Protein AF-0000000069435722 (afdb_homodimer)

Nearest PDB structures (foldseek):
  3l8d-assembly1_A-2  TM=6.814E-01  e=1.692E-09  Bacillus thuringiensis str. Al Hakam
  1vlm-assembly2_B  TM=6.618E-01  e=4.318E-09  Thermotoga maritima MSB8
  8zc8-assembly1_A  TM=6.627E-01  e=4.596E-09  Streptomyces caespitosus
  8zc7-assembly1_A  TM=6.688E-01  e=8.063E-09  Streptomyces caespitosus
  8zc8-assembly1_B  TM=6.749E-01  e=5.947E-08  Streptomyces caespitosus

Solvent-accessible surface area (backbone atoms only — not comparable to full-atom values): 26780 Å² total; per-residue (Å²): 126,80,73,71,59,49,90,66,89,49,83,64,66,77,37,45,77,75,30,85,65,19,61,52,48,49,52,54,48,39,64,67,40,40,72,53,29,57,71,40,62,50,57,31,30,39,18,37,29,45,45,19,53,68,53,79,58,77,57,27,60,38,77,38,75,42,31,33,20,75,63,74,86,94,51,80,35,81,35,46,68,69,56,60,95,61,56,71,48,63,27,30,30,40,35,29,40,51,32,57,34,46,35,54,44,37,44,48,33,51,45,38,52,57,44,23,31,23,75,65,11,38,40,35,42,32,41,47,25,41,78,11,67,61,30,57,49,36,72,39,74,83,49,28,76,37,72,72,40,51,39,53,57,59,50,70,61,58,51,51,52,52,37,44,48,71,42,34,46,76,79,42,71,49,36,34,43,76,70,82,73,65,64,89,71,86,76,77,70,67,56,69,51,50,82,56,11,38,32,31,41,37,38,29,30,33,56,68,75,78,75,58,81,61,71,77,74,76,70,71,70,75,66,70,75,70,78,73,72,74,74,81,79,79,74,73,75,78,84,127,127,80,74,71,58,51,90,65,89,48,84,64,65,74,38,45,77,74,31,84,65,18,59,53,48,50,51,54,50,40,63,68,40,40,73,53,29,57,72,38,62,50,56,32,31,40,17,38,29,45,47,20,52,67,54,79,58,79,57,27,58,38,77,37,78,43,31,32,19,75,63,76,84,96,51,82,35,81,34,45,66,70,56,58,94,62,55,70,47,64,27,30,30,40,34,28,39,53,32,57,33,48,36,54,43,36,43,51,32,52,46,39,53,56,44,24,32,24,77,65,12,38,41,35,41,32,39,48,26,43,78,11,68,61,30,57,50,37,73,40,74,84,48,27,77,37,72,71,40,50,40,53,55,59,50,69,61,58,52,52,50,52,37,43,49,72,43,35,46,75,79,43,70,49,35,36,42,76,68,82,74,65,62,88,72,88,76,77,71,67,53,68,52,52,80,58,10,37,33,32,41,37,39,30,28,34,56,68,76,77,76,57,81,64,70,81,75,75,71,70,68,74,62,69,73,68,74,70,62,77,64,83,69,78,82,75,71,88,70,130

Secondary structure (DSSP, 8-state):
---SS-SS-PPPPSSGGGSTTHHHHHHHHHHHHHHHHTT-EEEEEEEESHHHHTS--TTSEEEEEEEEESS-SS-SEE--TTS-SS-TT-EEEEEEES-GGG-S-HHHHHHHHHHHEEEEEEEEEEEE-TTSHHHHHTTSTTGGGSTTTTS----HHHHHHHHHHTTEEEEEEEEE---S---SSS-------GGG-SEEEEEEEE----------------------------------/---SS-SS-PPPPSSGGGSTTHHHHHHHHHHHHHHHHTT-EEEEEEEESHHHHTS--TTSEEEEEEEEESS-SS-SEE--TTS-SS-TT-EEEEEEES-GGG-S-HHHHHHHHHHHEEEEEEEEEEEE-TTSHHHHHTTSTTGGGSTTTTS----HHHHHHHHHHTTEEEEEEEEE---S---SSS-------GGG-SEEEEEEEE----------------------------------

pLDDT: mean 78.39, std 23.78, range [20.81, 98.75]

InterPro domains:
  IPR013216 Methyltransferase type 11 [PF08241] (63-125)
  IPR029063 S-adenosyl-L-methionine-dependent methyltransferase superfamily [G3DSA:3.40.50.150] (51-187)
  IPR029063 S-adenosyl-L-methionine-dependent methyltransferase superfamily [SSF53335] (77-207)

Foldseek 3Di:
DDDLADPDQDDDDQELVQADCSVLVLVVVLVVCLVVLLVFEEAEEEQEANHSVPRDSVSHHHNYYAYEYCDDPPHPHNDDLLDDPAAFQAHQEYEAEQVSFRDRHNLSNVVSVLRNHHAQGKYKHKHFALQAPLVVCLVPVVCCNGPPSVTDHDHPVVVVVSCVVSPKAWPDKFAWARDPCPPPDDDRPSVRPTRHHGMMMIMITHHDDPPPPPPPPPPPPPPPPPPCPVPPDDPPPDDD/DDDLADPDQDDDDQELVQADCSVLVLVVVLVVCLVVLLVFEEAEEEQEANHSVPRDSVSHHHNDYAYEYCDDPPHPHNDDLLDDPAAFQAHQEYEAEQVSFRDRHNLSNVVSVLRNHHAQGKYKHKHFALQAPLVVCLVPVVCCNGPPSVTDHDHPVVVVVSCVVSPKAWPDKFAWARDPCPPPDDDRCSVRPTRHHGMMMIMITHHDDPPPPPPPPPPPPCPPPPVCVVPPDDPDDPDD

Structure (mmCIF, N/CA/C/O backbone):
data_AF-0000000069435722-model_v1
#
loop_
_entity.id
_entity.type
_entity.pdbx_description
1 polymer 'Class I SAM-dependent methyltransferase'
#
loop_
_atom_site.group_PDB
_atom_site.id
_atom_site.type_symbol
_atom_site.label_atom_id
_atom_site.label_alt_id
_atom_site.label_comp_id
_atom_site.label_asym_id
_atom_site.label_entity_id
_atom_site.label_seq_id
_atom_site.pdbx_PDB_ins_code
_atom_site.Cartn_x
_atom_site.Cartn_y
_atom_site.Cartn_z
_atom_site.occupancy
_atom_site.B_iso_or_equiv
_atom_site.auth_seq_id
_atom_site.auth_comp_id
_atom_site.auth_asym_id
_atom_site.auth_atom_id
_atom_site.pdbx_PDB_model_num
ATOM 1 N N . MET A 1 1 ? -12.188 -4.613 6.621 1 51.19 1 MET A N 1
ATOM 2 C CA . MET A 1 1 ? -11.148 -5.234 5.805 1 51.19 1 MET A CA 1
ATOM 3 C C . MET A 1 1 ? -10.25 -6.125 6.656 1 51.19 1 MET A C 1
ATOM 5 O O . MET A 1 1 ? -9.828 -5.73 7.746 1 51.19 1 MET A O 1
ATOM 9 N N . LYS A 1 2 ? -10.148 -7.359 6.391 1 60.38 2 LYS A N 1
ATOM 10 C CA . LYS A 1 2 ? -9.305 -8.281 7.141 1 60.38 2 LYS A CA 1
ATOM 11 C C . LYS A 1 2 ? -7.824 -7.961 6.941 1 60.38 2 LYS A C 1
ATOM 13 O O . LYS A 1 2 ? -7.418 -7.539 5.855 1 60.38 2 LYS A O 1
ATOM 18 N N . PRO A 1 3 ? -7.031 -8.016 8.141 1 64.69 3 PRO A N 1
ATOM 19 C CA . PRO A 1 3 ? -5.59 -7.816 7.965 1 64.69 3 PRO A CA 1
ATOM 20 C C . PRO A 1 3 ? -4.992 -8.727 6.898 1 64.69 3 PRO A C 1
ATOM 22 O O . PRO A 1 3 ? -5.465 -9.852 6.711 1 64.69 3 PRO A O 1
ATOM 25 N N . ALA A 1 4 ? -4.059 -8.211 6.191 1 74.75 4 ALA A N 1
ATOM 26 C CA . ALA A 1 4 ? -3.439 -8.977 5.113 1 74.75 4 ALA A CA 1
ATOM 27 C C . ALA A 1 4 ? -2.564 -10.094 5.668 1 74.75 4 ALA A C 1
ATOM 29 O O . ALA A 1 4 ? -2.287 -11.078 4.977 1 74.75 4 ALA A O 1
ATOM 30 N N . ARG A 1 5 ? -2.182 -10.016 6.953 1 70.62 5 ARG A N 1
ATOM 31 C CA . ARG A 1 5 ? -1.261 -11 7.512 1 70.62 5 ARG A CA 1
ATOM 32 C C . ARG A 1 5 ? -2.018 -12.195 8.086 1 70.62 5 ARG A C 1
ATOM 34 O O . ARG A 1 5 ? -3.057 -12.031 8.727 1 70.62 5 ARG A O 1
ATOM 41 N N . LEU A 1 6 ? -1.53 -13.422 7.738 1 65.56 6 LEU A N 1
ATOM 42 C CA . LEU A 1 6 ? -2.117 -14.664 8.234 1 65.56 6 LEU A CA 1
ATOM 43 C C . LEU A 1 6 ? -1.494 -15.062 9.57 1 65.56 6 LEU A C 1
ATOM 45 O O . LEU A 1 6 ? -0.271 -15.031 9.719 1 65.56 6 LEU A O 1
ATOM 49 N N . SER A 1 7 ? -2.334 -15.25 10.5 1 59.84 7 SER A N 1
ATOM 50 C CA . SER A 1 7 ? -1.854 -15.742 11.789 1 59.84 7 SER A CA 1
ATOM 51 C C . SER A 1 7 ? -1.534 -17.234 11.727 1 59.84 7 SER A C 1
ATOM 53 O O . SER A 1 7 ? -0.65 -17.703 12.438 1 59.84 7 SER A O 1
ATOM 55 N N . GLN A 1 8 ? -2.328 -17.984 10.875 1 61.06 8 GLN A N 1
ATOM 56 C CA . GLN A 1 8 ? -2.074 -19.406 10.797 1 61.06 8 GLN A CA 1
ATOM 57 C C . GLN A 1 8 ? -1.452 -19.797 9.453 1 61.06 8 GLN A C 1
ATOM 59 O O . GLN A 1 8 ? -1.829 -19.25 8.414 1 61.06 8 GLN A O 1
ATOM 64 N N . THR A 1 9 ? -0.404 -20.562 9.594 1 64.38 9 THR A N 1
ATOM 65 C CA . THR A 1 9 ? 0.299 -21.016 8.398 1 64.38 9 THR A CA 1
ATOM 66 C C . THR A 1 9 ? -0.551 -22.016 7.613 1 64.38 9 THR A C 1
ATOM 68 O O . THR A 1 9 ? -0.929 -23.062 8.141 1 64.38 9 THR A O 1
ATOM 71 N N . VAL A 1 10 ? -1.214 -21.547 6.684 1 73.38 10 VAL A N 1
ATOM 72 C CA . VAL A 1 10 ? -1.931 -22.453 5.785 1 73.38 10 VAL A CA 1
ATOM 73 C C . VAL A 1 10 ? -0.985 -22.969 4.699 1 73.38 10 VAL A C 1
ATOM 75 O O . VAL A 1 10 ? -0.136 -22.219 4.207 1 73.38 10 VAL A O 1
ATOM 78 N N . VAL A 1 11 ? -1.062 -24.281 4.531 1 76 11 VAL A N 1
ATOM 79 C CA . VAL A 1 11 ? -0.165 -24.922 3.58 1 76 11 VAL A CA 1
ATOM 80 C C . VAL A 1 11 ? -0.662 -24.688 2.156 1 76 11 VAL A C 1
ATOM 82 O O . VAL A 1 11 ? -1.826 -24.953 1.846 1 76 11 VAL A O 1
ATOM 85 N N . ALA A 1 12 ? 0.164 -24.156 1.377 1 83.19 12 ALA A N 1
ATOM 86 C CA . ALA A 1 12 ? -0.123 -23.953 -0.039 1 83.19 12 ALA A CA 1
ATOM 87 C C . ALA A 1 12 ? -0.048 -25.266 -0.815 1 83.19 12 ALA A C 1
ATOM 89 O O . ALA A 1 12 ? 0.721 -26.156 -0.459 1 83.19 12 ALA A O 1
ATOM 90 N N . PRO A 1 13 ? -0.882 -25.453 -1.837 1 88.44 13 PRO A N 1
ATOM 91 C CA . PRO A 1 13 ? -0.737 -26.641 -2.682 1 88.44 13 PRO A CA 1
ATOM 92 C C . PRO A 1 13 ? 0.627 -26.719 -3.363 1 88.44 13 PRO A C 1
ATOM 94 O O . PRO A 1 13 ? 1.184 -25.688 -3.756 1 88.44 13 PRO A O 1
ATOM 97 N N . GLY A 1 14 ? 1.137 -27.922 -3.459 1 87.94 14 GLY A N 1
ATOM 98 C CA . GLY A 1 14 ? 2.43 -28.141 -4.086 1 87.94 14 GLY A CA 1
ATOM 99 C C . GLY A 1 14 ? 2.385 -28.016 -5.602 1 87.94 14 GLY A C 1
ATOM 100 O O . GLY A 1 14 ? 3.41 -27.797 -6.242 1 87.94 14 GLY A O 1
ATOM 101 N N . CYS A 1 15 ? 1.273 -28.25 -6.141 1 91.12 15 CYS A N 1
ATOM 102 C CA . CYS A 1 15 ? 1.048 -28.172 -7.578 1 91.12 15 CYS A CA 1
ATOM 103 C C . CYS A 1 15 ? -0.42 -27.906 -7.887 1 91.12 15 CYS A C 1
ATOM 105 O O . CYS A 1 15 ? -1.272 -28 -7 1 91.12 15 CYS A O 1
ATOM 107 N N . TRP A 1 16 ? -0.719 -27.516 -9.102 1 93.25 16 TRP A N 1
ATOM 108 C CA . TRP A 1 16 ? -2.086 -27.203 -9.508 1 93.25 16 TRP A CA 1
ATOM 109 C C . TRP A 1 16 ? -2.977 -28.438 -9.398 1 93.25 16 TRP A C 1
ATOM 111 O O . TRP A 1 16 ? -4.156 -28.328 -9.062 1 93.25 16 TRP A O 1
ATOM 121 N N . GLY A 1 17 ? -2.387 -29.609 -9.641 1 91.12 17 GLY A N 1
ATOM 122 C CA . GLY A 1 17 ? -3.127 -30.859 -9.609 1 91.12 17 GLY A CA 1
ATOM 123 C C . GLY A 1 17 ? -3.693 -31.172 -8.234 1 91.12 17 GLY A C 1
ATOM 124 O O . GLY A 1 17 ? -4.59 -32 -8.109 1 91.12 17 GLY A O 1
ATOM 125 N N . GLU A 1 18 ? -3.199 -30.562 -7.191 1 90.44 18 GLU A N 1
ATOM 126 C CA . GLU A 1 18 ? -3.678 -30.7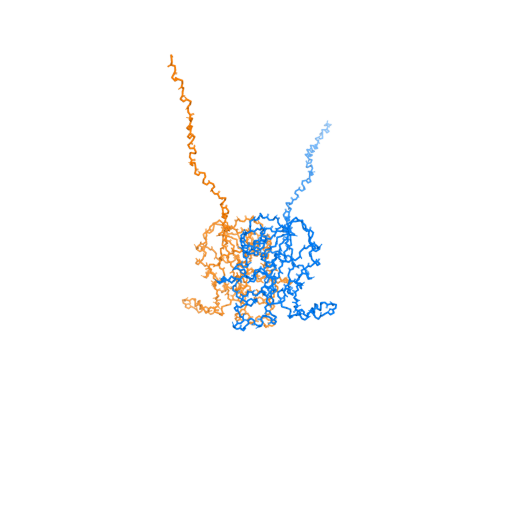97 -5.832 1 90.44 18 GLU A CA 1
ATOM 127 C C . GLU A 1 18 ? -4.949 -30 -5.547 1 90.44 18 GLU A C 1
ATOM 129 O O . GLU A 1 18 ? -5.633 -30.25 -4.555 1 90.44 18 GLU A O 1
ATOM 134 N N . LEU A 1 19 ? -5.32 -29.094 -6.426 1 88.69 19 LEU A N 1
ATOM 135 C CA . LEU A 1 19 ? -6.547 -28.312 -6.316 1 88.69 19 LEU A CA 1
ATOM 136 C C . LEU A 1 19 ? -7.66 -28.938 -7.152 1 88.69 19 LEU A C 1
ATOM 138 O O . LEU A 1 19 ? -7.418 -29.422 -8.258 1 88.69 19 LEU A O 1
ATOM 142 N N . PRO A 1 20 ? -8.883 -28.953 -6.535 1 85.38 20 PRO A N 1
ATOM 143 C CA . PRO A 1 20 ? -9.992 -29.344 -7.414 1 85.38 20 PRO A CA 1
ATOM 144 C C . PRO A 1 20 ? -10.062 -28.5 -8.68 1 85.38 20 PRO A C 1
ATOM 146 O O . PRO A 1 20 ? -10.094 -27.266 -8.602 1 85.38 20 PRO A O 1
ATOM 149 N N . TRP A 1 21 ? -10 -29.062 -9.875 1 84.62 21 TRP A N 1
ATOM 150 C CA . TRP A 1 21 ? -10.047 -28.406 -11.172 1 84.62 21 TRP A CA 1
ATOM 151 C C . TRP A 1 21 ? -8.781 -27.594 -11.422 1 84.62 21 TRP A C 1
ATOM 153 O O . TRP A 1 21 ? -8.797 -26.625 -12.195 1 84.62 21 TRP A O 1
ATOM 163 N N . GLY A 1 22 ? -7.723 -27.953 -10.719 1 90.44 22 GLY A N 1
ATOM 164 C CA . GLY A 1 22 ? -6.496 -27.172 -10.734 1 90.44 22 GLY A CA 1
ATOM 165 C C . GLY A 1 22 ? -5.875 -27.078 -12.117 1 90.44 22 GLY A C 1
ATOM 166 O O . GLY A 1 22 ? -5.402 -26 -12.516 1 90.44 22 GLY A O 1
ATOM 167 N N . ASN A 1 23 ? -5.922 -28.219 -12.82 1 90.38 23 ASN A N 1
ATOM 168 C CA . ASN A 1 23 ? -5.34 -28.219 -14.156 1 90.38 23 ASN A CA 1
ATOM 169 C C . ASN A 1 23 ? -6.113 -27.312 -15.102 1 90.38 23 ASN A C 1
ATOM 171 O O . ASN A 1 23 ? -5.523 -26.672 -15.984 1 90.38 23 ASN A O 1
ATOM 175 N N . TYR A 1 24 ? -7.371 -27.203 -14.883 1 88.31 24 TYR A N 1
ATOM 176 C CA . TYR A 1 24 ? -8.188 -26.312 -15.695 1 88.31 24 TYR A CA 1
ATOM 177 C C . TYR A 1 24 ? -7.898 -24.844 -15.359 1 88.31 24 TYR A C 1
ATOM 179 O O . TYR A 1 24 ? -7.863 -24 -16.25 1 88.31 24 TYR A O 1
ATOM 187 N N . TYR A 1 25 ? -7.719 -24.594 -14.055 1 91.12 25 TYR A N 1
ATOM 188 C CA . TYR A 1 25 ? -7.34 -23.234 -13.656 1 91.12 25 TYR A CA 1
ATOM 189 C C . TYR A 1 25 ? -6.035 -22.812 -14.312 1 91.12 25 TYR A C 1
ATOM 191 O O . TYR A 1 25 ? -5.934 -21.703 -14.852 1 91.12 25 TYR A O 1
ATOM 199 N N . ARG A 1 26 ? -5.105 -23.703 -14.297 1 94.25 26 ARG A N 1
ATOM 200 C CA . ARG A 1 26 ? -3.789 -23.438 -14.867 1 94.25 26 ARG A CA 1
ATOM 201 C C . ARG A 1 26 ? -3.893 -23.125 -16.359 1 94.25 26 ARG A C 1
ATOM 203 O O . ARG A 1 26 ? -3.314 -22.156 -16.844 1 94.25 26 ARG A O 1
ATOM 210 N N . GLU A 1 27 ? -4.598 -23.969 -17.078 1 92.06 27 GLU A N 1
ATOM 211 C CA . GLU A 1 27 ? -4.746 -23.797 -18.516 1 92.06 27 GLU A CA 1
ATOM 212 C C . GLU A 1 27 ? -5.438 -22.484 -18.859 1 92.06 27 GLU A C 1
ATOM 214 O O . GLU A 1 27 ? -5.027 -21.766 -19.781 1 92.06 27 GLU A O 1
ATOM 219 N N . ALA A 1 28 ? -6.484 -22.203 -18.109 1 90.5 28 ALA A N 1
ATOM 220 C CA . ALA A 1 28 ? -7.203 -20.953 -18.312 1 90.5 28 ALA A CA 1
ATOM 221 C C . ALA A 1 28 ? -6.297 -19.75 -18.062 1 90.5 28 ALA A C 1
ATOM 223 O O . ALA A 1 28 ? -6.324 -18.781 -18.812 1 90.5 28 ALA A O 1
ATOM 224 N N . LEU A 1 29 ? -5.559 -19.844 -17.047 1 94.44 29 LEU A N 1
ATOM 225 C CA . LEU A 1 29 ? -4.625 -18.781 -16.719 1 94.44 29 LEU A CA 1
ATOM 226 C C . LEU A 1 29 ? -3.588 -18.594 -17.812 1 94.44 29 LEU A C 1
ATOM 228 O O . LEU A 1 29 ? -3.305 -17.469 -18.219 1 94.44 29 LEU A O 1
ATOM 232 N N . GLU A 1 30 ? -3.016 -19.672 -18.328 1 95.12 30 GLU A N 1
ATOM 233 C CA . GLU A 1 30 ? -2.012 -19.625 -19.391 1 95.12 30 GLU A CA 1
ATOM 234 C C . GLU A 1 30 ? -2.582 -19 -20.656 1 95.12 30 GLU A C 1
ATOM 236 O O . GLU A 1 30 ? -1.9 -18.234 -21.344 1 95.12 30 GLU A O 1
ATOM 241 N N . GLN A 1 31 ? -3.801 -19.297 -20.891 1 91.69 31 GLN A N 1
ATOM 242 C CA . GLN A 1 31 ? -4.449 -18.734 -22.062 1 91.69 31 GLN A CA 1
ATOM 243 C C . GLN A 1 31 ? -4.535 -17.219 -21.969 1 91.69 31 GLN A C 1
ATOM 245 O O . GLN A 1 31 ? -4.324 -16.516 -22.969 1 91.69 31 GLN A O 1
ATOM 250 N N . GLN A 1 32 ? -4.82 -16.75 -20.797 1 92.88 32 GLN A N 1
ATOM 251 C CA . GLN A 1 32 ? -4.93 -15.312 -20.594 1 92.88 32 GLN A CA 1
ATOM 252 C C . GLN A 1 32 ? -3.551 -14.656 -20.562 1 92.88 32 GLN A C 1
ATOM 254 O O . GLN A 1 32 ? -3.395 -13.5 -20.938 1 92.88 32 GLN A O 1
ATOM 259 N N . LEU A 1 33 ? -2.562 -15.398 -20.141 1 95.56 33 LEU A N 1
ATOM 260 C CA . LEU A 1 33 ? -1.238 -14.844 -19.891 1 95.56 33 LEU A CA 1
ATOM 261 C C . LEU A 1 33 ? -0.402 -14.828 -21.172 1 95.56 33 LEU A C 1
ATOM 263 O O . LEU A 1 33 ? 0.468 -13.969 -21.328 1 95.56 33 LEU A O 1
ATOM 267 N N . ASN A 1 34 ? -0.615 -15.727 -22.078 1 95.56 34 ASN A N 1
ATOM 268 C CA . ASN A 1 34 ? 0.247 -15.945 -23.234 1 95.56 34 ASN A CA 1
ATOM 269 C C . ASN A 1 34 ? 0.413 -14.672 -24.047 1 95.56 34 ASN A C 1
ATOM 271 O O . ASN A 1 34 ? 1.533 -14.289 -24.391 1 95.56 34 ASN A O 1
ATOM 275 N N . PRO A 1 35 ? -0.718 -13.969 -24.344 1 95.88 35 PRO A N 1
ATOM 276 C CA . PRO A 1 35 ? -0.542 -12.734 -25.109 1 95.88 35 PRO A CA 1
ATOM 277 C C . PRO A 1 35 ? 0.342 -11.719 -24.391 1 95.88 35 PRO A C 1
ATOM 279 O O . PRO A 1 35 ? 1.034 -10.93 -25.031 1 95.88 35 PRO A O 1
ATOM 282 N N . TRP A 1 36 ? 0.3 -11.703 -23.125 1 96.56 36 TRP A N 1
ATOM 283 C CA . TRP A 1 36 ? 1.106 -10.773 -22.344 1 96.56 36 TRP A CA 1
ATOM 284 C C . TRP A 1 36 ? 2.557 -11.234 -22.266 1 96.56 36 TRP A C 1
ATOM 286 O O . TRP A 1 36 ? 3.482 -10.43 -22.375 1 96.56 36 TRP A O 1
ATOM 296 N N . PHE A 1 37 ? 2.709 -12.516 -22.062 1 96.88 37 PHE A N 1
ATOM 297 C CA . PHE A 1 37 ? 4.059 -13.07 -22.047 1 96.88 37 PHE A CA 1
ATOM 298 C C . PHE A 1 37 ? 4.805 -12.711 -23.328 1 96.88 37 PHE A C 1
ATOM 300 O O . PHE A 1 37 ? 6.004 -12.422 -23.297 1 96.88 37 PHE A O 1
ATOM 307 N N . ALA A 1 38 ? 4.168 -12.672 -24.406 1 96.12 38 ALA A N 1
ATOM 308 C CA . ALA A 1 38 ? 4.77 -12.375 -25.719 1 96.12 38 ALA A CA 1
ATOM 309 C C . ALA A 1 38 ? 5.301 -10.945 -25.75 1 96.12 38 ALA A C 1
ATOM 311 O O . ALA A 1 38 ? 6.148 -10.617 -26.594 1 96.12 38 ALA A O 1
ATOM 312 N N . LYS A 1 39 ? 4.828 -10.133 -24.812 1 96.25 39 LYS A N 1
ATOM 313 C CA . LYS A 1 39 ? 5.234 -8.734 -24.781 1 96.25 39 LYS A CA 1
ATOM 314 C C . LYS A 1 39 ? 6.367 -8.516 -23.766 1 96.25 39 LYS A C 1
ATOM 316 O O . LYS A 1 39 ? 6.922 -7.422 -23.688 1 96.25 39 LYS A O 1
ATOM 321 N N . MET A 1 40 ? 6.648 -9.523 -23.062 1 96.19 40 MET A N 1
ATOM 322 C CA . MET A 1 40 ? 7.652 -9.406 -22.016 1 96.19 40 MET A CA 1
ATOM 323 C C . MET A 1 40 ? 9.016 -9.891 -22.5 1 96.19 40 MET A C 1
ATOM 325 O O . MET A 1 40 ? 9.109 -10.945 -23.141 1 96.19 40 MET A O 1
ATOM 329 N N . TYR A 1 41 ? 10 -9.078 -22.234 1 93.75 41 TYR A N 1
ATOM 330 C CA . TYR A 1 41 ? 11.359 -9.391 -22.656 1 93.75 41 TYR A CA 1
ATOM 331 C C . TYR A 1 41 ? 12.359 -9.062 -21.547 1 93.75 41 TYR A C 1
ATOM 333 O O . TYR A 1 41 ? 12.047 -8.289 -20.641 1 93.75 41 TYR A O 1
ATOM 341 N N . GLY A 1 42 ? 13.523 -9.695 -21.641 1 95 42 GLY A N 1
ATOM 342 C CA . GLY A 1 42 ? 14.594 -9.414 -20.703 1 95 42 GLY A CA 1
ATOM 343 C C . GLY A 1 42 ? 15.438 -10.633 -20.375 1 95 42 GLY A C 1
ATOM 344 O O . GLY A 1 42 ? 15.516 -11.57 -21.172 1 95 42 GLY A O 1
ATOM 345 N N . PHE A 1 43 ? 16.047 -10.594 -19.25 1 94.56 43 PHE A N 1
ATOM 346 C CA . PHE A 1 43 ? 17.031 -11.641 -18.953 1 94.56 43 PHE A CA 1
ATOM 347 C C . PHE A 1 43 ? 16.469 -12.625 -17.938 1 94.56 43 PHE A C 1
ATOM 349 O O . PHE A 1 43 ? 16.641 -13.836 -18.078 1 94.56 43 PHE A O 1
ATOM 356 N N . HIS A 1 44 ? 15.727 -12.086 -16.938 1 96.5 44 HIS A N 1
ATOM 357 C CA . HIS A 1 44 ? 15.32 -12.977 -15.867 1 96.5 44 HIS A CA 1
ATOM 358 C C . HIS A 1 44 ? 13.812 -12.891 -15.625 1 96.5 44 HIS A C 1
ATOM 360 O O . HIS A 1 44 ? 13.273 -11.797 -15.453 1 96.5 44 HIS A O 1
ATOM 366 N N . LEU A 1 45 ? 13.172 -14.008 -15.656 1 97.56 45 LEU A N 1
ATOM 367 C CA . LEU A 1 45 ? 11.789 -14.203 -15.219 1 97.56 45 LEU A CA 1
ATOM 368 C C . LEU A 1 45 ? 11.734 -15.016 -13.93 1 97.56 45 LEU A C 1
ATOM 370 O O . LEU A 1 45 ? 12.18 -16.172 -13.906 1 97.56 45 LEU A O 1
ATOM 374 N N . LEU A 1 46 ? 11.281 -14.398 -12.906 1 97.06 46 LEU A N 1
ATOM 375 C CA . LEU A 1 46 ? 11.203 -15.055 -11.602 1 97.06 46 LEU A CA 1
ATOM 376 C C . LEU A 1 46 ? 9.789 -15.578 -11.344 1 97.06 46 LEU A C 1
ATOM 378 O O . LEU A 1 46 ? 8.836 -14.805 -11.273 1 97.06 46 LEU A O 1
ATOM 382 N N . LYS A 1 47 ? 9.672 -16.875 -11.258 1 96.88 47 LYS A N 1
ATOM 383 C CA . LYS A 1 47 ? 8.422 -17.531 -10.891 1 96.88 47 LYS A CA 1
ATOM 384 C C . LYS A 1 47 ? 8.398 -17.859 -9.398 1 96.88 47 LYS A C 1
ATOM 386 O O . LYS A 1 47 ? 9.094 -18.781 -8.953 1 96.88 47 LYS A O 1
ATOM 391 N N . ILE A 1 48 ? 7.578 -17.141 -8.68 1 96.12 48 ILE A N 1
ATOM 392 C CA . ILE A 1 48 ? 7.617 -17.234 -7.223 1 96.12 48 ILE A CA 1
ATOM 393 C C . ILE A 1 48 ? 6.473 -18.109 -6.73 1 96.12 48 ILE A C 1
ATOM 395 O O . ILE A 1 48 ? 5.301 -17.781 -6.906 1 96.12 48 ILE A O 1
ATOM 399 N N . GLY A 1 49 ? 6.848 -19.25 -6.105 1 93.75 49 GLY A N 1
ATOM 400 C CA . GLY A 1 49 ? 5.867 -20.203 -5.602 1 93.75 49 GLY A CA 1
ATOM 401 C C . GLY A 1 49 ? 5.73 -21.422 -6.48 1 93.75 49 GLY A C 1
ATOM 402 O O . GLY A 1 49 ? 6.016 -21.375 -7.68 1 93.75 49 GLY A O 1
ATOM 403 N N . ASN A 1 50 ? 5.16 -22.484 -5.945 1 91.62 50 ASN A N 1
ATOM 404 C CA . ASN A 1 50 ? 5.035 -23.75 -6.648 1 91.62 50 ASN A CA 1
ATOM 405 C C . ASN A 1 50 ? 4.055 -23.656 -7.812 1 91.62 50 ASN A C 1
ATOM 407 O O . ASN A 1 50 ? 4.297 -24.203 -8.883 1 91.62 50 ASN A O 1
ATOM 411 N N . LEU A 1 51 ? 3.02 -22.953 -7.602 1 93.75 51 LEU A N 1
ATOM 412 C CA . LEU A 1 51 ? 2.021 -22.828 -8.656 1 93.75 51 LEU A CA 1
ATOM 413 C C . LEU A 1 51 ? 2.549 -21.984 -9.805 1 93.75 51 LEU A C 1
ATOM 415 O O . LEU A 1 51 ? 2.266 -22.266 -10.977 1 93.75 51 LEU A O 1
ATOM 419 N N . SER A 1 52 ? 3.355 -20.984 -9.492 1 96 52 SER A N 1
ATOM 420 C CA . SER A 1 52 ? 3.994 -20.172 -10.516 1 96 52 SER A CA 1
ATOM 421 C C . SER A 1 52 ? 4.957 -21 -11.359 1 96 52 SER A C 1
ATOM 423 O O . SER A 1 52 ? 5.023 -20.828 -12.578 1 96 52 SER A O 1
ATOM 425 N N . ALA A 1 53 ? 5.637 -21.875 -10.727 1 93.62 53 ALA A N 1
ATOM 426 C CA . ALA A 1 53 ? 6.648 -22.703 -11.391 1 93.62 53 ALA A CA 1
ATOM 427 C C . ALA A 1 53 ? 6.023 -23.547 -12.492 1 93.62 53 ALA A C 1
ATOM 429 O O . ALA A 1 53 ? 6.672 -23.844 -13.492 1 93.62 53 ALA A O 1
ATOM 430 N N . GLU A 1 54 ? 4.793 -23.859 -12.359 1 93.81 54 GLU A N 1
ATOM 431 C CA . GLU A 1 54 ? 4.137 -24.797 -13.281 1 93.81 54 GLU A CA 1
ATOM 432 C C . GLU A 1 54 ? 3.541 -24.062 -14.477 1 93.81 54 GLU A C 1
ATOM 434 O O . GLU A 1 54 ? 3.125 -24.688 -15.453 1 93.81 54 GLU A O 1
ATOM 439 N N . ILE A 1 55 ? 3.506 -22.766 -14.398 1 95.75 55 ILE A N 1
ATOM 440 C CA . ILE A 1 55 ? 2.924 -22 -15.492 1 95.75 55 ILE A CA 1
ATOM 441 C C . ILE A 1 55 ? 3.844 -22.062 -16.703 1 95.75 55 ILE A C 1
ATOM 443 O O . ILE A 1 55 ? 5.047 -21.828 -16.594 1 95.75 55 ILE A O 1
ATOM 447 N N . ASN A 1 56 ? 3.277 -22.453 -17.781 1 94.81 56 ASN A N 1
ATOM 448 C CA . ASN A 1 56 ? 4.027 -22.438 -19.047 1 94.81 56 ASN A CA 1
ATOM 449 C C . ASN A 1 56 ? 4.285 -21.016 -19.531 1 94.81 56 ASN A C 1
ATOM 451 O O . ASN A 1 56 ? 3.35 -20.297 -19.891 1 94.81 56 ASN A O 1
ATOM 455 N N . SER A 1 57 ? 5.555 -20.625 -19.484 1 94.5 57 SER A N 1
ATOM 456 C CA . SER A 1 57 ? 5.926 -19.281 -19.891 1 94.5 57 SER A CA 1
ATOM 457 C C . SER A 1 57 ? 6.805 -19.281 -21.141 1 94.5 57 SER A C 1
ATOM 459 O O . SER A 1 57 ? 7.68 -18.438 -21.297 1 94.5 57 SER A O 1
ATOM 461 N N . GLU A 1 58 ? 6.648 -20.172 -21.969 1 91.75 58 GLU A N 1
ATOM 462 C CA . GLU A 1 58 ? 7.453 -20.312 -23.172 1 91.75 58 GLU A CA 1
ATOM 463 C C . GLU A 1 58 ? 7.246 -19.125 -24.109 1 91.75 58 GLU A C 1
ATOM 465 O O . GLU A 1 58 ? 8.148 -18.781 -24.875 1 91.75 58 GLU A O 1
ATOM 470 N N . ALA A 1 59 ? 6.082 -18.547 -24.062 1 91.31 59 ALA A N 1
ATOM 471 C CA . ALA A 1 59 ? 5.762 -17.406 -24.922 1 91.31 59 ALA A CA 1
ATOM 472 C C . ALA A 1 59 ? 6.559 -16.172 -24.516 1 91.31 59 ALA A C 1
ATOM 474 O O . ALA A 1 59 ? 6.625 -15.195 -25.266 1 91.31 59 ALA A O 1
ATOM 475 N N . CYS A 1 60 ? 7.125 -16.219 -23.328 1 91.94 60 CYS A N 1
ATOM 476 C CA . CYS A 1 60 ? 7.883 -15.094 -22.812 1 91.94 60 CYS A CA 1
ATOM 477 C C . CYS A 1 60 ? 9.305 -15.094 -23.359 1 91.94 60 CYS A C 1
ATOM 479 O O . CYS A 1 60 ? 9.984 -16.125 -23.328 1 91.94 60 CYS A O 1
ATOM 481 N N . ALA A 1 61 ? 9.781 -13.961 -23.906 1 89.44 61 ALA A N 1
ATOM 482 C CA . ALA A 1 61 ? 11.109 -13.852 -24.516 1 89.44 61 ALA A CA 1
ATOM 483 C C . ALA A 1 61 ? 12.164 -13.523 -23.453 1 89.44 61 ALA A C 1
ATOM 485 O O . ALA A 1 61 ? 13.078 -12.734 -23.703 1 89.44 61 ALA A O 1
ATOM 486 N N . VAL A 1 62 ? 11.93 -14.023 -22.281 1 90.56 62 VAL A N 1
ATOM 487 C CA . VAL A 1 62 ? 12.938 -13.867 -21.25 1 90.56 62 VAL A CA 1
ATOM 488 C C . VAL A 1 62 ? 13.906 -15.055 -21.281 1 90.56 62 VAL A C 1
ATOM 490 O O . VAL A 1 62 ? 13.477 -16.203 -21.391 1 90.56 62 VAL A O 1
ATOM 493 N N . SER A 1 63 ? 15.156 -14.867 -21.203 1 87.06 63 SER A N 1
ATOM 494 C CA . SER A 1 63 ? 16.203 -15.844 -21.469 1 87.06 63 SER A CA 1
ATOM 495 C C . SER A 1 63 ? 16.297 -16.875 -20.359 1 87.06 63 SER A C 1
ATOM 497 O O . SER A 1 63 ? 16.5 -18.062 -20.625 1 87.06 63 SER A O 1
ATOM 499 N N . HIS A 1 64 ? 16.188 -16.391 -19.141 1 92.75 64 HIS A N 1
ATOM 500 C CA . HIS A 1 64 ? 16.375 -17.266 -17.984 1 92.75 64 HIS A CA 1
ATOM 501 C C . HIS A 1 64 ? 15.148 -17.25 -17.078 1 92.75 64 HIS A C 1
ATOM 503 O O . HIS A 1 64 ? 14.742 -16.188 -16.594 1 92.75 64 HIS A O 1
ATOM 509 N N . GLN A 1 65 ? 14.609 -18.375 -16.938 1 92.69 65 GLN A N 1
ATOM 510 C CA . GLN A 1 65 ? 13.484 -18.531 -16.031 1 92.69 65 GLN A CA 1
ATOM 511 C C . GLN A 1 65 ? 13.922 -19.203 -14.727 1 92.69 65 GLN A C 1
ATOM 513 O O . GLN A 1 65 ? 14.586 -20.234 -14.75 1 92.69 65 GLN A O 1
ATOM 518 N N . VAL A 1 66 ? 13.625 -18.547 -13.641 1 93.56 66 VAL A N 1
ATOM 519 C CA . VAL A 1 66 ? 14.031 -19.047 -12.328 1 93.56 66 VAL A CA 1
ATOM 520 C C . VAL A 1 66 ? 12.797 -19.328 -11.477 1 93.56 66 VAL A C 1
ATOM 522 O O . VAL A 1 66 ? 11.938 -18.469 -11.312 1 93.56 66 VAL A O 1
ATOM 525 N N . ASN A 1 67 ? 12.711 -20.531 -10.992 1 93.75 67 ASN A N 1
ATOM 526 C CA . ASN A 1 67 ? 11.656 -20.906 -10.055 1 93.75 67 ASN A CA 1
ATOM 527 C C . ASN A 1 67 ? 12.109 -20.75 -8.609 1 93.75 67 ASN A C 1
ATOM 529 O O . ASN A 1 67 ? 13.164 -21.281 -8.227 1 93.75 67 ASN A O 1
ATOM 533 N N . VAL A 1 68 ? 11.336 -20.031 -7.848 1 92.81 68 VAL A N 1
ATOM 534 C CA . VAL A 1 68 ? 11.648 -19.828 -6.438 1 92.81 68 VAL A CA 1
ATOM 535 C C . VAL A 1 68 ? 10.508 -20.375 -5.574 1 92.81 68 VAL A C 1
ATOM 537 O O . VAL A 1 68 ? 9.344 -20.047 -5.797 1 92.81 68 VAL A O 1
ATOM 540 N N . SER A 1 69 ? 10.82 -21.188 -4.621 1 88.44 69 SER A N 1
ATOM 541 C CA . SER A 1 69 ? 9.82 -21.672 -3.672 1 88.44 69 SER A CA 1
ATOM 542 C C . SER A 1 69 ? 10.461 -22.047 -2.338 1 88.44 69 SER A C 1
ATOM 544 O O . SER A 1 69 ? 11.672 -22.297 -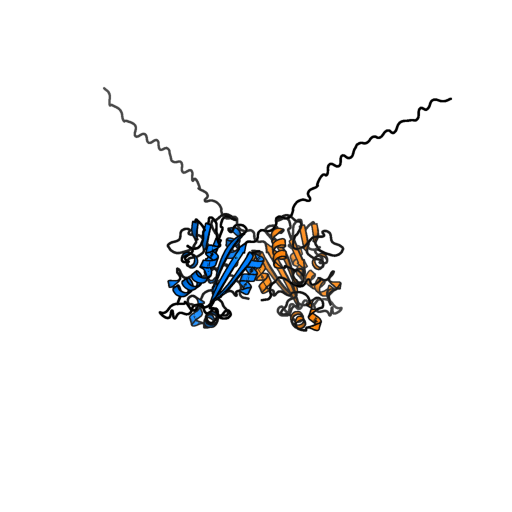2.27 1 88.44 69 SER A O 1
ATOM 546 N N . SER A 1 70 ? 9.617 -21.969 -1.328 1 84 70 SER A N 1
ATOM 547 C CA . SER A 1 70 ? 10.117 -22.344 -0.009 1 84 70 SER A CA 1
ATOM 548 C C . SER A 1 70 ? 10.109 -23.859 0.171 1 84 70 SER A C 1
ATOM 550 O O . SER A 1 70 ? 10.773 -24.391 1.062 1 84 70 SER A O 1
ATOM 552 N N . GLN A 1 71 ? 9.289 -24.531 -0.578 1 74.12 71 GLN A N 1
ATOM 553 C CA . GLN A 1 71 ? 9.172 -25.984 -0.437 1 74.12 71 GLN A CA 1
ATOM 554 C C . GLN A 1 71 ? 8.992 -26.656 -1.794 1 74.12 71 GLN A C 1
ATOM 556 O O . GLN A 1 71 ? 8.531 -26.031 -2.748 1 74.12 71 GLN A O 1
ATOM 561 N N . GLY A 1 72 ? 9.398 -27.875 -1.793 1 66.56 72 GLY A N 1
ATOM 562 C CA . GLY A 1 72 ? 8.961 -28.766 -2.861 1 66.56 72 GLY A CA 1
ATOM 563 C C . GLY A 1 72 ? 9.977 -28.875 -3.982 1 66.56 72 GLY A C 1
ATOM 564 O O . GLY A 1 72 ? 10.961 -28.141 -4.02 1 66.56 72 GLY A O 1
ATOM 565 N N . SER A 1 73 ? 10.008 -29.953 -4.77 1 61.44 73 SER A N 1
ATOM 566 C CA . SER A 1 73 ? 10.672 -30.266 -6.027 1 61.44 73 SER A CA 1
ATOM 567 C C . SER A 1 73 ? 9.75 -30.031 -7.219 1 61.44 73 SER A C 1
ATOM 569 O O . SER A 1 73 ? 8.531 -30.078 -7.086 1 61.44 73 SER A O 1
ATOM 571 N N . PRO A 1 74 ? 10.352 -29.766 -8.406 1 56.69 74 PRO A N 1
ATOM 572 C CA . PRO A 1 74 ? 11.68 -29.359 -8.883 1 56.69 74 PRO A CA 1
ATOM 573 C C . PRO A 1 74 ? 11.914 -27.844 -8.758 1 56.69 74 PRO A C 1
ATOM 575 O O . PRO A 1 74 ? 11.055 -27.047 -9.148 1 56.69 74 PRO A O 1
ATOM 578 N N . MET A 1 75 ? 12.484 -27.328 -7.555 1 61.53 75 MET A N 1
ATOM 579 C CA . MET A 1 75 ? 12.781 -25.906 -7.398 1 61.53 75 MET A CA 1
ATOM 580 C C . MET A 1 75 ? 14.25 -25.609 -7.699 1 61.53 75 MET A C 1
ATOM 582 O O . MET A 1 75 ? 15.109 -26.453 -7.461 1 61.53 75 MET A O 1
ATOM 586 N N . GLN A 1 76 ? 14.406 -24.609 -8.641 1 72.19 76 GLN A N 1
ATOM 587 C CA . GLN A 1 76 ? 15.75 -24.156 -8.969 1 72.19 76 GLN A CA 1
ATOM 588 C C . GLN A 1 76 ? 16.375 -23.406 -7.789 1 72.19 76 GLN A C 1
ATOM 590 O O . GLN A 1 76 ? 17.547 -23.641 -7.465 1 72.19 76 GLN A O 1
ATOM 595 N N . VAL A 1 77 ? 15.555 -22.625 -7.086 1 82.75 77 VAL A N 1
ATOM 596 C CA . VAL A 1 77 ? 16.062 -21.844 -5.973 1 82.75 77 VAL A CA 1
ATOM 597 C C . VAL A 1 77 ? 15.156 -22.016 -4.758 1 82.75 77 VAL A C 1
ATOM 599 O O . VAL A 1 77 ? 13.969 -21.688 -4.809 1 82.75 77 VAL A O 1
ATOM 602 N N . LEU A 1 78 ? 15.711 -22.609 -3.77 1 84.12 78 LEU A N 1
ATOM 603 C CA . LEU A 1 78 ? 15.016 -22.719 -2.494 1 84.12 78 LEU A CA 1
ATOM 604 C C . LEU A 1 78 ? 15.195 -21.453 -1.668 1 84.12 78 LEU A C 1
ATOM 606 O O . LEU A 1 78 ? 16.297 -21.156 -1.217 1 84.12 78 LEU A O 1
ATOM 610 N N . ALA A 1 79 ? 14.211 -20.719 -1.59 1 89.06 79 ALA A N 1
ATOM 611 C CA . ALA A 1 79 ? 14.305 -19.469 -0.852 1 89.06 79 ALA A CA 1
ATOM 612 C C . ALA A 1 79 ? 12.938 -19.047 -0.313 1 89.06 79 ALA A C 1
ATOM 614 O O . ALA A 1 79 ? 11.906 -19.484 -0.823 1 89.06 79 ALA A O 1
ATOM 615 N N . ASP A 1 80 ? 13 -18.297 0.733 1 90.31 80 ASP A N 1
ATOM 616 C CA . ASP A 1 80 ? 11.805 -17.656 1.278 1 90.31 80 ASP A CA 1
ATOM 617 C C . ASP A 1 80 ? 11.328 -16.531 0.373 1 90.31 80 ASP A C 1
ATOM 619 O O . ASP A 1 80 ? 12.062 -15.578 0.117 1 90.31 80 ASP A O 1
ATOM 623 N N . PRO A 1 81 ? 10.125 -16.672 -0.051 1 92.25 81 PRO A N 1
ATOM 624 C CA . PRO A 1 81 ? 9.602 -15.625 -0.929 1 92.25 81 PRO A CA 1
ATOM 625 C C . PRO A 1 81 ? 9.562 -14.258 -0.249 1 92.25 81 PRO A C 1
ATOM 627 O O . PRO A 1 81 ? 9.469 -13.234 -0.926 1 92.25 81 PRO A O 1
ATOM 630 N N . LEU A 1 82 ? 9.602 -14.227 1.031 1 93.25 82 LEU A N 1
ATOM 631 C CA . LEU A 1 82 ? 9.555 -12.969 1.772 1 93.25 82 LEU A CA 1
ATOM 632 C C . LEU A 1 82 ? 10.945 -12.367 1.909 1 93.25 82 LEU A C 1
ATOM 634 O O . LEU A 1 82 ? 11.094 -11.234 2.367 1 93.25 82 LEU A O 1
ATOM 638 N N . HIS A 1 83 ? 11.891 -13.18 1.516 1 93.69 83 HIS A N 1
ATOM 639 C CA . HIS A 1 83 ? 13.289 -12.758 1.497 1 93.69 83 HIS A CA 1
ATOM 640 C C . HIS A 1 83 ? 14.016 -13.32 0.281 1 93.69 83 HIS A C 1
ATOM 642 O O . HIS A 1 83 ? 14.82 -14.25 0.407 1 93.69 83 HIS A O 1
ATOM 648 N N . LEU A 1 84 ? 13.766 -12.727 -0.849 1 94.81 84 LEU A N 1
ATOM 649 C CA . LEU A 1 84 ? 14.312 -13.242 -2.102 1 94.81 84 LEU A CA 1
ATOM 650 C C . LEU A 1 84 ? 15.812 -13.008 -2.178 1 94.81 84 LEU A C 1
ATOM 652 O O . LEU A 1 84 ? 16.281 -11.898 -1.909 1 94.81 84 LEU A O 1
ATOM 656 N N . PRO A 1 85 ? 16.578 -13.969 -2.557 1 94.31 85 PRO A N 1
ATOM 657 C CA . PRO A 1 85 ? 18.031 -13.836 -2.631 1 94.31 85 PRO A CA 1
ATOM 658 C C . PRO A 1 85 ? 18.5 -13.195 -3.936 1 94.31 85 PRO A C 1
ATOM 660 O O . PRO A 1 85 ? 19.422 -13.703 -4.582 1 94.31 85 PRO A O 1
ATOM 663 N N . PHE A 1 86 ? 17.922 -12.148 -4.383 1 95.75 86 PHE A N 1
ATOM 664 C CA . PHE A 1 86 ? 18.25 -11.414 -5.598 1 95.75 86 PHE A CA 1
ATOM 665 C C . PHE A 1 86 ? 18.5 -9.945 -5.289 1 95.75 86 PHE A C 1
ATOM 667 O O . PHE A 1 86 ? 17.906 -9.391 -4.363 1 95.75 86 PHE A O 1
ATOM 674 N N . ALA A 1 87 ? 19.344 -9.406 -6.012 1 95.88 87 ALA A N 1
ATOM 675 C CA . ALA A 1 87 ? 19.672 -7.996 -5.82 1 95.88 87 ALA A CA 1
ATOM 676 C C . ALA A 1 87 ? 18.516 -7.094 -6.215 1 95.88 87 ALA A C 1
ATOM 678 O O . ALA A 1 87 ? 17.609 -7.516 -6.949 1 95.88 87 ALA A O 1
ATOM 679 N N . ASP A 1 88 ? 18.562 -5.867 -5.684 1 96.25 88 ASP A N 1
ATOM 680 C CA . ASP A 1 88 ? 17.594 -4.863 -6.113 1 96.25 88 ASP A CA 1
ATOM 681 C C . ASP A 1 88 ? 17.656 -4.66 -7.629 1 96.25 88 ASP A C 1
ATOM 683 O O . ASP A 1 88 ? 18.734 -4.637 -8.219 1 96.25 88 ASP A O 1
ATOM 687 N N . LYS A 1 89 ? 16.516 -4.566 -8.227 1 96.88 89 LYS A N 1
ATOM 688 C CA . LYS A 1 89 ? 16.391 -4.203 -9.633 1 96.88 89 LYS A CA 1
ATOM 689 C C . LYS A 1 89 ? 17.203 -5.148 -10.516 1 96.88 89 LYS A C 1
ATOM 691 O O . LYS A 1 89 ? 17.984 -4.703 -11.359 1 96.88 89 LYS A O 1
ATOM 696 N N . SER A 1 90 ? 16.953 -6.398 -10.336 1 97.5 90 SER A N 1
ATOM 697 C CA . SER A 1 90 ? 17.75 -7.379 -11.055 1 97.5 90 SER A CA 1
ATOM 698 C C . SER A 1 90 ? 16.875 -8.32 -11.875 1 97.5 90 SER A C 1
ATOM 700 O O . SER A 1 90 ? 17.375 -9.148 -12.633 1 97.5 90 SER A O 1
ATOM 702 N N . VAL A 1 91 ? 15.617 -8.18 -11.781 1 97.88 91 VAL A N 1
ATOM 703 C CA . VAL A 1 91 ? 14.672 -9.102 -12.406 1 97.88 91 VAL A CA 1
ATOM 704 C C . VAL A 1 91 ? 13.758 -8.328 -13.359 1 97.88 91 VAL A C 1
ATOM 706 O O . VAL A 1 91 ? 13.281 -7.242 -13.031 1 97.88 91 VAL A O 1
ATOM 709 N N . ASP A 1 92 ? 13.445 -8.914 -14.5 1 98 92 ASP A N 1
ATOM 710 C CA . ASP A 1 92 ? 12.633 -8.234 -15.5 1 98 92 ASP A CA 1
ATOM 711 C C . ASP A 1 92 ? 11.148 -8.531 -15.305 1 98 92 ASP A C 1
ATOM 713 O O . ASP A 1 92 ? 10.297 -7.68 -15.562 1 98 92 ASP A O 1
ATOM 717 N N . VAL A 1 93 ? 10.906 -9.719 -14.898 1 98.44 93 VAL A N 1
ATOM 718 C CA . VAL A 1 93 ? 9.523 -10.148 -14.766 1 98.44 93 VAL A CA 1
ATOM 719 C C . VAL A 1 93 ? 9.352 -10.977 -13.492 1 98.44 93 VAL A C 1
ATOM 721 O O . VAL A 1 93 ? 10.148 -11.875 -13.219 1 98.44 93 VAL A O 1
ATOM 724 N N . CYS A 1 94 ? 8.383 -10.648 -12.688 1 98.62 94 CYS A N 1
ATOM 725 C CA . CYS A 1 94 ? 7.965 -11.461 -11.547 1 98.62 94 CYS A CA 1
ATOM 726 C C . CYS A 1 94 ? 6.574 -12.047 -11.781 1 98.62 94 CYS A C 1
ATOM 728 O O . CYS A 1 94 ? 5.641 -11.312 -12.117 1 98.62 94 CYS A O 1
ATOM 730 N N . LEU A 1 95 ? 6.484 -13.344 -11.617 1 98.38 95 LEU A N 1
ATOM 731 C CA . LEU A 1 95 ? 5.203 -14.031 -11.734 1 98.38 95 LEU A CA 1
ATOM 732 C C . LEU A 1 95 ? 4.742 -14.562 -10.383 1 98.38 95 LEU A C 1
ATOM 734 O O . LEU A 1 95 ? 5.422 -15.383 -9.766 1 98.38 95 LEU A O 1
ATOM 738 N N . LEU A 1 96 ? 3.676 -14.055 -9.93 1 98.19 96 LEU A N 1
ATOM 739 C CA . LEU A 1 96 ? 3.004 -14.523 -8.719 1 98.19 96 LEU A CA 1
ATOM 740 C C . LEU A 1 96 ? 1.68 -15.195 -9.062 1 98.19 96 LEU A C 1
ATOM 742 O O . LEU A 1 96 ? 0.611 -14.617 -8.859 1 98.19 96 LEU A O 1
ATOM 746 N N . ALA A 1 97 ? 1.742 -16.406 -9.523 1 97.12 97 ALA A N 1
ATOM 747 C CA . ALA A 1 97 ? 0.54 -17.172 -9.852 1 97.12 97 ALA A CA 1
ATOM 748 C C . ALA A 1 97 ? -0.059 -17.812 -8.602 1 97.12 97 ALA A C 1
ATOM 750 O O . ALA A 1 97 ? 0.387 -18.891 -8.18 1 97.12 97 ALA A O 1
ATOM 751 N N . HIS A 1 98 ? -1.119 -17.156 -8.07 1 95.5 98 HIS A N 1
ATOM 752 C CA . HIS A 1 98 ? -1.803 -17.641 -6.871 1 95.5 98 HIS A CA 1
ATOM 753 C C . HIS A 1 98 ? -0.823 -17.828 -5.719 1 95.5 98 HIS A C 1
ATOM 755 O O . HIS A 1 98 ? -0.927 -18.812 -4.973 1 95.5 98 HIS A O 1
ATOM 761 N N . THR A 1 99 ? 0.147 -16.922 -5.672 1 95.19 99 THR A N 1
ATOM 762 C CA . THR A 1 99 ? 1.132 -16.953 -4.594 1 95.19 99 THR A CA 1
ATOM 763 C C . THR A 1 99 ? 0.634 -16.188 -3.377 1 95.19 99 THR A C 1
ATOM 765 O O . THR A 1 99 ? 0.833 -16.609 -2.24 1 95.19 99 THR A O 1
ATOM 768 N N . LEU A 1 100 ? -0.082 -15.125 -3.59 1 94.62 100 LEU A N 1
ATOM 769 C CA . LEU A 1 100 ? -0.513 -14.219 -2.527 1 94.62 100 LEU A CA 1
ATOM 770 C C . LEU A 1 100 ? -1.479 -14.922 -1.576 1 94.62 100 LEU A C 1
ATOM 772 O O . LEU A 1 100 ? -1.392 -14.75 -0.359 1 94.62 100 LEU A O 1
ATOM 776 N N . PRO A 1 101 ? -2.369 -15.82 -2.053 1 91.19 101 PRO A N 1
ATOM 777 C CA . PRO A 1 101 ? -3.418 -16.391 -1.207 1 91.19 101 PRO A CA 1
ATOM 778 C C . PRO A 1 101 ? -2.857 -17.188 -0.025 1 91.19 101 PRO A C 1
ATOM 780 O O . PRO A 1 101 ? -3.457 -17.203 1.053 1 91.19 101 PRO A O 1
ATOM 783 N N . TRP A 1 102 ? -1.756 -17.797 -0.155 1 90.75 102 TRP A N 1
ATOM 784 C CA . TRP A 1 102 ? -1.229 -18.656 0.909 1 90.75 102 TRP A CA 1
ATOM 785 C C . TRP A 1 102 ? 0.012 -18.031 1.539 1 90.75 102 TRP A C 1
ATOM 787 O O . TRP A 1 102 ? 0.668 -18.641 2.379 1 90.75 102 TRP A O 1
ATOM 797 N N . CYS A 1 103 ? 0.301 -16.859 1.143 1 91.88 103 CYS A N 1
ATOM 798 C CA . CYS A 1 103 ? 1.461 -16.156 1.688 1 91.88 103 CYS A CA 1
ATOM 799 C C . CYS A 1 103 ? 1.167 -15.617 3.082 1 91.88 103 CYS A C 1
ATOM 801 O O . CYS A 1 103 ? 0.123 -15 3.309 1 91.88 103 CYS A O 1
ATOM 803 N N . THR A 1 104 ? 2.051 -15.789 4.023 1 90.62 104 THR A N 1
ATOM 804 C CA . THR A 1 104 ? 1.861 -15.359 5.402 1 90.62 104 THR A CA 1
ATOM 805 C C . THR A 1 104 ? 1.856 -13.836 5.496 1 90.62 104 THR A C 1
ATOM 807 O O . THR A 1 104 ? 1.196 -13.258 6.367 1 90.62 104 THR A O 1
ATOM 810 N N . ASP A 1 105 ? 2.633 -13.211 4.656 1 93.56 105 ASP A N 1
ATOM 811 C CA . ASP A 1 105 ? 2.723 -11.758 4.621 1 93.56 105 ASP A CA 1
ATOM 812 C C . ASP A 1 105 ? 2.709 -11.242 3.188 1 93.56 105 ASP A C 1
ATOM 814 O O . ASP A 1 105 ? 3.762 -10.93 2.625 1 93.56 105 ASP A O 1
ATOM 818 N N . PRO A 1 106 ? 1.51 -11.078 2.67 1 96 106 PRO A N 1
ATOM 819 C CA . PRO A 1 106 ? 1.39 -10.648 1.274 1 96 106 PRO A CA 1
ATOM 820 C C . PRO A 1 106 ? 2.025 -9.281 1.02 1 96 106 PRO A C 1
ATOM 822 O O . PRO A 1 106 ? 2.561 -9.039 -0.065 1 96 106 PRO A O 1
ATOM 825 N N . HIS A 1 107 ? 1.965 -8.43 1.998 1 96.44 107 HIS A N 1
ATOM 826 C CA . HIS A 1 107 ? 2.561 -7.105 1.846 1 96.44 107 HIS A CA 1
ATOM 827 C C . HIS A 1 107 ? 4.074 -7.199 1.685 1 96.44 107 HIS A C 1
ATOM 829 O O . HIS A 1 107 ? 4.648 -6.547 0.811 1 96.44 107 HIS A O 1
ATOM 835 N N . ARG A 1 108 ? 4.664 -7.996 2.479 1 95.5 108 ARG A N 1
ATOM 836 C CA . ARG A 1 108 ? 6.105 -8.195 2.381 1 95.5 108 ARG A CA 1
ATOM 837 C C . ARG A 1 108 ? 6.48 -8.836 1.048 1 95.5 108 ARG A C 1
ATOM 839 O O . ARG A 1 108 ? 7.488 -8.477 0.44 1 95.5 108 ARG A O 1
ATOM 846 N N . LEU A 1 109 ? 5.695 -9.789 0.66 1 97.06 109 LEU A N 1
ATOM 847 C CA . LEU A 1 109 ? 5.941 -10.438 -0.622 1 97.06 109 LEU A CA 1
ATOM 848 C C . LEU A 1 109 ? 5.918 -9.422 -1.761 1 97.06 109 LEU A C 1
ATOM 850 O O . LEU A 1 109 ? 6.801 -9.43 -2.621 1 97.06 109 LEU A O 1
ATOM 854 N N . LEU A 1 110 ? 4.957 -8.547 -1.762 1 98.06 110 LEU A N 1
ATOM 855 C CA . LEU A 1 110 ? 4.84 -7.527 -2.793 1 98.06 110 LEU A CA 1
ATOM 856 C C . LEU A 1 110 ? 6.016 -6.555 -2.727 1 98.06 110 LEU A C 1
ATOM 858 O O . LEU A 1 110 ? 6.527 -6.117 -3.76 1 98.06 110 LEU A O 1
ATOM 862 N N . ARG A 1 111 ? 6.461 -6.246 -1.523 1 96.69 111 ARG A N 1
ATOM 863 C CA . ARG A 1 111 ? 7.625 -5.379 -1.374 1 96.69 111 ARG A CA 1
ATOM 864 C C . ARG A 1 111 ? 8.875 -6.039 -1.946 1 96.69 111 ARG A C 1
ATOM 866 O O . ARG A 1 111 ? 9.695 -5.375 -2.582 1 96.69 111 ARG A O 1
ATOM 873 N N . GLU A 1 112 ? 8.961 -7.336 -1.699 1 96.81 112 GLU A N 1
ATOM 874 C CA . GLU A 1 112 ? 10.102 -8.078 -2.236 1 96.81 112 GLU A CA 1
ATOM 875 C C . GLU A 1 112 ? 10.07 -8.109 -3.762 1 96.81 112 GLU A C 1
ATOM 877 O O . GLU A 1 112 ? 11.102 -7.906 -4.414 1 96.81 112 GLU A O 1
ATOM 882 N N . ALA A 1 113 ? 8.93 -8.352 -4.285 1 98.25 113 ALA A N 1
ATOM 883 C CA . ALA A 1 113 ? 8.789 -8.328 -5.738 1 98.25 113 ALA A CA 1
ATOM 884 C C . ALA A 1 113 ? 9.156 -6.961 -6.301 1 98.25 113 ALA A C 1
ATOM 886 O O . ALA A 1 113 ? 9.867 -6.863 -7.305 1 98.25 113 ALA A O 1
ATOM 887 N N . ASP A 1 114 ? 8.664 -5.934 -5.645 1 97.94 114 ASP A N 1
ATOM 888 C CA . ASP A 1 114 ? 8.984 -4.566 -6.047 1 97.94 114 ASP A CA 1
ATOM 889 C C . ASP A 1 114 ? 10.484 -4.309 -5.977 1 97.94 114 ASP A C 1
ATOM 891 O O . ASP A 1 114 ? 11.055 -3.678 -6.871 1 97.94 114 ASP A O 1
ATOM 895 N N . ARG A 1 115 ? 11.07 -4.777 -4.949 1 96.62 115 ARG A N 1
ATOM 896 C CA . ARG A 1 115 ? 12.492 -4.551 -4.719 1 96.62 115 ARG A CA 1
ATOM 897 C C . ARG A 1 115 ? 13.336 -5.184 -5.824 1 96.62 115 ARG A C 1
ATOM 899 O O . ARG A 1 115 ? 14.258 -4.551 -6.348 1 96.62 115 ARG A O 1
ATOM 906 N N . VAL A 1 116 ? 13.062 -6.379 -6.238 1 97.88 116 VAL A N 1
ATOM 907 C CA . VAL A 1 116 ? 13.93 -7.117 -7.148 1 97.88 116 VAL A CA 1
ATOM 908 C C . VAL A 1 116 ? 13.617 -6.727 -8.594 1 97.88 116 VAL A C 1
ATOM 910 O O . VAL A 1 116 ? 14.453 -6.902 -9.484 1 97.88 116 VAL A O 1
ATOM 913 N N . LEU A 1 117 ? 12.477 -6.195 -8.852 1 98.06 117 LEU A N 1
ATOM 914 C CA . LEU A 1 117 ? 12.086 -5.809 -10.203 1 98.06 117 LEU A CA 1
ATOM 915 C C . LEU A 1 117 ? 12.859 -4.578 -10.664 1 98.06 117 LEU A C 1
ATOM 917 O O . LEU A 1 117 ? 13.055 -3.635 -9.891 1 98.06 117 LEU A O 1
ATOM 921 N N . ILE A 1 118 ? 13.305 -4.625 -11.859 1 97.31 118 ILE A N 1
ATOM 922 C CA . ILE A 1 118 ? 13.906 -3.449 -12.477 1 97.31 118 ILE A CA 1
ATOM 923 C C . ILE A 1 118 ? 12.828 -2.406 -12.758 1 97.31 118 ILE A C 1
ATOM 925 O O . ILE A 1 118 ? 11.633 -2.719 -12.742 1 97.31 118 ILE A O 1
ATOM 929 N N . ASP A 1 119 ? 13.281 -1.147 -13.023 1 95.5 119 ASP A N 1
ATOM 930 C CA . ASP A 1 119 ? 12.336 -0.143 -13.516 1 95.5 119 ASP A CA 1
ATOM 931 C C . ASP A 1 119 ? 11.727 -0.563 -14.852 1 95.5 119 ASP A C 1
ATOM 933 O O . ASP A 1 119 ? 12.43 -1.089 -15.719 1 95.5 119 ASP A O 1
ATOM 937 N N . ASP A 1 120 ? 10.492 -0.433 -14.977 1 95.31 120 ASP A N 1
ATOM 938 C CA . ASP A 1 120 ? 9.695 -0.826 -16.141 1 95.31 120 ASP A CA 1
ATOM 939 C C . ASP A 1 120 ? 9.57 -2.346 -16.219 1 95.31 120 ASP A C 1
ATOM 941 O O . ASP A 1 120 ? 9.219 -2.885 -17.281 1 95.31 120 ASP A O 1
ATOM 945 N N . GLY A 1 121 ? 10.008 -3.012 -15.133 1 97.69 121 GLY A N 1
ATOM 946 C CA . GLY A 1 121 ? 9.789 -4.449 -15.07 1 97.69 121 GLY A CA 1
ATOM 947 C C . GLY A 1 121 ? 8.328 -4.824 -14.961 1 97.69 121 GLY A C 1
ATOM 948 O O . GLY A 1 121 ? 7.477 -3.969 -14.711 1 97.69 121 GLY A O 1
ATOM 949 N N . TRP A 1 122 ? 8.055 -6.141 -15.133 1 98.25 122 TRP A N 1
ATOM 950 C CA . TRP A 1 122 ? 6.688 -6.645 -15.18 1 98.25 122 TRP A CA 1
ATOM 951 C C . TRP A 1 122 ? 6.348 -7.422 -13.914 1 98.25 122 TRP A C 1
ATOM 953 O O . TRP A 1 122 ? 7.164 -8.203 -13.422 1 98.25 122 TRP A O 1
ATOM 963 N N . LEU A 1 123 ? 5.176 -7.145 -13.414 1 98.75 123 LEU A N 1
ATOM 964 C CA . LEU A 1 123 ? 4.613 -7.922 -12.32 1 98.75 123 LEU A CA 1
ATOM 965 C C . LEU A 1 123 ? 3.279 -8.547 -12.719 1 98.75 123 LEU A C 1
ATOM 967 O O . LEU A 1 123 ? 2.363 -7.84 -13.148 1 98.75 123 LEU A O 1
ATOM 971 N N . VAL A 1 124 ? 3.203 -9.836 -12.641 1 98.75 124 VAL A N 1
ATOM 972 C CA . VAL A 1 124 ? 1.98 -10.57 -12.953 1 98.75 124 VAL A CA 1
ATOM 973 C C . VAL A 1 124 ? 1.437 -11.234 -11.688 1 98.75 124 VAL A C 1
ATOM 975 O O . VAL A 1 124 ? 2.152 -11.969 -11.008 1 98.75 124 VAL A O 1
ATOM 978 N N . ILE A 1 125 ? 0.233 -10.961 -11.383 1 98.62 125 ILE A N 1
ATOM 979 C CA . ILE A 1 125 ? -0.397 -11.508 -10.188 1 98.62 125 ILE A CA 1
ATOM 980 C C . ILE A 1 125 ? -1.708 -12.195 -10.562 1 98.62 125 ILE A C 1
ATOM 982 O O . ILE A 1 125 ? -2.502 -11.648 -11.336 1 98.62 125 ILE A O 1
ATOM 986 N N . SER A 1 126 ? -1.923 -13.375 -10.07 1 97.44 126 SER A N 1
ATOM 987 C CA . SER A 1 126 ? -3.225 -14.023 -10.195 1 97.44 126 SER A CA 1
ATOM 988 C C . SER A 1 126 ? -3.711 -14.547 -8.844 1 97.44 126 SER A C 1
ATOM 990 O O . SER A 1 126 ? -2.922 -14.711 -7.914 1 97.44 126 SER A O 1
ATOM 992 N N . GLY A 1 127 ? -4.945 -14.75 -8.719 1 95 127 GLY A N 1
ATOM 993 C CA . GLY A 1 127 ? -5.59 -15.258 -7.523 1 95 127 GLY A CA 1
ATOM 994 C C . GLY A 1 127 ? -7.059 -15.586 -7.727 1 95 127 GLY A C 1
ATOM 995 O O . GLY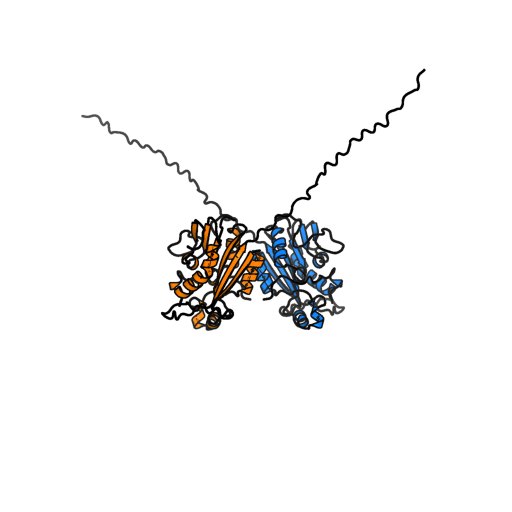 A 1 127 ? -7.547 -15.586 -8.859 1 95 127 GLY A O 1
ATOM 996 N N . PHE A 1 128 ? -7.645 -15.992 -6.613 1 92.19 128 PHE A N 1
ATOM 997 C CA . PHE A 1 128 ? -9.078 -16.25 -6.641 1 92.19 128 PHE A CA 1
ATOM 998 C C . PHE A 1 128 ? -9.867 -15 -6.309 1 92.19 128 PHE A C 1
ATOM 1000 O O . PHE A 1 128 ? -9.461 -14.203 -5.457 1 92.19 128 PHE A O 1
ATOM 1007 N N . ASN A 1 129 ? -10.938 -14.875 -6.949 1 89.62 129 ASN A N 1
ATOM 1008 C CA . ASN A 1 129 ? -11.844 -13.75 -6.715 1 89.62 129 ASN A CA 1
ATOM 1009 C C . ASN A 1 129 ? -12.797 -14.031 -5.559 1 89.62 129 ASN A C 1
ATOM 1011 O O . ASN A 1 129 ? -13.633 -14.938 -5.645 1 89.62 129 ASN A O 1
ATOM 1015 N N . PRO A 1 130 ? -12.766 -13.188 -4.523 1 89 130 PRO A N 1
ATOM 1016 C CA . PRO A 1 130 ? -13.656 -13.445 -3.393 1 89 130 PRO A CA 1
ATOM 1017 C C . PRO A 1 130 ? -15.117 -13.164 -3.721 1 89 130 PRO A C 1
ATOM 1019 O O . PRO A 1 130 ? -16.016 -13.672 -3.047 1 89 130 PRO A O 1
ATOM 1022 N N . LEU A 1 131 ? -15.406 -12.344 -4.68 1 85.12 131 LEU A N 1
ATOM 1023 C CA . LEU A 1 131 ? -16.766 -12.008 -5.062 1 85.12 131 LEU A CA 1
ATOM 1024 C C . LEU A 1 131 ? -17.297 -12.969 -6.117 1 85.12 131 LEU A C 1
ATOM 1026 O O . LEU A 1 131 ? -18.203 -12.633 -6.883 1 85.12 131 LEU A O 1
ATOM 1030 N N . SER A 1 132 ? -16.859 -14.164 -6.176 1 84.38 132 SER A N 1
ATOM 1031 C CA . SER A 1 132 ? -17.25 -15.211 -7.105 1 84.38 132 SER A CA 1
ATOM 1032 C C . SER A 1 132 ? -18.047 -16.312 -6.391 1 84.38 132 SER A C 1
ATOM 1034 O O . SER A 1 132 ? -18.234 -16.25 -5.176 1 84.38 132 SER A O 1
ATOM 1036 N N . LEU A 1 133 ? -18.547 -17.297 -7.215 1 78.19 133 LEU A N 1
ATOM 1037 C CA . LEU A 1 133 ? -19.203 -18.453 -6.629 1 78.19 133 LEU A CA 1
ATOM 1038 C C . LEU A 1 133 ? -18.266 -19.203 -5.688 1 78.19 133 LEU A C 1
ATOM 1040 O O . LEU A 1 133 ? -18.688 -19.703 -4.648 1 78.19 133 LEU A O 1
ATOM 1044 N N . MET A 1 134 ? -17.078 -19.203 -6.066 1 79.56 134 MET A N 1
ATOM 1045 C CA . MET A 1 134 ? -16.078 -19.828 -5.207 1 79.56 134 MET A CA 1
ATOM 1046 C C . MET A 1 134 ? -15.953 -19.078 -3.885 1 79.56 134 MET A C 1
ATOM 1048 O O . MET A 1 134 ? -15.82 -19.703 -2.828 1 79.56 134 MET A O 1
ATOM 1052 N N . GLY A 1 135 ? -15.953 -17.781 -3.984 1 80.38 135 GLY A N 1
ATOM 1053 C CA . GLY A 1 135 ? -15.922 -16.984 -2.771 1 80.38 135 GLY A CA 1
ATOM 1054 C C . GLY A 1 135 ? -17.109 -17.234 -1.866 1 80.38 135 GLY A C 1
ATOM 1055 O O . GLY A 1 135 ? -16.984 -17.25 -0.642 1 80.38 135 GLY A O 1
ATOM 1056 N N . LEU A 1 136 ? -18.234 -17.438 -2.471 1 81.38 136 LEU A N 1
ATOM 1057 C CA . LEU A 1 136 ? -19.453 -17.734 -1.709 1 81.38 136 LEU A CA 1
ATOM 1058 C C . LEU A 1 136 ? -19.344 -19.078 -1.022 1 81.38 136 LEU A C 1
ATOM 1060 O O . LEU A 1 136 ? -19.812 -19.25 0.104 1 81.38 136 LEU A O 1
ATOM 1064 N N . ARG A 1 137 ? -18.75 -19.984 -1.681 1 81 137 ARG A N 1
ATOM 1065 C CA . ARG A 1 137 ? -18.609 -21.312 -1.122 1 81 137 ARG A CA 1
ATOM 1066 C C . ARG A 1 137 ? -17.656 -21.312 0.071 1 81 137 ARG A C 1
ATOM 1068 O O . ARG A 1 137 ? -17.766 -22.141 0.968 1 81 137 ARG A O 1
ATOM 1075 N N . LYS A 1 138 ? -16.797 -20.391 0.058 1 82 138 LYS A N 1
ATOM 1076 C CA . LYS A 1 138 ? -15.844 -20.25 1.151 1 82 138 LYS A CA 1
ATOM 1077 C C . LYS A 1 138 ? -16.547 -19.922 2.461 1 82 138 LYS A C 1
ATOM 1079 O O . LYS A 1 138 ? -16 -20.141 3.543 1 82 138 LYS A O 1
ATOM 1084 N N . LEU A 1 139 ? -17.719 -19.344 2.377 1 80.69 139 LEU A N 1
ATOM 1085 C CA . LEU A 1 139 ? -18.469 -18.984 3.57 1 80.69 139 LEU A CA 1
ATOM 1086 C C . LEU A 1 139 ? -19.016 -20.234 4.266 1 80.69 139 LEU A C 1
ATOM 1088 O O . LEU A 1 139 ? -19.438 -20.172 5.422 1 80.69 139 LEU A O 1
ATOM 1092 N N . VAL A 1 140 ? -18.938 -21.406 3.564 1 79 140 VAL A N 1
ATOM 1093 C CA . VAL A 1 140 ? -19.391 -22.672 4.145 1 79 140 VAL A CA 1
ATOM 1094 C C . VAL A 1 140 ? -18.281 -23.234 5.039 1 79 140 VAL A C 1
ATOM 1096 O O . VAL A 1 140 ? -17.203 -23.562 4.562 1 79 140 VAL A O 1
ATOM 1099 N N . PRO A 1 141 ? -18.453 -23.375 6.301 1 77.62 141 PRO A N 1
ATOM 1100 C CA . PRO A 1 141 ? -17.422 -23.703 7.289 1 77.62 141 PRO A CA 1
ATOM 1101 C C . PRO A 1 141 ? -16.688 -25 6.969 1 77.62 141 PRO A C 1
ATOM 1103 O O . PRO A 1 141 ? -15.461 -25.078 7.156 1 77.62 141 PRO A O 1
ATOM 1106 N N . VAL A 1 142 ? -17.344 -26.031 6.457 1 74 142 VAL A N 1
ATOM 1107 C CA . VAL A 1 142 ? -16.719 -27.328 6.191 1 74 142 VAL A CA 1
ATOM 1108 C C . VAL A 1 142 ? -15.734 -27.203 5.031 1 74 142 VAL A C 1
ATOM 1110 O O . VAL A 1 142 ? -14.656 -27.812 5.051 1 74 142 VAL A O 1
ATOM 1113 N N . LEU A 1 143 ? -16.016 -26.406 4.125 1 74.12 143 LEU A N 1
ATOM 1114 C CA . LEU A 1 143 ? -15.211 -26.25 2.922 1 74.12 143 LEU A CA 1
ATOM 1115 C C . LEU A 1 143 ? -14.023 -25.328 3.178 1 74.12 143 LEU A C 1
ATOM 1117 O O . LEU A 1 143 ? -12.992 -25.438 2.512 1 74.12 143 LEU A O 1
ATOM 1121 N N . ARG A 1 144 ? -14.023 -24.578 4.203 1 73.88 144 ARG A N 1
ATOM 1122 C CA . ARG A 1 144 ? -13.062 -23.5 4.461 1 73.88 144 ARG A CA 1
ATOM 1123 C C . ARG A 1 144 ? -11.695 -24.078 4.828 1 73.88 144 ARG A C 1
ATOM 1125 O O . ARG A 1 144 ? -10.68 -23.391 4.711 1 73.88 144 ARG A O 1
ATOM 1132 N N . LYS A 1 145 ? -11.648 -25.406 5.074 1 77.56 145 LYS A N 1
ATOM 1133 C CA . LYS A 1 145 ? -10.398 -26 5.539 1 77.56 145 LYS A CA 1
ATOM 1134 C C . LYS A 1 145 ? -9.641 -26.656 4.391 1 77.56 145 LYS A C 1
ATOM 1136 O O . LYS A 1 145 ? -8.484 -27.062 4.555 1 77.56 145 LYS A O 1
ATOM 1141 N N . THR A 1 146 ? -10.312 -26.703 3.273 1 80.81 146 THR A N 1
ATOM 1142 C CA . THR A 1 146 ? -9.688 -27.375 2.146 1 80.81 146 THR A CA 1
ATOM 1143 C C . THR A 1 146 ? -9.289 -26.375 1.064 1 80.81 146 THR A C 1
ATOM 1145 O O . THR A 1 146 ? -9.992 -25.391 0.833 1 80.81 146 THR A O 1
ATOM 1148 N N . PRO A 1 147 ? -8.195 -26.672 0.335 1 79.62 147 PRO A N 1
ATOM 1149 C CA . PRO A 1 147 ? -7.836 -25.828 -0.805 1 79.62 147 PRO A CA 1
ATOM 1150 C C . PRO A 1 147 ? -8.859 -25.891 -1.935 1 79.62 147 PRO A C 1
ATOM 1152 O O . PRO A 1 147 ? -9.445 -26.953 -2.178 1 79.62 147 PRO A O 1
ATOM 1155 N N . PRO A 1 148 ? -9.203 -24.781 -2.463 1 81.25 148 PRO A N 1
ATOM 1156 C CA . PRO A 1 148 ? -8.562 -23.469 -2.375 1 81.25 148 PRO A CA 1
ATOM 1157 C C . PRO A 1 148 ? -9.219 -22.562 -1.333 1 81.25 148 PRO A C 1
ATOM 1159 O O . PRO A 1 148 ? -8.797 -21.422 -1.149 1 81.25 148 PRO A O 1
ATOM 1162 N N . TYR A 1 149 ? -10.164 -23.125 -0.662 1 78.5 149 TYR A N 1
ATOM 1163 C CA . TYR A 1 149 ? -10.992 -22.297 0.208 1 78.5 149 TYR A CA 1
ATOM 1164 C C . TYR A 1 149 ? -10.227 -21.891 1.464 1 78.5 149 TYR A C 1
ATOM 1166 O O . TYR A 1 149 ? -10.617 -20.938 2.156 1 78.5 149 TYR A O 1
ATOM 1174 N N . ASN A 1 150 ? -9.141 -22.578 1.732 1 79.81 150 ASN A N 1
ATOM 1175 C CA . ASN A 1 150 ? -8.336 -22.234 2.9 1 79.81 150 ASN A CA 1
ATOM 1176 C C . ASN A 1 150 ? -7.395 -21.062 2.609 1 79.81 150 ASN A C 1
ATOM 1178 O O . ASN A 1 150 ? -6.617 -20.656 3.475 1 79.81 150 ASN A O 1
ATOM 1182 N N . SER A 1 151 ? -7.457 -20.609 1.446 1 84.75 151 SER A N 1
ATOM 1183 C CA . SER A 1 151 ? -6.586 -19.516 1.031 1 84.75 151 SER A CA 1
ATOM 1184 C C . SER A 1 151 ? -7.234 -18.156 1.3 1 84.75 151 SER A C 1
ATOM 1186 O O . SER A 1 151 ? -8.445 -18.078 1.498 1 84.75 151 SER A O 1
ATOM 1188 N N . ARG A 1 152 ? -6.418 -17.156 1.39 1 88.81 152 ARG A N 1
ATOM 1189 C CA . ARG A 1 152 ? -6.949 -15.797 1.413 1 88.81 152 ARG A CA 1
ATOM 1190 C C . ARG A 1 152 ? -7.301 -15.328 0.007 1 88.81 152 ARG A C 1
ATOM 1192 O O . ARG A 1 152 ? -6.609 -15.656 -0.958 1 88.81 152 ARG A O 1
ATOM 1199 N N . MET A 1 153 ? -8.398 -14.727 0.015 1 89.69 153 MET A N 1
ATOM 1200 C CA . MET A 1 153 ? -8.828 -14.133 -1.252 1 89.69 153 MET A CA 1
ATOM 1201 C C . MET A 1 153 ? -8.914 -12.617 -1.148 1 89.69 153 MET A C 1
ATOM 1203 O O . MET A 1 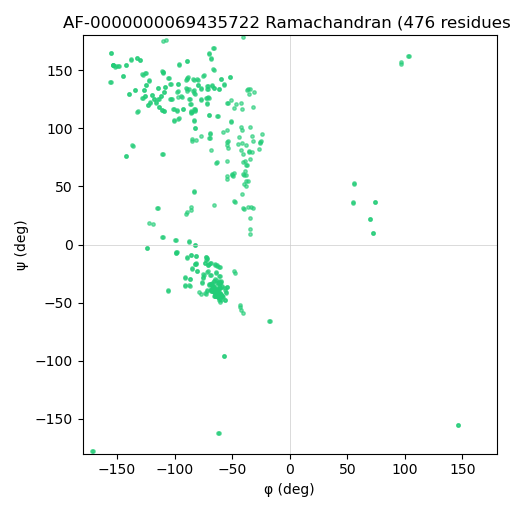153 ? -9.578 -12.086 -0.254 1 89.69 153 MET A O 1
ATOM 1207 N N . PHE A 1 154 ? -8.172 -11.961 -1.993 1 92.31 154 PHE A N 1
ATOM 1208 C CA . PHE A 1 154 ? -8.164 -10.5 -1.996 1 92.31 154 PHE A CA 1
ATOM 1209 C C . PHE A 1 154 ? -8.984 -9.953 -3.158 1 92.31 154 PHE A C 1
ATOM 1211 O O . PHE A 1 154 ? -8.906 -10.469 -4.273 1 92.31 154 PHE A O 1
ATOM 1218 N N . THR A 1 155 ? -9.703 -8.961 -2.814 1 92.94 155 THR A N 1
ATOM 1219 C CA . THR A 1 155 ? -10.469 -8.344 -3.891 1 92.94 155 THR A CA 1
ATOM 1220 C C . THR A 1 155 ? -9.547 -7.688 -4.914 1 92.94 155 THR A C 1
ATOM 1222 O O . THR A 1 155 ? -8.422 -7.309 -4.582 1 92.94 155 THR A O 1
ATOM 1225 N N . LEU A 1 156 ? -10 -7.652 -6.125 1 93.06 156 LEU A N 1
ATOM 1226 C CA . LEU A 1 156 ? -9.25 -7.008 -7.195 1 93.06 156 LEU A CA 1
ATOM 1227 C C . LEU A 1 156 ? -8.922 -5.562 -6.836 1 93.06 156 LEU A C 1
ATOM 1229 O O . LEU A 1 156 ? -7.781 -5.121 -6.992 1 93.06 156 LEU A O 1
ATOM 1233 N N . MET A 1 157 ? -9.836 -4.844 -6.258 1 92.19 157 MET A N 1
ATOM 1234 C CA . MET A 1 157 ? -9.68 -3.428 -5.945 1 92.19 157 MET A CA 1
ATOM 1235 C C . MET A 1 157 ? -8.594 -3.221 -4.891 1 92.19 157 MET A C 1
ATOM 1237 O O . MET A 1 157 ? -7.82 -2.266 -4.969 1 92.19 157 MET A O 1
ATOM 1241 N N . ARG A 1 158 ? -8.578 -4.059 -3.939 1 93.94 158 ARG A N 1
ATOM 1242 C CA . ARG A 1 158 ? -7.566 -3.967 -2.893 1 93.94 158 ARG A CA 1
ATOM 1243 C C . ARG A 1 158 ? -6.168 -4.164 -3.465 1 93.94 158 ARG A C 1
ATOM 1245 O O . ARG A 1 158 ? -5.238 -3.432 -3.115 1 93.94 158 ARG A O 1
ATOM 1252 N N . GLN A 1 159 ? -6.098 -5.129 -4.34 1 96.75 159 GLN A N 1
ATOM 1253 C CA . GLN A 1 159 ? -4.801 -5.398 -4.953 1 96.75 159 GLN A CA 1
ATOM 1254 C C . GLN A 1 159 ? -4.367 -4.246 -5.852 1 96.75 159 GLN A C 1
ATOM 1256 O O . GLN A 1 159 ? -3.189 -3.885 -5.883 1 96.75 159 GLN A O 1
ATOM 1261 N N . LEU A 1 160 ? -5.309 -3.715 -6.566 1 96.62 160 LEU A N 1
ATOM 1262 C CA . LEU A 1 160 ? -4.996 -2.551 -7.391 1 96.62 160 LEU A CA 1
ATOM 1263 C C . LEU A 1 160 ? -4.547 -1.378 -6.527 1 96.62 160 LEU A C 1
ATOM 1265 O O . LEU A 1 160 ? -3.633 -0.64 -6.902 1 96.62 160 LEU A O 1
ATOM 1269 N N . ASP A 1 161 ? -5.172 -1.226 -5.402 1 95.81 161 ASP A N 1
ATOM 1270 C CA . ASP A 1 161 ? -4.793 -0.199 -4.438 1 95.81 161 ASP A CA 1
ATOM 1271 C C . ASP A 1 161 ? -3.355 -0.394 -3.961 1 95.81 161 ASP A C 1
ATOM 1273 O O . ASP A 1 161 ? -2.582 0.564 -3.9 1 95.81 161 ASP A O 1
ATOM 1277 N N . TRP A 1 162 ? -2.949 -1.637 -3.658 1 97.06 162 TRP A N 1
ATOM 1278 C CA . TRP A 1 162 ? -1.584 -1.963 -3.258 1 97.06 162 TRP A CA 1
ATOM 1279 C C . TRP A 1 162 ? -0.591 -1.595 -4.355 1 97.06 162 TRP A C 1
ATOM 1281 O O . TRP A 1 162 ? 0.426 -0.95 -4.094 1 97.06 162 TRP A O 1
ATOM 1291 N N . LEU A 1 163 ? -0.93 -1.983 -5.547 1 97.75 163 LEU A N 1
ATOM 1292 C CA . LEU A 1 163 ? -0.013 -1.779 -6.664 1 97.75 163 LEU A CA 1
ATOM 1293 C C . LEU A 1 163 ? 0.145 -0.294 -6.973 1 97.75 163 LEU A C 1
ATOM 1295 O O . LEU A 1 163 ? 1.235 0.157 -7.332 1 97.75 163 LEU A O 1
ATOM 1299 N N . SER A 1 164 ? -0.924 0.443 -6.809 1 96 164 SER A N 1
ATOM 1300 C CA . SER A 1 164 ? -0.842 1.89 -6.98 1 96 164 SER A CA 1
ATOM 1301 C C . SER A 1 164 ? 0.083 2.52 -5.945 1 96 164 SER A C 1
ATOM 1303 O O . SER A 1 164 ? 0.897 3.383 -6.273 1 96 164 SER A O 1
ATOM 1305 N N . LEU A 1 165 ? -0.089 2.08 -4.75 1 96.25 165 LEU A N 1
ATOM 1306 C CA . LEU A 1 165 ? 0.735 2.598 -3.664 1 96.25 165 LEU A CA 1
ATOM 1307 C C . LEU A 1 165 ? 2.211 2.309 -3.916 1 96.25 165 LEU A C 1
ATOM 1309 O O . LEU A 1 165 ? 3.072 3.129 -3.594 1 96.25 165 LEU A O 1
ATOM 1313 N N . LEU A 1 166 ? 2.479 1.193 -4.551 1 96.44 166 LEU A N 1
ATOM 1314 C CA . LEU A 1 166 ? 3.854 0.814 -4.852 1 96.44 166 LEU A CA 1
ATOM 1315 C C . LEU A 1 166 ? 4.305 1.412 -6.18 1 96.44 166 LEU A C 1
ATOM 1317 O O . LEU A 1 166 ? 5.383 1.088 -6.68 1 96.44 166 LEU A O 1
ATOM 1321 N N . ASN A 1 167 ? 3.453 2.16 -6.762 1 95.56 167 ASN A N 1
ATOM 1322 C CA . ASN A 1 167 ? 3.742 2.93 -7.969 1 95.56 167 ASN A CA 1
ATOM 1323 C C . ASN A 1 167 ? 3.824 2.033 -9.203 1 95.56 167 ASN A C 1
ATOM 1325 O O . ASN A 1 167 ? 4.676 2.238 -10.07 1 95.56 167 ASN A O 1
ATOM 1329 N N . PHE A 1 168 ? 2.99 1.018 -9.258 1 97.19 168 PHE A N 1
ATOM 1330 C CA . PHE A 1 168 ? 2.846 0.198 -10.461 1 97.19 168 PHE A CA 1
ATOM 1331 C C . PHE A 1 168 ? 1.767 0.762 -11.375 1 97.19 168 PHE A C 1
ATOM 1333 O O . PHE A 1 168 ? 0.745 1.266 -10.898 1 97.19 168 PHE A O 1
ATOM 1340 N N . GLU A 1 169 ? 2.023 0.687 -12.609 1 96.56 169 GLU A N 1
ATOM 1341 C CA . GLU A 1 169 ? 0.992 0.939 -13.609 1 96.56 169 GLU A CA 1
ATOM 1342 C C . GLU A 1 169 ? 0.295 -0.355 -14.023 1 96.56 169 GLU A C 1
ATOM 1344 O O . GLU A 1 169 ? 0.928 -1.259 -14.57 1 96.56 169 GLU A O 1
ATOM 1349 N N . VAL A 1 170 ? -0.973 -0.429 -13.742 1 97.12 170 VAL A N 1
ATOM 1350 C CA . VAL A 1 170 ? -1.723 -1.624 -14.117 1 97.12 170 VAL A CA 1
ATOM 1351 C C . VAL A 1 170 ? -2.145 -1.535 -15.578 1 97.12 170 VAL A C 1
ATOM 1353 O O . VAL A 1 170 ? -2.916 -0.652 -15.961 1 97.12 170 VAL A O 1
ATOM 1356 N N . LEU A 1 171 ? -1.648 -2.418 -16.375 1 97.06 171 LEU A N 1
ATOM 1357 C CA . LEU A 1 171 ? -1.91 -2.41 -17.797 1 97.06 171 LEU A CA 1
ATOM 1358 C C . LEU A 1 171 ? -3.141 -3.248 -18.141 1 97.06 171 LEU A C 1
ATOM 1360 O O . LEU A 1 171 ? -3.805 -3.01 -19.156 1 97.06 171 LEU A O 1
ATOM 1364 N N . HIS A 1 172 ? -3.332 -4.246 -17.266 1 96.69 172 HIS A N 1
ATOM 1365 C CA . HIS A 1 172 ? -4.453 -5.141 -17.516 1 96.69 172 HIS A CA 1
ATOM 1366 C C . HIS A 1 172 ? -4.938 -5.801 -16.234 1 96.69 172 HIS A C 1
ATOM 1368 O O . HIS A 1 172 ? -4.129 -6.164 -15.375 1 96.69 172 HIS A O 1
ATOM 1374 N N . TYR A 1 173 ? -6.184 -5.895 -16.125 1 95.31 173 TYR A N 1
ATOM 1375 C CA . TYR A 1 173 ? -6.789 -6.762 -15.125 1 95.31 173 TYR A CA 1
ATOM 1376 C C . TYR A 1 173 ? -8.07 -7.398 -15.656 1 95.31 173 TYR A C 1
ATOM 1378 O O . TYR A 1 173 ? -8.781 -6.797 -16.469 1 95.31 173 TYR A O 1
ATOM 1386 N N . SER A 1 174 ? -8.273 -8.617 -15.234 1 92.31 174 SER A N 1
ATOM 1387 C CA . SER A 1 174 ? -9.453 -9.344 -15.688 1 92.31 174 SER A CA 1
ATOM 1388 C C . SER A 1 174 ? -9.914 -10.367 -14.656 1 92.31 174 SER A C 1
ATOM 1390 O O . SER A 1 174 ? -9.148 -10.758 -13.773 1 92.31 174 SER A O 1
ATOM 1392 N N . ARG A 1 175 ? -11.156 -10.586 -14.75 1 90.44 175 ARG A N 1
ATOM 1393 C CA . ARG A 1 175 ? -11.773 -11.711 -14.062 1 90.44 175 ARG A CA 1
ATOM 1394 C C . ARG A 1 175 ? -12.312 -12.734 -15.055 1 90.44 175 ARG A C 1
ATOM 1396 O O . ARG A 1 175 ? -12.867 -12.367 -16.094 1 90.44 175 ARG A O 1
ATOM 1403 N N . PHE A 1 176 ? -12.023 -14.016 -14.75 1 85.75 176 PHE A N 1
ATOM 1404 C CA . PHE A 1 176 ? -12.484 -15.008 -15.719 1 85.75 176 PHE A CA 1
ATOM 1405 C C . PHE A 1 176 ? -12.82 -16.328 -15.023 1 85.75 176 PHE A C 1
ATOM 1407 O O . PHE A 1 176 ? -12.445 -16.531 -13.867 1 85.75 176 PHE A O 1
ATOM 1414 N N . HIS A 1 177 ? -13.75 -17.094 -15.672 1 76.19 177 HIS A N 1
ATOM 1415 C CA . HIS A 1 177 ? -14.25 -18.359 -15.141 1 76.19 177 HIS A CA 1
ATOM 1416 C C . HIS A 1 177 ? -13.664 -19.547 -15.891 1 76.19 177 HIS A C 1
ATOM 1418 O O . HIS A 1 177 ? -13.32 -19.438 -17.078 1 76.19 177 HIS A O 1
ATOM 1424 N N . VAL A 1 178 ? -13.438 -20.641 -14.898 1 68.25 178 VAL A N 1
ATOM 1425 C CA . VAL A 1 178 ? -13.031 -21.906 -15.5 1 68.25 178 VAL A CA 1
ATOM 1426 C C . VAL A 1 178 ? -14.234 -22.844 -15.578 1 68.25 178 VAL A C 1
ATOM 1428 O O . VAL A 1 178 ? -15 -22.969 -14.625 1 68.25 178 VAL A O 1
ATOM 1431 N N . LEU A 1 179 ? -14.789 -23.078 -16.75 1 59.19 179 LEU A N 1
ATOM 1432 C CA . LEU A 1 179 ? -15.844 -24.078 -16.859 1 59.19 179 LEU A CA 1
ATOM 1433 C C . LEU A 1 179 ? -15.258 -25.469 -17.047 1 59.19 179 LEU A C 1
ATOM 1435 O O . LEU A 1 179 ? -14.305 -25.641 -17.828 1 59.19 179 LEU A O 1
ATOM 1439 N N . PRO A 1 180 ? -15.5 -26.406 -15.93 1 53.78 180 PRO A N 1
ATOM 1440 C CA . PRO A 1 180 ? -14.984 -27.781 -16.078 1 53.78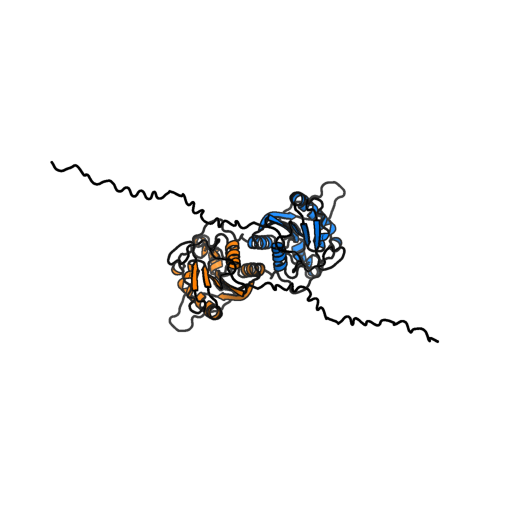 180 PRO A CA 1
ATOM 1441 C C . PRO A 1 180 ? -15.234 -28.344 -17.469 1 53.78 180 PRO A C 1
ATOM 1443 O O . PRO A 1 180 ? -14.633 -29.359 -17.844 1 53.78 180 PRO A O 1
ATOM 1446 N N . TRP A 1 181 ? -16.516 -28.312 -17.906 1 49.25 181 TRP A N 1
ATOM 1447 C CA . TRP A 1 181 ? -16.922 -29.172 -19.016 1 49.25 181 TRP A CA 1
ATOM 1448 C C . TRP A 1 181 ? -16.172 -28.797 -20.297 1 49.25 181 TRP A C 1
ATOM 1450 O O . TRP A 1 181 ? -16.281 -27.672 -20.781 1 49.25 181 TRP A O 1
ATOM 1460 N N . LYS A 1 182 ? -14.875 -29.156 -20.219 1 48.75 182 LYS A N 1
ATOM 1461 C CA . LYS A 1 182 ? -14.328 -29.219 -21.562 1 48.75 182 LYS A CA 1
ATOM 1462 C C . LYS A 1 182 ? -15.328 -29.844 -22.531 1 48.75 182 LYS A C 1
ATOM 1464 O O . LYS A 1 182 ? -15.539 -31.062 -22.5 1 48.75 182 LYS A O 1
ATOM 1469 N N . LYS A 1 183 ? -16.469 -29.422 -22.812 1 42.62 183 LYS A N 1
ATOM 1470 C CA . LYS A 1 183 ? -17.016 -30.219 -23.906 1 42.62 183 LYS A CA 1
ATOM 1471 C C . LYS A 1 183 ? -15.906 -30.641 -24.875 1 42.62 183 LYS A C 1
ATOM 1473 O O . LYS A 1 183 ? -14.906 -29.938 -25.031 1 42.62 183 LYS A O 1
ATOM 1478 N N . GLN A 1 184 ? -15.742 -31.922 -25.375 1 38.5 184 GLN A N 1
ATOM 1479 C CA . GLN A 1 184 ? -15.086 -32.531 -26.531 1 38.5 184 GLN A CA 1
ATOM 1480 C C . GLN A 1 184 ? -14.812 -31.469 -27.609 1 38.5 184 GLN A C 1
ATOM 1482 O O . GLN A 1 184 ? -13.945 -31.672 -28.453 1 38.5 184 GLN A O 1
ATOM 1487 N N . GLY A 1 185 ? -15.875 -30.828 -28.281 1 39.72 185 GLY A N 1
ATOM 1488 C CA . GLY A 1 185 ? -15.516 -30.062 -29.453 1 39.72 185 GLY A CA 1
ATOM 1489 C C . GLY A 1 185 ? -14.578 -28.906 -29.156 1 39.72 185 GLY A C 1
ATOM 1490 O O . GLY A 1 185 ? -14.305 -28.609 -28 1 39.72 185 GLY A O 1
ATOM 1491 N N . GLY A 1 186 ? -14.383 -27.781 -30.078 1 39.97 186 GLY A N 1
ATOM 1492 C CA . GLY A 1 186 ? -13.406 -26.734 -30.328 1 39.97 186 GLY A CA 1
ATOM 1493 C C . GLY A 1 186 ? -13.141 -25.859 -29.125 1 39.97 186 GLY A C 1
ATOM 1494 O O . GLY A 1 186 ? -12.227 -26.125 -28.344 1 39.97 186 GLY A O 1
ATOM 1495 N N . ARG A 1 187 ? -13.82 -24.656 -29 1 41.62 187 ARG A N 1
ATOM 1496 C CA . ARG A 1 187 ? -13.453 -23.344 -28.484 1 41.62 187 ARG A CA 1
ATOM 1497 C C . ARG A 1 187 ? -13.633 -23.266 -26.969 1 41.62 187 ARG A C 1
ATOM 1499 O O . ARG A 1 187 ? -14.703 -23.578 -26.453 1 41.62 187 ARG A O 1
ATOM 1506 N N . LEU A 1 188 ? -12.688 -23.562 -26.156 1 46.78 188 LEU A N 1
ATOM 1507 C CA . LEU A 1 188 ? -12.711 -23.234 -24.734 1 46.78 188 LEU A CA 1
ATOM 1508 C C . LEU A 1 188 ? -13.602 -22.016 -24.484 1 46.78 188 LEU A C 1
ATOM 1510 O O . LEU A 1 188 ? -13.367 -20.938 -25.047 1 46.78 188 LEU A O 1
ATOM 1514 N N . LEU A 1 189 ? -14.867 -22.172 -24.281 1 42.31 189 LEU A N 1
ATOM 1515 C CA . LEU A 1 189 ? -15.75 -21.047 -23.984 1 42.31 189 LEU A CA 1
ATOM 1516 C C . LEU A 1 189 ? -15.164 -20.172 -22.875 1 42.31 189 LEU A C 1
ATOM 1518 O O . LEU A 1 189 ? -15.062 -20.625 -21.719 1 42.31 189 LEU A O 1
ATOM 1522 N N . ASN A 1 190 ? -14.023 -19.578 -22.922 1 47.5 190 ASN A N 1
ATOM 1523 C CA . ASN A 1 190 ? -13.711 -18.438 -22.078 1 47.5 190 ASN A CA 1
ATOM 1524 C C . ASN A 1 190 ? -14.922 -17.531 -21.875 1 47.5 190 ASN A C 1
ATOM 1526 O O . ASN A 1 190 ? -15.281 -16.766 -22.766 1 47.5 190 ASN A O 1
ATOM 1530 N N . THR A 1 191 ? -16.078 -18.062 -21.406 1 46.06 191 THR A N 1
ATOM 1531 C CA . THR A 1 191 ? -17.156 -17.078 -21.219 1 46.06 191 THR A CA 1
ATOM 1532 C C . THR A 1 191 ? -16.688 -15.922 -20.344 1 46.06 191 THR A C 1
ATOM 1534 O O . THR A 1 191 ? -16.203 -16.125 -19.234 1 46.06 191 THR A O 1
ATOM 1537 N N . HIS A 1 192 ? -16.156 -14.945 -20.891 1 46.66 192 HIS A N 1
ATOM 1538 C CA . HIS A 1 192 ? -15.891 -13.633 -20.312 1 46.66 192 HIS A CA 1
ATOM 1539 C C . HIS A 1 192 ? -17.047 -13.18 -19.438 1 46.66 192 HIS A C 1
ATOM 1541 O O . HIS A 1 192 ? -17.781 -12.25 -19.797 1 46.66 192 HIS A O 1
ATOM 1547 N N . ILE A 1 193 ? -17.781 -13.969 -18.797 1 50.03 193 ILE A N 1
ATOM 1548 C CA . ILE A 1 193 ? -18.703 -13.234 -17.938 1 50.03 193 ILE A CA 1
ATOM 1549 C C . ILE A 1 193 ? -17.938 -12.586 -16.797 1 50.03 193 ILE A C 1
ATOM 1551 O O . ILE A 1 193 ? -17.469 -13.281 -15.883 1 50.03 193 ILE A O 1
ATOM 1555 N N . PRO A 1 194 ? -17.484 -11.375 -16.938 1 50.66 194 PRO A N 1
ATOM 1556 C CA . PRO A 1 194 ? -16.562 -10.578 -16.125 1 50.66 194 PRO A CA 1
ATOM 1557 C C . PRO A 1 194 ? -16.828 -10.719 -14.625 1 50.66 194 PRO A C 1
ATOM 1559 O O . PRO A 1 194 ? -15.898 -10.938 -13.852 1 50.66 194 PRO A O 1
ATOM 1562 N N . ALA A 1 195 ? -18.141 -10.398 -14.164 1 52.41 195 ALA A N 1
ATOM 1563 C CA . ALA A 1 195 ? -18.391 -10.125 -12.75 1 52.41 195 ALA A CA 1
ATOM 1564 C C . ALA A 1 195 ? -18.328 -11.398 -11.922 1 52.41 195 ALA A C 1
ATOM 1566 O O . ALA A 1 195 ? -18.078 -11.352 -10.711 1 52.41 195 ALA A O 1
ATOM 1567 N N . LEU A 1 196 ? -18.344 -12.578 -12.648 1 62.59 196 LEU A N 1
ATOM 1568 C CA . LEU A 1 196 ? -18.562 -13.742 -11.805 1 62.59 196 LEU A CA 1
ATOM 1569 C C . LEU A 1 196 ? -17.406 -14.734 -11.945 1 62.59 196 LEU A C 1
ATOM 1571 O O . LEU A 1 196 ? -17.562 -15.914 -11.609 1 62.59 196 LEU A O 1
ATOM 1575 N N . GLY A 1 197 ? -16.266 -14.227 -12.469 1 77.25 197 GLY A N 1
ATOM 1576 C CA . GLY A 1 197 ? -15.203 -15.195 -12.656 1 77.25 197 GLY A CA 1
ATOM 1577 C C . GLY A 1 197 ? -14.438 -15.5 -11.375 1 77.25 197 GLY A C 1
ATOM 1578 O O . GLY A 1 197 ? -14.211 -14.609 -10.562 1 77.25 197 GLY A O 1
ATOM 1579 N N . CYS A 1 198 ? -14.078 -16.797 -11.25 1 86.81 198 CYS A N 1
ATOM 1580 C CA . CYS A 1 198 ? -13.469 -17.25 -10 1 86.81 198 CYS A CA 1
ATOM 1581 C C . CYS A 1 198 ? -11.984 -16.906 -9.969 1 86.81 198 CYS A C 1
ATOM 1583 O O . CYS A 1 198 ? -11.367 -16.922 -8.898 1 86.81 198 CYS A O 1
ATOM 1585 N N . LEU A 1 199 ? -11.438 -16.594 -11.172 1 92.69 199 LEU A N 1
ATOM 1586 C CA . LEU A 1 199 ? -10.023 -16.234 -11.219 1 92.69 199 LEU A CA 1
ATOM 1587 C C . LEU A 1 199 ? -9.836 -14.758 -11.531 1 92.69 199 LEU A C 1
ATOM 1589 O O . LEU A 1 199 ? -10.703 -14.141 -12.164 1 92.69 199 LEU A O 1
ATOM 1593 N N . GLN A 1 200 ? -8.852 -14.242 -11.039 1 95 200 GLN A N 1
ATOM 1594 C CA . GLN A 1 200 ? -8.469 -12.875 -11.383 1 95 200 GLN A CA 1
ATOM 1595 C C . GLN A 1 200 ? -7.008 -12.805 -11.828 1 95 200 GLN A C 1
ATOM 1597 O O . GLN A 1 200 ? -6.172 -13.57 -11.344 1 95 200 GLN A O 1
ATOM 1602 N N . LEU A 1 201 ? -6.723 -11.93 -12.742 1 96.62 201 LEU A N 1
ATOM 1603 C CA . LEU A 1 201 ? -5.383 -11.719 -13.281 1 96.62 201 LEU A CA 1
ATOM 1604 C C . LEU A 1 201 ? -5.055 -10.234 -13.359 1 96.62 201 LEU A C 1
ATOM 1606 O O . LEU A 1 201 ? -5.895 -9.43 -13.773 1 96.62 201 LEU A O 1
ATOM 1610 N N . ILE A 1 202 ? -3.875 -9.867 -12.891 1 98.25 202 ILE A N 1
ATOM 1611 C CA . ILE A 1 202 ? -3.379 -8.5 -12.992 1 98.25 202 ILE A CA 1
ATOM 1612 C C . ILE A 1 202 ? -2.012 -8.492 -13.672 1 98.25 202 ILE A C 1
ATOM 1614 O O . ILE A 1 202 ? -1.133 -9.281 -13.32 1 98.25 202 ILE A O 1
ATOM 1618 N N . VAL A 1 203 ? -1.866 -7.695 -14.688 1 98.62 203 VAL A N 1
ATOM 1619 C CA . VAL A 1 203 ? -0.587 -7.434 -15.344 1 98.62 203 VAL A CA 1
ATOM 1620 C C . VAL A 1 203 ? -0.186 -5.977 -15.125 1 98.62 203 VAL A C 1
ATOM 1622 O O . VAL A 1 203 ? -0.922 -5.062 -15.508 1 98.62 203 VAL A O 1
ATOM 1625 N N . ALA A 1 204 ? 0.937 -5.809 -14.461 1 98.56 204 ALA A N 1
ATOM 1626 C CA . ALA A 1 204 ? 1.359 -4.457 -14.109 1 98.56 204 ALA A CA 1
ATOM 1627 C C . ALA A 1 204 ? 2.828 -4.234 -14.461 1 98.56 204 ALA A C 1
ATOM 1629 O O . ALA A 1 204 ? 3.584 -5.191 -14.633 1 98.56 204 ALA A O 1
ATOM 1630 N N . ARG A 1 205 ? 3.195 -2.945 -14.562 1 97.88 205 ARG A N 1
ATOM 1631 C CA . ARG A 1 205 ? 4.574 -2.535 -14.812 1 97.88 205 ARG A CA 1
ATOM 1632 C C . ARG A 1 205 ? 5.059 -1.561 -13.742 1 97.88 205 ARG A C 1
ATOM 1634 O O . ARG A 1 205 ? 4.316 -0.663 -13.336 1 97.88 205 ARG A O 1
ATOM 1641 N N . LYS A 1 206 ? 6.262 -1.789 -13.328 1 97.25 206 LYS A N 1
ATOM 1642 C CA . LYS A 1 206 ? 6.859 -0.884 -12.344 1 97.25 206 LYS A CA 1
ATOM 1643 C C . LYS A 1 206 ? 7.219 0.456 -12.984 1 97.25 206 LYS A C 1
ATOM 1645 O O . LYS A 1 206 ? 7.984 0.505 -13.945 1 97.25 206 LYS A O 1
ATOM 1650 N N . ARG A 1 207 ? 6.727 1.572 -12.406 1 92 207 ARG A N 1
ATOM 1651 C CA . ARG A 1 207 ? 6.969 2.889 -12.992 1 92 207 ARG A CA 1
ATOM 1652 C C . ARG A 1 207 ? 8.328 3.438 -12.562 1 92 207 ARG A C 1
ATOM 1654 O O . ARG A 1 207 ? 8.781 3.17 -11.453 1 92 207 ARG A O 1
ATOM 1661 N N . THR A 1 208 ? 8.984 4.113 -13.555 1 80.5 208 THR A N 1
ATOM 1662 C CA . THR A 1 208 ? 10.234 4.801 -13.258 1 80.5 208 THR A CA 1
ATOM 1663 C C . THR A 1 208 ? 9.969 6.203 -12.719 1 80.5 208 THR A C 1
ATOM 1665 O O . THR A 1 208 ? 9.047 6.883 -13.18 1 80.5 208 THR A O 1
ATOM 1668 N N . ILE A 1 209 ? 10.242 6.574 -11.523 1 65.06 209 ILE A N 1
ATOM 1669 C CA . ILE A 1 209 ? 10.094 7.941 -11.039 1 65.06 209 ILE A CA 1
ATOM 1670 C C . ILE A 1 209 ? 11.016 8.875 -11.82 1 65.06 209 ILE A C 1
ATOM 1672 O O . ILE A 1 209 ? 12.219 8.641 -11.898 1 65.06 209 ILE A O 1
ATOM 1676 N N . PRO A 1 210 ? 10.398 9.758 -12.656 1 53.31 210 PRO A N 1
ATOM 1677 C CA . PRO A 1 210 ? 11.273 10.672 -13.391 1 53.31 210 PRO A CA 1
ATOM 1678 C C . PRO A 1 210 ? 12.266 11.398 -12.484 1 53.31 210 PRO A C 1
ATOM 1680 O O . PRO A 1 210 ? 11.938 11.711 -11.336 1 53.31 210 PRO A O 1
ATOM 1683 N N . LEU A 1 211 ? 13.414 11.039 -12.531 1 47.12 211 LEU A N 1
ATOM 1684 C CA . LEU A 1 211 ? 14.461 11.875 -11.953 1 47.12 211 LEU A CA 1
ATOM 1685 C C . LEU A 1 211 ? 14.305 13.328 -12.398 1 47.12 211 LEU A C 1
ATOM 1687 O O . LEU A 1 211 ? 14.695 13.68 -13.516 1 47.12 211 LEU A O 1
ATOM 1691 N N . THR A 1 212 ? 13.18 13.875 -12.547 1 41.06 212 THR A N 1
ATOM 1692 C CA . THR A 1 212 ? 13.195 15.227 -13.102 1 41.06 212 THR A CA 1
ATOM 1693 C C . THR A 1 212 ? 14.227 16.094 -12.383 1 41.06 212 THR A C 1
ATOM 1695 O O . THR A 1 212 ? 14.305 17.297 -12.617 1 41.06 212 THR A O 1
ATOM 1698 N N . LEU A 1 213 ? 14.672 15.891 -11.164 1 40.31 213 LEU A N 1
ATOM 1699 C CA . LEU A 1 213 ? 15.344 17.156 -10.883 1 40.31 213 LEU A CA 1
ATOM 1700 C C . LEU A 1 213 ? 16.375 17.469 -11.953 1 40.31 213 LEU A C 1
ATOM 1702 O O . LEU A 1 213 ? 17.438 16.859 -11.992 1 40.31 213 LEU A O 1
ATOM 1706 N N . ASN A 1 214 ? 16.047 17.578 -13.172 1 34.06 214 ASN A N 1
ATOM 1707 C CA . ASN A 1 214 ? 17.047 18.344 -13.914 1 34.06 214 ASN A CA 1
ATOM 1708 C C . ASN A 1 214 ? 17.547 19.547 -13.109 1 34.06 214 ASN A C 1
ATOM 1710 O O . ASN A 1 214 ? 16.75 20.375 -12.68 1 34.06 214 ASN A O 1
ATOM 1714 N N . PRO A 1 215 ? 18.656 19.625 -12.406 1 34.81 215 PRO A N 1
ATOM 1715 C CA . PRO A 1 215 ? 19.219 20.938 -12.07 1 34.81 215 PRO A CA 1
ATOM 1716 C C . PRO A 1 215 ? 18.953 21.984 -13.141 1 34.81 215 PRO A C 1
ATOM 1718 O O . PRO A 1 215 ? 18.75 21.656 -14.312 1 34.81 215 PRO A O 1
ATOM 1721 N N . LEU A 1 216 ? 18.234 23.109 -12.906 1 32.84 216 LEU A N 1
ATOM 1722 C CA . LEU A 1 216 ? 18.344 24.312 -13.719 1 32.84 216 LEU A CA 1
ATOM 1723 C C . LEU A 1 216 ? 19.688 24.375 -14.43 1 32.84 216 LEU A C 1
ATOM 1725 O O . LEU A 1 216 ? 20.734 24.172 -13.805 1 32.84 216 LEU A O 1
ATOM 1729 N N . ARG A 1 217 ? 19.812 23.953 -15.609 1 32.38 217 ARG A N 1
ATOM 1730 C CA . ARG A 1 217 ? 20.828 24.484 -16.516 1 32.38 217 ARG A CA 1
ATOM 1731 C C . ARG A 1 217 ? 21.047 25.969 -16.297 1 32.38 217 ARG A C 1
ATOM 1733 O O . ARG A 1 217 ? 20.141 26.781 -16.5 1 32.38 217 ARG A O 1
ATOM 1740 N N . HIS A 1 218 ? 21.828 26.453 -15.281 1 30.3 218 HIS A N 1
ATOM 1741 C CA . HIS A 1 218 ? 22.562 27.703 -15.5 1 30.3 218 HIS A CA 1
ATOM 1742 C C . HIS A 1 218 ? 23.125 27.766 -16.906 1 30.3 218 HIS A C 1
ATOM 1744 O O . HIS A 1 218 ? 24.047 27.016 -17.25 1 30.3 218 HIS A O 1
ATOM 1750 N N . ASN A 1 219 ? 22.312 27.703 -17.828 1 27.11 219 ASN A N 1
ATOM 1751 C CA . ASN A 1 219 ? 22.812 28.359 -19.031 1 27.11 219 ASN A CA 1
ATOM 1752 C C . ASN A 1 219 ? 23.547 29.656 -18.703 1 27.11 219 ASN A C 1
ATOM 1754 O O . ASN A 1 219 ? 22.938 30.641 -18.297 1 27.11 219 ASN A O 1
ATOM 1758 N N . LYS A 1 220 ? 24.734 29.547 -18.109 1 30.94 220 LYS A N 1
ATOM 1759 C CA . LYS A 1 220 ? 25.797 30.531 -18.297 1 30.94 220 LYS A CA 1
ATOM 1760 C C . LYS A 1 220 ? 25.844 31.031 -19.734 1 30.94 220 LYS A C 1
ATOM 1762 O O . LYS A 1 220 ? 26.359 30.344 -20.625 1 30.94 220 LYS A O 1
ATOM 1767 N N . SER A 1 221 ? 24.766 31.422 -20.219 1 28.03 221 SER A N 1
ATOM 1768 C CA . SER A 1 221 ? 25.078 32.375 -21.281 1 28.03 221 SER A CA 1
ATOM 1769 C C . SER A 1 221 ? 26.172 33.344 -20.844 1 28.03 221 SER A C 1
ATOM 1771 O O . SER A 1 221 ? 26.031 34 -19.812 1 28.03 221 SER A O 1
ATOM 1773 N N . LYS A 1 222 ? 27.438 32.969 -21.172 1 33.91 222 LYS A N 1
ATOM 1774 C CA . LYS A 1 222 ? 28.625 33.812 -21.266 1 33.91 222 LYS A CA 1
ATOM 1775 C C . LYS A 1 222 ? 28.281 35.188 -21.828 1 33.91 222 LYS A C 1
ATOM 1777 O O . LYS A 1 222 ? 28.297 35.375 -23.047 1 33.91 222 LYS A O 1
ATOM 1782 N N . THR A 1 223 ? 27.125 35.625 -21.531 1 27.2 223 THR A N 1
ATOM 1783 C CA . THR A 1 223 ? 27.25 37 -22.047 1 27.2 223 THR A CA 1
ATOM 1784 C C . THR A 1 223 ? 28.422 37.719 -21.391 1 27.2 223 THR A C 1
ATOM 1786 O O . THR A 1 223 ? 28.484 37.844 -20.156 1 27.2 223 THR A O 1
ATOM 1789 N N . PRO A 1 224 ? 29.594 37.719 -22.094 1 28.98 224 PRO A N 1
ATOM 1790 C CA . PRO A 1 224 ? 30.781 38.5 -21.766 1 28.98 224 PRO A CA 1
ATOM 1791 C C . PRO A 1 224 ? 30.438 39.875 -21.156 1 28.98 224 PRO A C 1
ATOM 1793 O O . PRO A 1 224 ? 29.625 40.625 -21.719 1 28.98 224 PRO A O 1
ATOM 1796 N N . ILE A 1 225 ? 30.016 39.812 -19.938 1 28 225 ILE A N 1
ATOM 1797 C CA . ILE A 1 225 ? 30.094 41.188 -19.453 1 28 225 ILE A CA 1
ATOM 1798 C C . ILE A 1 225 ? 31.406 41.812 -19.938 1 28 225 ILE A C 1
ATOM 1800 O O . ILE A 1 225 ? 32.5 41.344 -19.594 1 28 225 ILE A O 1
ATOM 1804 N N . ARG A 1 226 ? 31.422 42.281 -21.219 1 25.5 226 ARG A N 1
ATOM 1805 C CA . ARG A 1 226 ? 32.375 43.281 -21.734 1 25.5 226 ARG A CA 1
ATOM 1806 C C . ARG A 1 226 ? 32.719 44.281 -20.656 1 25.5 226 ARG A C 1
ATOM 1808 O O . ARG A 1 226 ? 31.844 44.875 -20.047 1 25.5 226 ARG A O 1
ATOM 1815 N N . GLN A 1 227 ? 33.906 44.125 -20.016 1 26.08 227 GLN A N 1
ATOM 1816 C CA . GLN A 1 227 ? 34.719 45.094 -19.281 1 26.08 227 GLN A CA 1
ATOM 1817 C C . GLN A 1 227 ? 34.594 46.469 -19.938 1 26.08 227 GLN A C 1
ATOM 1819 O O . GLN A 1 227 ? 35.562 46.938 -20.562 1 26.08 227 GLN A O 1
ATOM 1824 N N . THR A 1 228 ? 33.562 46.688 -20.906 1 22.03 228 THR A N 1
ATOM 1825 C CA . THR A 1 228 ? 33.938 47.906 -21.656 1 22.03 228 THR A CA 1
ATOM 1826 C C . THR A 1 228 ? 34.188 49.062 -20.688 1 22.03 228 THR A C 1
ATOM 1828 O O . THR A 1 228 ? 33.281 49.469 -19.953 1 22.03 228 THR A O 1
ATOM 1831 N N . VAL A 1 229 ? 35.406 49.156 -20.094 1 24.25 229 VAL A N 1
ATOM 1832 C CA . VAL A 1 229 ? 36.156 50.312 -19.609 1 24.25 229 VAL A CA 1
ATOM 1833 C C . VAL A 1 229 ? 35.906 51.531 -20.5 1 24.25 229 VAL A C 1
ATOM 1835 O O . VAL A 1 229 ? 36.656 51.75 -21.469 1 24.25 229 VAL A O 1
ATOM 1838 N N . GLY A 1 230 ? 34.719 51.625 -21.297 1 20.81 230 GLY A N 1
ATOM 1839 C CA . GLY A 1 230 ? 34.938 52.781 -22.156 1 20.81 230 GLY A CA 1
ATOM 1840 C C . GLY A 1 230 ? 35.281 54.031 -21.391 1 20.81 230 GLY A C 1
ATOM 1841 O O . GLY A 1 230 ? 34.5 54.5 -20.562 1 20.81 230 GLY A O 1
ATOM 1842 N N . ALA A 1 231 ? 36.562 54.312 -21.016 1 24.25 231 ALA A N 1
ATOM 1843 C CA . ALA A 1 231 ? 37.281 55.562 -20.734 1 24.25 231 ALA A CA 1
ATOM 1844 C C . ALA A 1 231 ? 36.906 56.625 -21.734 1 24.25 231 ALA A C 1
ATOM 1846 O O . ALA A 1 231 ? 37.25 56.562 -22.906 1 24.25 231 ALA A O 1
ATOM 1847 N N . THR A 1 232 ? 35.594 56.875 -22.172 1 23.61 232 THR A N 1
ATOM 1848 C CA . THR A 1 232 ? 35.625 57.969 -23.141 1 23.61 232 THR A CA 1
ATOM 1849 C C . THR A 1 232 ? 36.469 59.125 -22.641 1 23.61 232 THR A C 1
ATOM 1851 O O . THR A 1 232 ? 36.344 59.531 -21.484 1 23.61 232 THR A O 1
ATOM 1854 N N . ARG A 1 233 ? 37.531 59.469 -23.422 1 23.62 233 ARG A N 1
ATOM 1855 C CA . ARG A 1 233 ? 38.625 60.375 -23.688 1 23.62 233 ARG A CA 1
ATOM 1856 C C . ARG A 1 233 ? 38.188 61.844 -23.484 1 23.62 233 ARG A C 1
ATOM 1858 O O . ARG A 1 233 ? 37.062 62.188 -23.844 1 23.62 233 ARG A O 1
ATOM 1865 N N . GLN A 1 234 ? 38.875 62.469 -22.625 1 23.83 234 GLN A N 1
ATOM 1866 C CA . GLN A 1 234 ? 39.219 63.875 -22.297 1 23.83 234 GLN A CA 1
ATOM 1867 C C . GLN A 1 234 ? 39.5 64.688 -23.547 1 23.83 234 GLN A C 1
ATOM 1869 O O . GLN A 1 234 ? 40.125 64.188 -24.484 1 23.83 234 GLN A O 1
ATOM 1874 N N . TYR A 1 235 ? 38.688 65.75 -23.875 1 25.59 235 TYR A N 1
ATOM 1875 C CA . TYR A 1 235 ? 38.75 66.812 -24.906 1 25.59 235 TYR A CA 1
ATOM 1876 C C . TYR A 1 235 ? 40.094 67.5 -24.922 1 25.59 235 TYR A C 1
ATOM 1878 O O . TYR A 1 235 ? 40.469 68.188 -23.938 1 25.59 235 TYR A O 1
ATOM 1886 N N . ARG A 1 236 ? 41.188 67 -25.141 1 23.64 236 ARG A N 1
ATOM 1887 C CA . ARG A 1 236 ? 42.125 68.125 -25 1 23.64 236 ARG A CA 1
ATOM 1888 C C . ARG A 1 236 ? 41.906 69.188 -26.094 1 23.64 236 ARG A C 1
ATOM 1890 O O . ARG A 1 236 ? 42.281 68.938 -27.25 1 23.64 236 ARG A O 1
ATOM 1897 N N . LYS A 1 237 ? 40.531 69.5 -26.656 1 27.94 237 LYS A N 1
ATOM 1898 C CA . LYS A 1 237 ? 40.969 70.625 -27.5 1 27.94 237 LYS A CA 1
ATOM 1899 C C . LYS A 1 237 ? 41.781 71.625 -26.688 1 27.94 237 LYS A C 1
ATOM 1901 O O . LYS A 1 237 ? 41.406 72 -25.547 1 27.94 237 LYS A O 1
ATOM 1906 N N . PRO A 1 238 ? 42.938 71.875 -27.156 1 26.64 238 PRO A N 1
ATOM 1907 C CA . PRO A 1 238 ? 43.906 72.938 -26.891 1 26.64 238 PRO A CA 1
ATOM 1908 C C . PRO A 1 238 ? 43.312 74.312 -26.922 1 26.64 238 PRO A C 1
ATOM 1910 O O . PRO A 1 238 ? 42.281 74.562 -27.578 1 26.64 238 PRO A O 1
ATOM 1913 N N . ASP A 1 239 ? 43.281 75.188 -25.797 1 26.62 239 ASP A N 1
ATOM 1914 C CA . ASP A 1 239 ? 43.25 76.562 -25.469 1 26.62 239 ASP A CA 1
ATOM 1915 C C . ASP A 1 239 ? 43.906 77.438 -26.578 1 26.62 239 ASP A C 1
ATOM 1917 O O . ASP A 1 239 ? 45.031 77.188 -26.953 1 26.62 239 ASP A O 1
ATOM 1921 N N . GLY A 1 240 ? 43.125 77.812 -27.75 1 23.09 240 GLY A N 1
ATOM 1922 C CA . GLY A 1 240 ? 43.094 79.25 -27.969 1 23.09 240 GLY A CA 1
ATOM 1923 C C . GLY A 1 240 ? 42.406 80 -26.875 1 23.09 240 GLY A C 1
ATOM 1924 O O . GLY A 1 240 ? 41.625 79.438 -26.094 1 23.09 240 GLY A O 1
ATOM 1925 N N . MET B 1 1 ? -14.422 -0.275 -3.582 1 49.75 1 MET B N 1
ATOM 1926 C CA . MET B 1 1 ? -13.453 0.68 -3.039 1 49.75 1 MET B CA 1
ATOM 1927 C C . MET B 1 1 ? -13.141 1.771 -4.055 1 49.75 1 MET B C 1
ATOM 1929 O O . MET B 1 1 ? -12.914 1.484 -5.23 1 49.75 1 MET B O 1
ATOM 1933 N N . LYS B 1 2 ? -13.383 2.984 -3.779 1 59.91 2 LYS B N 1
ATOM 1934 C CA . LYS B 1 2 ? -13.109 4.098 -4.688 1 59.91 2 LYS B CA 1
ATOM 1935 C C . LYS B 1 2 ? -11.609 4.289 -4.887 1 59.91 2 LYS B C 1
ATOM 1937 O O . LYS B 1 2 ? -10.82 4.078 -3.965 1 59.91 2 LYS B O 1
ATOM 1942 N N . PRO B 1 3 ? -11.211 4.531 -6.234 1 64.06 3 PRO B N 1
ATOM 1943 C CA . PRO B 1 3 ? -9.789 4.824 -6.453 1 64.06 3 PRO B CA 1
ATOM 1944 C C . PRO B 1 3 ? -9.281 5.941 -5.547 1 64.06 3 PRO B C 1
ATOM 1946 O O . PRO B 1 3 ? -10.031 6.852 -5.195 1 64.06 3 PRO B O 1
ATOM 1949 N N . ALA B 1 4 ? -8.07 5.812 -5.125 1 74.44 4 ALA B N 1
ATOM 1950 C CA . ALA B 1 4 ? -7.484 6.797 -4.223 1 74.44 4 ALA B CA 1
ATOM 1951 C C . ALA B 1 4 ? -7.215 8.117 -4.945 1 74.44 4 ALA B C 1
ATOM 1953 O O . ALA B 1 4 ? -7.113 9.172 -4.316 1 74.44 4 ALA B O 1
ATOM 1954 N N . ARG B 1 5 ? -7.184 8.094 -6.293 1 70.56 5 ARG B N 1
ATOM 1955 C CA . ARG B 1 5 ? -6.832 9.297 -7.039 1 70.56 5 ARG B CA 1
ATOM 1956 C C . ARG B 1 5 ? -8.07 10.141 -7.332 1 70.56 5 ARG B C 1
ATOM 1958 O O . ARG B 1 5 ? -9.125 9.602 -7.672 1 70.56 5 ARG B O 1
ATOM 1965 N N . LEU B 1 6 ? -7.961 11.469 -7.051 1 64.19 6 LEU B N 1
ATOM 1966 C CA . LEU B 1 6 ? -9.047 12.414 -7.309 1 64.19 6 LEU B CA 1
ATOM 1967 C C . LEU B 1 6 ? -8.984 12.938 -8.742 1 64.19 6 LEU B C 1
ATOM 1969 O O . LEU B 1 6 ? -7.91 13.312 -9.219 1 64.19 6 LEU B O 1
ATOM 1973 N N . SER B 1 7 ? -10.047 12.781 -9.391 1 59.47 7 SER B N 1
ATOM 1974 C CA . SER B 1 7 ? -10.133 13.344 -10.734 1 59.47 7 SER B CA 1
ATOM 1975 C C . SER B 1 7 ? -10.344 14.852 -10.688 1 59.47 7 SER B C 1
ATOM 1977 O O . SER B 1 7 ? -9.914 15.57 -11.594 1 59.47 7 SER B O 1
ATOM 1979 N N . GLN B 1 8 ? -11.078 15.328 -9.609 1 60.78 8 GLN B N 1
ATOM 1980 C CA . GLN B 1 8 ? -11.32 16.766 -9.539 1 60.78 8 GLN B CA 1
ATOM 1981 C C . GLN B 1 8 ? -10.523 17.406 -8.406 1 60.78 8 GLN B C 1
ATOM 1983 O O . GLN B 1 8 ? -10.391 16.828 -7.328 1 60.78 8 GLN B O 1
ATOM 1988 N N . THR B 1 9 ? -9.875 18.469 -8.789 1 63.75 9 THR B N 1
ATOM 1989 C CA . THR B 1 9 ? -9.062 19.203 -7.82 1 63.75 9 THR B CA 1
ATOM 1990 C C . THR B 1 9 ? -9.953 19.891 -6.785 1 63.75 9 THR B C 1
ATOM 1992 O O . THR B 1 9 ? -10.797 20.719 -7.137 1 63.75 9 THR B O 1
ATOM 1995 N N . VAL B 1 10 ? -10.148 19.281 -5.734 1 72.62 10 VAL B N 1
ATOM 1996 C CA . VAL B 1 10 ? -10.852 19.922 -4.633 1 72.62 10 VAL B CA 1
ATOM 1997 C C . VAL B 1 10 ? -9.875 20.766 -3.816 1 72.62 10 VAL B C 1
ATOM 1999 O O . VAL B 1 10 ? -8.734 20.359 -3.594 1 72.62 10 VAL B O 1
ATOM 2002 N N . VAL B 1 11 ? -10.344 22 -3.576 1 75.69 11 VAL B N 1
ATOM 2003 C CA . VAL B 1 11 ? -9.492 22.953 -2.869 1 75.69 11 VAL B CA 1
ATOM 2004 C C . VAL B 1 11 ? -9.484 22.625 -1.377 1 75.69 11 VAL B C 1
ATOM 2006 O O . VAL B 1 11 ? -10.539 22.5 -0.757 1 75.69 11 VAL B O 1
ATOM 2009 N N . ALA B 1 12 ? -8.352 22.453 -0.871 1 83.12 12 ALA B N 1
ATOM 2010 C CA . ALA B 1 12 ? -8.164 22.234 0.56 1 83.12 12 ALA B CA 1
ATOM 2011 C C . ALA B 1 12 ? -8.336 23.531 1.348 1 83.12 12 ALA B C 1
ATOM 2013 O O . ALA B 1 12 ? -8.047 24.609 0.841 1 83.12 12 ALA B O 1
ATOM 2014 N N . PRO B 1 13 ? -8.891 23.484 2.564 1 88.31 13 PRO B N 1
ATOM 2015 C CA . PRO B 1 13 ? -8.93 24.688 3.396 1 88.31 13 PRO B CA 1
ATOM 2016 C C . PRO B 1 13 ? -7.543 25.25 3.697 1 88.31 13 PRO B C 1
ATOM 2018 O O . PRO B 1 13 ? -6.59 24.484 3.879 1 88.31 13 PRO B O 1
ATOM 2021 N N . GLY B 1 14 ? -7.465 26.547 3.719 1 87.69 14 GLY B N 1
ATOM 2022 C CA . GLY B 1 14 ? -6.199 27.219 3.998 1 87.69 1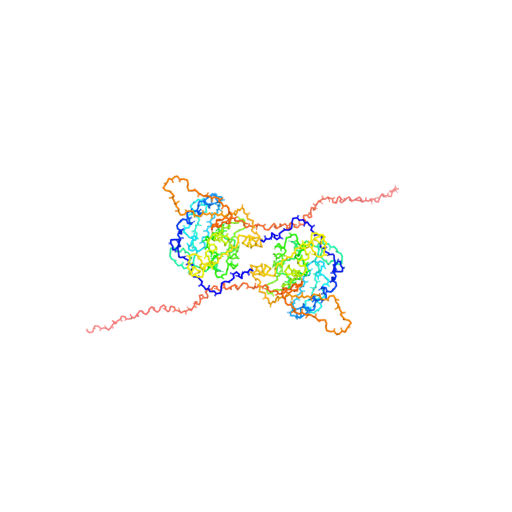4 GLY B CA 1
ATOM 2023 C C . GLY B 1 14 ? -5.809 27.172 5.461 1 87.69 14 GLY B C 1
ATOM 2024 O O . GLY B 1 14 ? -4.633 27.328 5.805 1 87.69 14 GLY B O 1
ATOM 2025 N N . CYS B 1 15 ? -6.742 27.047 6.277 1 91 15 CYS B N 1
ATOM 2026 C CA . CYS B 1 15 ? -6.543 26.969 7.719 1 91 15 CYS B CA 1
ATOM 2027 C C . CYS B 1 15 ? -7.695 26.234 8.391 1 91 15 CYS B C 1
ATOM 2029 O O . CYS B 1 15 ? -8.734 25.984 7.762 1 91 15 CYS B O 1
ATOM 2031 N N . TRP B 1 16 ? -7.516 25.828 9.625 1 93.19 16 TRP B N 1
ATOM 2032 C CA . TRP B 1 16 ? -8.547 25.094 10.367 1 93.19 16 TRP B CA 1
ATOM 2033 C C . TRP B 1 16 ? -9.789 25.953 10.555 1 93.19 16 TRP B C 1
ATOM 2035 O O . TRP B 1 16 ? -10.914 25.438 10.531 1 93.19 16 TRP B O 1
ATOM 2045 N N . GLY B 1 17 ? -9.586 27.266 10.688 1 91 17 GLY B N 1
ATOM 2046 C CA . GLY B 1 17 ? -10.688 28.188 10.906 1 91 17 GLY B CA 1
ATOM 2047 C C . GLY B 1 17 ? -11.672 28.234 9.75 1 91 17 GLY B C 1
ATOM 2048 O O . GLY B 1 17 ? -12.797 28.719 9.906 1 91 17 GLY B O 1
ATOM 2049 N N . GLU B 1 18 ? -11.289 27.766 8.578 1 90.25 18 GLU B N 1
ATOM 2050 C CA . GLU B 1 18 ? -12.164 27.766 7.41 1 90.25 18 GLU B CA 1
ATOM 2051 C C . GLU B 1 18 ? -13.117 26.578 7.43 1 90.25 18 GLU B C 1
ATOM 2053 O O . GLU B 1 18 ? -14.078 26.531 6.664 1 90.25 18 GLU B O 1
ATOM 2058 N N . LEU B 1 19 ? -12.914 25.641 8.336 1 88.44 19 LEU B N 1
ATOM 2059 C CA . LEU B 1 19 ? -13.789 24.484 8.516 1 88.44 19 LEU B CA 1
ATOM 2060 C C . LEU B 1 19 ? -14.789 24.734 9.641 1 88.44 19 LEU B C 1
ATOM 2062 O O . LEU B 1 19 ? -14.438 25.328 10.672 1 88.44 19 LEU B O 1
ATOM 2066 N N . PRO B 1 20 ? -16.062 24.312 9.375 1 85.06 20 PRO B N 1
ATOM 2067 C CA . PRO B 1 20 ? -16.969 24.359 10.531 1 85.06 20 PRO B CA 1
ATOM 2068 C C . PRO B 1 20 ? -16.422 23.594 11.734 1 85.06 20 PRO B C 1
ATOM 2070 O O . PRO B 1 20 ? -16.062 22.422 11.609 1 85.06 20 PRO B O 1
ATOM 2073 N N . TRP B 1 21 ? -16.234 24.203 12.891 1 84.31 21 TRP B N 1
ATOM 2074 C CA . TRP B 1 21 ? -15.719 23.625 14.133 1 84.31 21 TRP B CA 1
ATOM 2075 C C . TRP B 1 21 ? -14.242 23.297 13.992 1 84.31 21 TRP B C 1
ATOM 2077 O O . TRP B 1 21 ? -13.727 22.422 14.703 1 84.31 21 TRP B O 1
ATOM 2087 N N . GLY B 1 22 ? -13.586 23.953 13.055 1 90.12 22 GLY B N 1
ATOM 2088 C CA . GLY B 1 22 ? -12.203 23.641 12.711 1 90.12 22 GLY B CA 1
ATOM 2089 C C . GLY B 1 22 ? -11.25 23.812 13.875 1 90.12 22 GLY B C 1
ATOM 2090 O O . GLY B 1 22 ? -10.359 22.984 14.078 1 90.12 22 GLY B O 1
ATOM 2091 N N . ASN B 1 23 ? -11.492 24.906 14.609 1 90.12 23 ASN B N 1
ATOM 2092 C CA . ASN B 1 23 ? -10.617 25.156 15.75 1 90.12 23 ASN B CA 1
ATOM 2093 C C . ASN B 1 23 ? -10.758 24.094 16.828 1 90.12 23 ASN B C 1
ATOM 2095 O O . ASN B 1 23 ? -9.781 23.734 17.484 1 90.12 23 ASN B O 1
ATOM 2099 N N . TYR B 1 24 ? -11.922 23.562 16.938 1 88.12 24 TYR B N 1
ATOM 2100 C CA . TYR B 1 24 ? -12.141 22.484 17.891 1 88.12 24 TYR B CA 1
ATOM 2101 C C . TYR B 1 24 ? -11.484 21.203 17.422 1 88.12 24 TYR B C 1
ATOM 2103 O O . TYR B 1 24 ? -10.93 20.453 18.234 1 88.12 24 TYR B O 1
ATOM 2111 N N . TYR B 1 25 ? -11.57 20.953 16.109 1 90.94 25 TYR B N 1
ATOM 2112 C CA . TYR B 1 25 ? -10.891 19.797 15.562 1 90.94 25 TYR B CA 1
ATOM 2113 C C . TYR B 1 25 ? -9.391 19.859 15.836 1 90.94 25 TYR B C 1
ATOM 2115 O O . TYR B 1 25 ? -8.789 18.875 16.281 1 90.94 25 TYR B O 1
ATOM 2123 N N . ARG B 1 26 ? -8.844 21.016 15.617 1 94.12 26 ARG B N 1
ATOM 2124 C CA . ARG B 1 26 ? -7.414 21.219 15.812 1 94.12 26 ARG B CA 1
ATOM 2125 C C . ARG B 1 26 ? -7.012 20.969 17.266 1 94.12 26 ARG B C 1
ATOM 2127 O O . ARG B 1 26 ? -6.039 20.25 17.531 1 94.12 26 ARG B O 1
ATOM 2134 N N . GLU B 1 27 ? -7.75 21.547 18.172 1 91.88 27 GLU B N 1
ATOM 2135 C CA . GLU B 1 27 ? -7.449 21.406 19.594 1 91.88 27 GLU B CA 1
ATOM 2136 C C . GLU B 1 27 ? -7.547 19.953 20.031 1 91.88 27 GLU B C 1
ATOM 2138 O O . GLU B 1 27 ? -6.695 19.469 20.781 1 91.88 27 GLU B O 1
ATOM 2143 N N . ALA B 1 28 ? -8.602 19.312 19.594 1 90.44 28 ALA B N 1
ATOM 2144 C CA . ALA B 1 28 ? -8.773 17.891 19.922 1 90.44 28 ALA B CA 1
ATOM 2145 C C . ALA B 1 28 ? -7.617 17.062 19.391 1 90.44 28 ALA B C 1
ATOM 2147 O O . ALA B 1 28 ? -7.121 16.172 20.078 1 90.44 28 ALA B O 1
ATOM 2148 N N . LEU B 1 29 ? -7.246 17.344 18.219 1 94.31 29 LEU B N 1
ATOM 2149 C CA . LEU B 1 29 ? -6.137 16.641 17.594 1 94.31 29 LEU B CA 1
ATOM 2150 C C . LEU B 1 29 ? -4.844 16.859 18.375 1 94.31 29 LEU B C 1
ATOM 2152 O O . LEU B 1 29 ? -4.105 15.906 18.641 1 94.31 29 LEU B O 1
ATOM 2156 N N . GLU B 1 30 ? -4.555 18.094 18.766 1 95 30 GLU B N 1
ATOM 2157 C CA . GLU B 1 30 ? -3.352 18.438 19.531 1 95 30 GLU B CA 1
ATOM 2158 C C . GLU B 1 30 ? -3.326 17.719 20.875 1 95 30 GLU B C 1
ATOM 2160 O O . GLU B 1 30 ? -2.273 17.25 21.312 1 95 30 GLU B O 1
ATOM 2165 N N . GLN B 1 31 ? -4.465 17.594 21.422 1 91.56 31 GLN B N 1
ATOM 2166 C CA . GLN B 1 31 ? -4.555 16.906 22.703 1 91.56 31 GLN B CA 1
ATOM 2167 C C . GLN B 1 31 ? -4.145 15.445 22.562 1 91.56 31 GLN B C 1
ATOM 2169 O O . GLN B 1 31 ? -3.457 14.898 23.438 1 91.56 31 GLN B O 1
ATOM 2174 N N . GLN B 1 32 ? -4.555 14.852 21.5 1 92.75 32 GLN B N 1
ATOM 2175 C CA . GLN B 1 32 ? -4.219 13.453 21.266 1 92.75 32 GLN B CA 1
ATOM 2176 C C . GLN B 1 32 ? -2.764 13.297 20.828 1 92.75 32 GLN B C 1
ATOM 2178 O O . GLN B 1 32 ? -2.131 12.281 21.109 1 92.75 32 GLN B O 1
ATOM 2183 N N . LEU B 1 33 ? -2.225 14.305 20.203 1 95.5 33 LEU B N 1
ATOM 2184 C CA . LEU B 1 33 ? -0.906 14.211 19.594 1 95.5 33 LEU B CA 1
ATOM 2185 C C . LEU B 1 33 ? 0.191 14.539 20.594 1 95.5 33 LEU B C 1
ATOM 2187 O O . LEU B 1 33 ? 1.31 14.031 20.484 1 95.5 33 LEU B O 1
ATOM 2191 N N . ASN B 1 34 ? -0.081 15.367 21.562 1 95.56 34 ASN B N 1
ATOM 2192 C CA . ASN B 1 34 ? 0.93 15.914 22.453 1 95.56 34 ASN B CA 1
ATOM 2193 C C . ASN B 1 34 ? 1.724 14.812 23.141 1 95.56 34 ASN B C 1
ATOM 2195 O O . ASN B 1 34 ? 2.955 14.844 23.172 1 95.56 34 ASN B O 1
ATOM 2199 N N . PRO B 1 35 ? 1.014 13.789 23.703 1 95.81 35 PRO B N 1
ATOM 2200 C CA . PRO B 1 35 ? 1.789 12.727 24.328 1 95.81 35 PRO B CA 1
ATOM 2201 C C . PRO B 1 35 ? 2.742 12.023 23.359 1 95.81 35 PRO B C 1
ATOM 2203 O O . PRO B 1 35 ? 3.803 11.547 23.781 1 95.81 35 PRO B O 1
ATOM 2206 N N . TRP B 1 36 ? 2.383 11.938 22.156 1 96.5 36 TRP B N 1
ATOM 2207 C CA . TRP B 1 36 ? 3.221 11.289 21.156 1 96.5 36 TRP B CA 1
ATOM 2208 C C . TRP B 1 36 ? 4.355 12.211 20.703 1 96.5 36 TRP B C 1
ATOM 2210 O O . TRP B 1 36 ? 5.492 11.766 20.547 1 96.5 36 TRP B O 1
ATOM 2220 N N . PHE B 1 37 ? 4.008 13.461 20.531 1 96.75 37 PHE B N 1
ATOM 2221 C CA . PHE B 1 37 ? 5.035 14.43 20.188 1 96.75 37 PHE B CA 1
ATOM 2222 C C . PHE B 1 37 ? 6.172 14.398 21.203 1 96.75 37 PHE B C 1
ATOM 2224 O O . PHE B 1 37 ? 7.344 14.523 20.844 1 96.75 37 PHE B O 1
ATOM 2231 N N . ALA B 1 38 ? 5.891 14.203 22.422 1 96.06 38 ALA B N 1
ATOM 2232 C CA . ALA B 1 38 ? 6.875 14.188 23.5 1 96.06 38 ALA B CA 1
ATOM 2233 C C . ALA B 1 38 ? 7.848 13.016 23.344 1 96.06 38 ALA B C 1
ATOM 2235 O O . ALA B 1 38 ? 8.945 13.031 23.906 1 96.06 38 ALA B O 1
ATOM 2236 N N . LYS B 1 39 ? 7.445 12.055 22.516 1 96.19 39 LYS B N 1
ATOM 2237 C CA . LYS B 1 39 ? 8.273 10.867 22.312 1 96.19 39 LYS B CA 1
ATOM 2238 C C . LYS B 1 39 ? 9.102 10.992 21.031 1 96.19 39 LYS B C 1
ATOM 2240 O O . LYS B 1 39 ? 9.953 10.148 20.75 1 96.19 39 LYS B O 1
ATOM 2245 N N . MET B 1 40 ? 8.836 12.008 20.328 1 96.12 40 MET B N 1
ATOM 2246 C CA . MET B 1 40 ? 9.5 12.18 19.031 1 96.12 40 MET B CA 1
ATOM 2247 C C . MET B 1 40 ? 10.695 13.117 19.172 1 96.12 40 MET B C 1
ATOM 2249 O O . MET B 1 40 ? 10.602 14.172 19.797 1 96.12 40 MET B O 1
ATOM 2253 N N . TYR B 1 41 ? 11.797 12.664 18.625 1 93.75 41 TYR B N 1
ATOM 2254 C CA . TYR B 1 41 ? 13.031 13.445 18.672 1 93.75 41 TYR B CA 1
ATOM 2255 C C . TYR B 1 41 ? 13.766 13.406 17.344 1 93.75 41 TYR B C 1
ATOM 2257 O O . TYR B 1 41 ? 13.516 12.523 16.516 1 93.75 41 TYR B O 1
ATOM 2265 N N . GLY B 1 42 ? 14.625 14.391 17.156 1 94.94 42 GLY B N 1
ATOM 2266 C CA . GLY B 1 42 ? 15.445 14.445 15.945 1 94.94 42 GLY B CA 1
ATOM 2267 C C . GLY B 1 42 ? 15.719 15.859 15.477 1 94.94 42 GLY B C 1
ATOM 2268 O O . GLY B 1 42 ? 15.688 16.797 16.266 1 94.94 42 GLY B O 1
ATOM 2269 N N . PHE B 1 43 ? 15.984 15.977 14.234 1 94.44 43 PHE B N 1
ATOM 2270 C CA . PHE B 1 43 ? 16.438 17.266 13.734 1 94.44 43 PHE B CA 1
ATOM 2271 C C . PHE B 1 43 ? 15.336 17.969 12.953 1 94.44 43 PHE B C 1
ATOM 2273 O O . PHE B 1 43 ? 15.125 19.172 13.102 1 94.44 43 PHE B O 1
ATOM 2280 N N . HIS B 1 44 ? 14.594 17.172 12.164 1 96.44 44 HIS B N 1
ATOM 2281 C CA . HIS B 1 44 ? 13.641 17.812 11.273 1 96.44 44 HIS B CA 1
ATOM 2282 C C . HIS B 1 44 ? 12.25 17.219 11.43 1 96.44 44 HIS B C 1
ATOM 2284 O O . HIS B 1 44 ? 12.078 16 11.352 1 96.44 44 HIS B O 1
ATOM 2290 N N . LEU B 1 45 ? 11.297 18.062 11.68 1 97.56 45 LEU B N 1
ATOM 2291 C CA . LEU B 1 45 ? 9.867 17.766 11.625 1 97.56 45 LEU B CA 1
ATOM 2292 C C . LEU B 1 45 ? 9.211 18.453 10.438 1 97.56 45 LEU B C 1
ATOM 2294 O O . LEU B 1 45 ? 9.227 19.688 10.344 1 97.56 45 LEU B O 1
ATOM 2298 N N . LEU B 1 46 ? 8.734 17.672 9.531 1 97 46 LEU B N 1
ATOM 2299 C CA . LEU B 1 46 ? 8.094 18.203 8.336 1 97 46 LEU B CA 1
ATOM 2300 C C . LEU B 1 46 ? 6.578 18.203 8.484 1 97 46 LEU B C 1
ATOM 2302 O O . LEU B 1 46 ? 5.957 17.156 8.625 1 97 46 LEU B O 1
ATOM 2306 N N . LYS B 1 47 ? 6.016 19.375 8.484 1 96.81 47 LYS B N 1
ATOM 2307 C CA . LYS B 1 47 ? 4.57 19.562 8.492 1 96.81 47 LYS B CA 1
ATOM 2308 C C . LYS B 1 47 ? 4.039 19.797 7.082 1 96.81 47 LYS B C 1
ATOM 2310 O O . LYS B 1 47 ? 4.246 20.875 6.508 1 96.81 47 LYS B O 1
ATOM 2315 N N . ILE B 1 48 ? 3.354 18.812 6.562 1 96.06 48 ILE B N 1
ATOM 2316 C CA . ILE B 1 48 ? 2.975 18.844 5.152 1 96.06 48 ILE B CA 1
ATOM 2317 C C . ILE B 1 48 ? 1.515 19.281 5.023 1 96.06 48 ILE B C 1
ATOM 2319 O O . ILE B 1 48 ? 0.613 18.578 5.484 1 96.06 48 ILE B O 1
ATOM 2323 N N . GLY B 1 49 ? 1.313 20.438 4.375 1 93.75 49 GLY B N 1
ATOM 2324 C CA . GLY B 1 49 ? -0.023 20.984 4.191 1 93.75 49 GLY B CA 1
ATOM 2325 C C . GLY B 1 49 ? -0.333 22.125 5.133 1 93.75 49 GLY B C 1
ATOM 2326 O O . GLY B 1 49 ? 0.263 22.234 6.207 1 93.75 49 GLY B O 1
ATOM 2327 N N . ASN B 1 50 ? -1.349 22.906 4.809 1 91.44 50 ASN B N 1
ATOM 2328 C CA . ASN B 1 50 ? -1.702 24.094 5.578 1 91.44 50 ASN B CA 1
ATOM 2329 C C . ASN B 1 50 ? -2.252 23.719 6.957 1 91.44 50 ASN B C 1
ATOM 2331 O O . ASN B 1 50 ? -1.938 24.375 7.949 1 91.44 50 ASN B O 1
ATOM 2335 N N . LEU B 1 51 ? -3.012 22.719 6.996 1 93.69 51 LEU B N 1
ATOM 2336 C CA . LEU B 1 51 ? -3.596 22.312 8.273 1 93.69 51 LEU B CA 1
ATOM 2337 C C . LEU B 1 51 ? -2.531 21.734 9.195 1 93.69 51 LEU B C 1
ATOM 2339 O O . LEU B 1 51 ? -2.572 21.969 10.414 1 93.69 51 LEU B O 1
ATOM 2343 N N . SER B 1 52 ? -1.554 21.062 8.633 1 96 52 SER B N 1
ATOM 2344 C CA . SER B 1 52 ? -0.431 20.547 9.414 1 96 52 SER B CA 1
ATOM 2345 C C . SER B 1 52 ? 0.383 21.688 10.016 1 96 52 SER B C 1
ATOM 2347 O O . SER B 1 52 ? 0.82 21.609 11.164 1 96 52 SER B O 1
ATOM 2349 N N . ALA B 1 53 ? 0.539 22.719 9.258 1 93.56 53 ALA B N 1
ATOM 2350 C CA . ALA B 1 53 ? 1.352 23.859 9.672 1 93.56 53 ALA B CA 1
ATOM 2351 C C . ALA B 1 53 ? 0.789 24.5 10.938 1 93.56 53 ALA B C 1
ATOM 2353 O O . ALA B 1 53 ? 1.539 25.047 11.75 1 93.56 53 ALA B O 1
ATOM 2354 N N . GLU B 1 54 ? -0.461 24.375 11.148 1 93.69 54 GLU B N 1
ATOM 2355 C CA . GLU B 1 54 ? -1.123 25.078 12.25 1 93.69 54 GLU B CA 1
ATOM 2356 C C . GLU B 1 54 ? -1.098 24.25 13.523 1 93.69 54 GLU B C 1
ATOM 2358 O O . GLU B 1 54 ? -1.422 24.75 14.602 1 93.69 54 GLU B O 1
ATOM 2363 N N . ILE B 1 55 ? -0.732 23.016 13.398 1 95.62 55 ILE B N 1
ATOM 2364 C CA . ILE B 1 55 ? -0.713 22.156 14.578 1 95.62 55 ILE B CA 1
ATOM 2365 C C . ILE B 1 55 ? 0.419 22.578 15.508 1 95.62 55 ILE B C 1
ATOM 2367 O O . ILE B 1 55 ? 1.561 22.734 15.078 1 95.62 55 ILE B O 1
ATOM 2371 N N . ASN B 1 56 ? 0.058 22.812 16.703 1 94.69 56 ASN B N 1
ATOM 2372 C CA . ASN B 1 56 ? 1.068 23.109 17.719 1 94.69 56 ASN B CA 1
ATOM 2373 C C . ASN B 1 56 ? 1.905 21.875 18.062 1 94.69 56 ASN B C 1
ATOM 2375 O O . ASN B 1 56 ? 1.395 20.906 18.625 1 94.69 56 ASN B O 1
ATOM 2379 N N . SER B 1 57 ? 3.182 21.938 17.672 1 94.31 57 SER B N 1
ATOM 2380 C CA . SER B 1 57 ? 4.074 20.797 17.891 1 94.31 57 SER B CA 1
ATOM 2381 C C . SER B 1 57 ? 5.191 21.172 18.875 1 94.31 57 SER B C 1
ATOM 2383 O O . SER B 1 57 ? 6.309 20.672 18.75 1 94.31 57 SER B O 1
ATOM 2385 N N . GLU B 1 58 ? 4.969 21.984 19.75 1 91.56 58 GLU B N 1
ATOM 2386 C CA . GLU B 1 58 ? 5.965 22.438 20.719 1 91.56 58 GLU B CA 1
ATOM 2387 C C . GLU B 1 58 ? 6.426 21.297 21.609 1 91.56 58 GLU B C 1
ATOM 2389 O O . GLU B 1 58 ? 7.562 21.297 22.094 1 91.56 58 GLU B O 1
ATOM 2394 N N . ALA B 1 59 ? 5.555 20.359 21.844 1 91.06 59 ALA B N 1
ATOM 2395 C CA . ALA B 1 59 ? 5.875 19.219 22.703 1 91.06 59 ALA B CA 1
ATOM 2396 C C . ALA B 1 59 ? 6.906 18.312 22.047 1 91.06 59 ALA B C 1
ATOM 2398 O O . ALA B 1 59 ? 7.496 17.453 22.703 1 91.06 59 ALA B O 1
ATOM 2399 N N . CYS B 1 60 ? 7.086 18.484 20.75 1 91.81 60 CYS B N 1
ATOM 2400 C CA . CYS B 1 60 ? 8.016 17.641 20.016 1 91.81 60 CYS B CA 1
ATOM 2401 C C . CYS B 1 60 ? 9.445 18.156 20.156 1 91.81 60 CYS B C 1
ATOM 2403 O O . CYS B 1 60 ? 9.703 19.344 19.984 1 91.81 60 CYS B O 1
ATOM 2405 N N . ALA B 1 61 ? 10.398 17.281 20.5 1 89.12 61 ALA B N 1
ATOM 2406 C CA . ALA B 1 61 ? 11.797 17.656 20.734 1 89.12 61 ALA B CA 1
ATOM 2407 C C . ALA B 1 61 ? 12.586 17.672 19.438 1 89.12 61 ALA B C 1
ATOM 2409 O O . ALA B 1 61 ? 13.766 17.312 19.422 1 89.12 61 ALA B O 1
ATOM 2410 N N . VAL B 1 62 ? 11.906 17.953 18.391 1 90.06 62 VAL B N 1
ATOM 2411 C CA . VAL B 1 62 ? 12.594 18.109 17.109 1 90.06 62 VAL B CA 1
ATOM 2412 C C . VAL B 1 62 ? 13.07 19.547 16.953 1 90.06 62 VAL B C 1
ATOM 2414 O O . VAL B 1 62 ? 12.32 20.484 17.219 1 90.06 62 VAL B O 1
ATOM 2417 N N . SER B 1 63 ? 14.242 19.797 16.562 1 86.81 63 SER B N 1
ATOM 2418 C CA . SER B 1 63 ? 14.938 21.078 16.594 1 86.81 63 SER B CA 1
ATOM 2419 C C . SER B 1 63 ? 14.375 22.031 15.531 1 86.81 63 SER B C 1
ATOM 2421 O O . SER B 1 63 ? 14.219 23.234 15.789 1 86.81 63 SER B O 1
ATOM 2423 N N . HIS B 1 64 ? 14.133 21.484 14.359 1 92.69 64 HIS B N 1
ATOM 2424 C CA . HIS B 1 64 ? 13.711 22.312 13.242 1 92.69 64 HIS B CA 1
ATOM 2425 C C . HIS B 1 64 ? 12.375 21.844 12.68 1 92.69 64 HIS B C 1
ATOM 2427 O O . HIS B 1 64 ? 12.234 20.688 12.273 1 92.69 64 HIS B O 1
ATOM 2433 N N . GLN B 1 65 ? 11.477 22.719 12.742 1 92.56 65 GLN B N 1
ATOM 2434 C CA . GLN B 1 65 ? 10.164 22.438 12.164 1 92.56 65 GLN B CA 1
ATOM 2435 C C . GLN B 1 65 ? 9.984 23.156 10.828 1 92.56 65 GLN B C 1
ATOM 2437 O O . GLN B 1 65 ? 10.25 24.359 10.727 1 92.56 65 GLN B O 1
ATOM 2442 N N . VAL B 1 66 ? 9.656 22.406 9.82 1 93.5 66 VAL B N 1
ATOM 2443 C CA . VAL B 1 66 ? 9.508 22.953 8.477 1 93.5 66 VAL B CA 1
ATOM 2444 C C . VAL B 1 66 ? 8.07 22.766 7.996 1 93.5 66 VAL B C 1
ATOM 2446 O O . VAL B 1 66 ? 7.547 21.641 8.016 1 93.5 66 VAL B O 1
ATOM 2449 N N . ASN B 1 67 ? 7.465 23.844 7.602 1 93.62 67 ASN B N 1
ATOM 2450 C CA . ASN B 1 67 ? 6.141 23.781 6.992 1 93.62 67 ASN B CA 1
ATOM 2451 C C . ASN B 1 67 ? 6.223 23.734 5.469 1 93.62 67 ASN B C 1
ATOM 2453 O O . ASN B 1 67 ? 6.902 24.562 4.855 1 93.62 67 ASN B O 1
ATOM 2457 N N . VAL B 1 68 ? 5.57 22.766 4.91 1 92.62 68 VAL B N 1
ATOM 2458 C CA . VAL B 1 68 ? 5.551 22.609 3.461 1 92.62 68 VAL B CA 1
ATOM 2459 C C . VAL B 1 68 ? 4.113 22.703 2.951 1 92.62 68 VAL B C 1
ATOM 2461 O O . VAL B 1 68 ? 3.227 22.016 3.459 1 92.62 68 VAL B O 1
ATOM 2464 N N . SER B 1 69 ? 3.865 23.516 1.993 1 88.19 69 SER B N 1
ATOM 2465 C CA . SER B 1 69 ? 2.553 23.594 1.361 1 88.19 69 SER B CA 1
ATOM 2466 C C . SER B 1 69 ? 2.66 24.094 -0.077 1 88.19 69 SER B C 1
ATOM 2468 O O . SER B 1 69 ? 3.65 24.734 -0.448 1 88.19 69 SER B O 1
ATOM 2470 N N . SER B 1 70 ? 1.656 23.688 -0.841 1 83.62 70 SER B N 1
ATOM 2471 C CA . SER B 1 70 ? 1.632 24.141 -2.2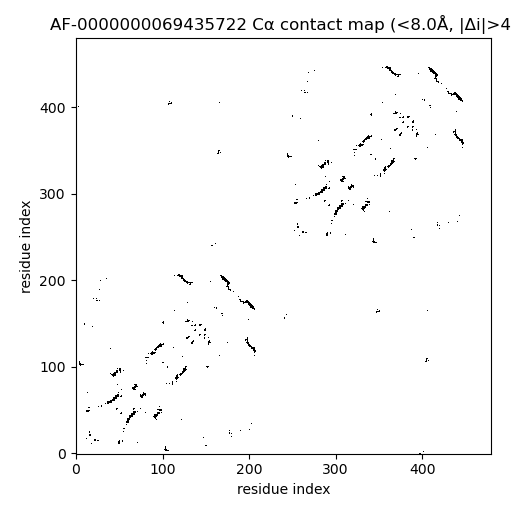27 1 83.62 70 SER B CA 1
ATOM 2472 C C . SER B 1 70 ? 1.067 25.562 -2.33 1 83.62 70 SER B C 1
ATOM 2474 O O . SER B 1 70 ? 1.254 26.234 -3.346 1 83.62 70 SER B O 1
ATOM 2476 N N . GLN B 1 71 ? 0.299 25.953 -1.352 1 73.81 71 GLN B N 1
ATOM 2477 C CA . GLN B 1 71 ? -0.329 27.266 -1.394 1 73.81 71 GLN B CA 1
ATOM 2478 C C . GLN B 1 71 ? -0.358 27.906 -0.008 1 73.81 71 GLN B C 1
ATOM 2480 O O . GLN B 1 71 ? -0.309 27.203 1.006 1 73.81 71 GLN B O 1
ATOM 2485 N N . GLY B 1 72 ? -0.401 29.188 -0.061 1 66.31 72 GLY B N 1
ATOM 2486 C CA . GLY B 1 72 ? -0.808 29.922 1.12 1 66.31 72 GLY B CA 1
ATOM 2487 C C . GLY B 1 72 ? 0.364 30.422 1.949 1 66.31 72 GLY B C 1
ATOM 2488 O O . GLY B 1 72 ? 1.513 30.062 1.685 1 66.31 72 GLY B O 1
ATOM 2489 N N . SER B 1 73 ? 0.213 31.469 2.775 1 60.88 73 SER B N 1
ATOM 2490 C CA . SER B 1 73 ? 1.032 32.031 3.84 1 60.88 73 SER B CA 1
ATOM 2491 C C . SER B 1 73 ? 0.601 31.516 5.207 1 60.88 73 SER B C 1
ATOM 2493 O O . SER B 1 73 ? -0.563 31.172 5.406 1 60.88 73 SER B O 1
ATOM 2495 N N . PRO B 1 74 ? 1.5 31.516 6.195 1 56.12 74 PRO B N 1
ATOM 2496 C CA . PRO B 1 74 ? 2.957 31.562 6.34 1 56.12 74 PRO B CA 1
ATOM 2497 C C . PRO B 1 74 ? 3.631 30.219 6.047 1 56.12 74 PRO B C 1
ATOM 2499 O O . PRO B 1 74 ? 3.154 29.188 6.496 1 56.12 74 PRO B O 1
ATOM 2502 N N . MET B 1 75 ? 4.102 29.969 4.719 1 61.06 75 MET B N 1
ATOM 2503 C CA . MET B 1 75 ? 4.809 28.734 4.383 1 61.06 75 MET B CA 1
ATOM 2504 C C . MET B 1 75 ? 6.312 28.969 4.281 1 61.06 75 MET B C 1
ATOM 2506 O O . MET B 1 75 ? 6.742 30.047 3.877 1 61.06 75 MET B O 1
ATOM 2510 N N . GLN B 1 76 ? 7.031 28.125 5.09 1 71.69 76 GLN B N 1
ATOM 2511 C CA . GLN B 1 76 ? 8.484 28.172 5.023 1 71.69 76 GLN B CA 1
ATOM 2512 C C . GLN B 1 76 ? 8.992 27.641 3.688 1 71.69 76 GLN B C 1
ATOM 2514 O O . GLN B 1 76 ? 9.883 28.219 3.072 1 71.69 76 GLN B O 1
ATOM 2519 N N . VAL B 1 77 ? 8.312 26.562 3.197 1 82.38 77 VAL B N 1
ATOM 2520 C CA . VAL B 1 77 ? 8.75 25.953 1.949 1 82.38 77 VAL B CA 1
ATOM 2521 C C . VAL B 1 77 ? 7.551 25.75 1.024 1 82.38 77 VAL B C 1
ATOM 2523 O O . VAL B 1 77 ? 6.602 25.047 1.371 1 82.38 77 VAL B O 1
ATOM 2526 N N . LEU B 1 78 ? 7.594 26.453 -0.045 1 83.69 78 LEU B N 1
ATOM 2527 C CA . LEU B 1 78 ? 6.59 26.266 -1.088 1 83.69 78 LEU B CA 1
ATOM 2528 C C . LEU B 1 78 ? 6.969 25.094 -1.993 1 83.69 78 LEU B C 1
ATOM 2530 O O . LEU B 1 78 ? 7.953 25.172 -2.729 1 83.69 78 LEU B O 1
ATOM 2534 N N . ALA B 1 79 ? 6.297 24.078 -1.847 1 88.88 79 ALA B N 1
ATOM 2535 C CA . ALA B 1 79 ? 6.609 22.891 -2.643 1 88.88 79 ALA B CA 1
ATOM 2536 C C . ALA B 1 79 ? 5.375 22.016 -2.822 1 88.88 79 ALA B C 1
ATOM 2538 O O . ALA B 1 79 ? 4.43 22.094 -2.033 1 88.88 79 ALA B O 1
ATOM 2539 N N . ASP B 1 80 ? 5.414 21.281 -3.883 1 90.19 80 ASP B N 1
ATOM 2540 C CA . ASP B 1 80 ? 4.406 20.25 -4.125 1 90.19 80 ASP B CA 1
ATOM 2541 C C . ASP B 1 80 ? 4.586 19.062 -3.176 1 90.19 80 ASP B C 1
ATOM 2543 O O . ASP B 1 80 ? 5.641 18.438 -3.166 1 90.19 80 ASP B O 1
ATOM 2547 N N . PRO B 1 81 ? 3.543 18.828 -2.441 1 92.19 81 PRO B N 1
ATOM 2548 C CA . PRO B 1 81 ? 3.66 17.703 -1.51 1 92.19 81 PRO B CA 1
ATOM 2549 C C . PRO B 1 81 ? 3.904 16.375 -2.217 1 92.19 81 PRO B C 1
ATOM 2551 O O . PRO B 1 81 ? 4.348 15.406 -1.588 1 92.19 81 PRO B O 1
ATOM 2554 N N . LEU B 1 82 ? 3.613 16.297 -3.453 1 93.31 82 LEU B N 1
ATOM 2555 C CA . LEU B 1 82 ? 3.799 15.07 -4.215 1 93.31 82 LEU B CA 1
ATOM 2556 C C . LEU B 1 82 ? 5.227 14.969 -4.742 1 93.31 82 LEU B C 1
ATOM 2558 O O . LEU B 1 82 ? 5.617 13.93 -5.285 1 93.31 82 LEU B O 1
ATOM 2562 N N . HIS B 1 83 ? 5.914 16.062 -4.574 1 93.62 83 HIS B N 1
ATOM 2563 C CA . HIS B 1 83 ? 7.32 16.141 -4.945 1 93.62 83 HIS B CA 1
ATOM 2564 C C . HIS B 1 83 ? 8.117 16.969 -3.938 1 93.62 83 HIS B C 1
ATOM 2566 O O . HIS B 1 83 ? 8.5 18.094 -4.227 1 93.62 83 HIS B O 1
ATOM 2572 N N . LEU B 1 84 ? 8.391 16.375 -2.814 1 94.75 84 LEU B N 1
ATOM 2573 C CA . LEU B 1 84 ? 9.039 17.094 -1.726 1 94.75 84 LEU B CA 1
ATOM 2574 C C . LEU B 1 84 ? 10.5 17.375 -2.059 1 94.75 84 LEU B C 1
ATOM 2576 O O . LEU B 1 84 ? 11.227 16.484 -2.49 1 94.75 84 LEU B O 1
ATOM 2580 N N . PRO B 1 85 ? 10.953 18.562 -1.845 1 94.19 85 PRO B N 1
ATOM 2581 C CA . PRO B 1 85 ? 12.336 18.938 -2.164 1 94.19 85 PRO B CA 1
ATOM 2582 C C . PRO B 1 85 ? 13.32 18.547 -1.06 1 94.19 85 PRO B C 1
ATOM 2584 O O . PRO B 1 85 ? 14.156 19.359 -0.664 1 94.19 85 PRO B O 1
ATOM 2587 N N . PHE B 1 86 ? 13.258 17.391 -0.527 1 95.69 86 PHE B N 1
ATOM 2588 C CA . PHE B 1 86 ? 14.125 16.859 0.521 1 95.69 86 PHE B CA 1
ATOM 2589 C C . PHE B 1 86 ? 14.766 15.547 0.089 1 95.69 86 PHE B C 1
ATOM 2591 O O . PHE B 1 86 ? 14.164 14.781 -0.669 1 95.69 86 PHE B O 1
ATOM 2598 N N . ALA B 1 87 ? 15.898 15.352 0.539 1 95.94 87 ALA B N 1
ATOM 2599 C CA . ALA B 1 87 ? 16.625 14.125 0.203 1 95.94 87 ALA B CA 1
ATOM 2600 C C . ALA B 1 87 ? 15.969 12.906 0.851 1 95.94 87 ALA B C 1
ATOM 2602 O O . ALA B 1 87 ? 15.211 13.039 1.81 1 95.94 87 ALA B O 1
ATOM 2603 N N . ASP B 1 88 ? 16.297 11.742 0.274 1 96.25 88 ASP B N 1
ATOM 2604 C CA . ASP B 1 88 ? 15.867 10.492 0.899 1 96.25 88 ASP B CA 1
ATOM 2605 C C . ASP B 1 88 ? 16.375 10.398 2.334 1 96.25 88 ASP B C 1
ATOM 2607 O O . ASP B 1 88 ? 17.516 10.766 2.619 1 96.25 88 ASP B O 1
ATOM 2611 N N . LYS B 1 89 ? 15.523 9.938 3.203 1 96.94 89 LYS B N 1
ATOM 2612 C CA . LYS B 1 89 ? 15.906 9.625 4.574 1 96.94 89 LYS B CA 1
ATOM 2613 C C . LYS B 1 89 ? 16.547 10.828 5.258 1 96.94 89 LYS B C 1
ATOM 2615 O O . LYS B 1 89 ? 17.625 10.703 5.848 1 96.94 89 LYS B O 1
ATOM 2620 N N . SER B 1 90 ? 15.867 11.914 5.203 1 97.44 90 SER B N 1
ATOM 2621 C CA . SER B 1 90 ? 16.453 13.141 5.734 1 97.44 90 SER B CA 1
ATOM 2622 C C . SER B 1 90 ? 15.562 13.766 6.797 1 97.44 90 SER B C 1
ATOM 2624 O O . SER B 1 90 ? 15.945 14.75 7.438 1 97.44 90 SER B O 1
ATOM 2626 N N . VAL B 1 91 ? 14.445 13.203 7.035 1 97.88 91 VAL B N 1
ATOM 2627 C CA . VAL B 1 91 ? 13.453 13.789 7.93 1 97.88 91 VAL B CA 1
ATOM 2628 C C . VAL B 1 91 ? 13.125 12.805 9.055 1 97.88 91 VAL B C 1
ATOM 2630 O O . VAL B 1 91 ? 12.977 11.602 8.812 1 97.88 91 VAL B O 1
ATOM 2633 N N . ASP B 1 92 ? 12.945 13.312 10.258 1 98 92 ASP B N 1
ATOM 2634 C CA . ASP B 1 92 ? 12.703 12.445 11.414 1 98 92 ASP B CA 1
ATOM 2635 C C . ASP B 1 92 ? 11.211 12.219 11.625 1 98 92 ASP B C 1
ATOM 2637 O O . ASP B 1 92 ? 10.789 11.148 12.062 1 98 92 ASP B O 1
ATOM 2641 N N . VAL B 1 93 ? 10.477 13.227 11.344 1 98.38 93 VAL B N 1
ATOM 2642 C CA . VAL B 1 93 ? 9.039 13.164 11.602 1 98.38 93 VAL B CA 1
ATOM 2643 C C . VAL B 1 93 ? 8.281 13.828 10.453 1 98.38 93 VAL B C 1
ATOM 2645 O O . VAL B 1 93 ? 8.633 14.93 10.023 1 98.38 93 VAL B O 1
ATOM 2648 N N . CYS B 1 94 ? 7.309 13.156 9.914 1 98.56 94 CYS B N 1
ATOM 2649 C CA . CYS B 1 94 ? 6.355 13.734 8.969 1 98.56 94 CYS B CA 1
ATOM 2650 C C . CYS B 1 94 ? 4.965 13.82 9.586 1 98.56 94 CYS B C 1
ATOM 2652 O O . CYS B 1 94 ? 4.453 12.836 10.117 1 98.56 94 CYS B O 1
ATOM 2654 N N . LEU B 1 95 ? 4.398 15.008 9.516 1 98.38 95 LEU B N 1
ATOM 2655 C CA . LEU B 1 95 ? 3.039 15.227 9.992 1 98.38 95 LEU B CA 1
ATOM 2656 C C . LEU B 1 95 ? 2.09 15.508 8.836 1 98.38 95 LEU B C 1
ATOM 2658 O O . LEU B 1 95 ? 2.266 16.484 8.102 1 98.38 95 LEU B O 1
ATOM 2662 N N . LEU B 1 96 ? 1.182 14.656 8.648 1 98.19 96 LEU B N 1
ATOM 2663 C CA . LEU B 1 96 ? 0.098 14.812 7.684 1 98.19 96 LEU B CA 1
ATOM 2664 C C . LEU B 1 96 ? -1.236 15.023 8.398 1 98.19 96 LEU B C 1
ATOM 2666 O O . LEU B 1 96 ? -2.061 14.102 8.453 1 98.19 96 LEU B O 1
ATOM 2670 N N . ALA B 1 97 ? -1.473 16.203 8.883 1 97.06 97 ALA B N 1
ATOM 2671 C CA . ALA B 1 97 ? -2.727 16.531 9.555 1 97.06 97 ALA B CA 1
ATOM 2672 C C . ALA B 1 97 ? -3.816 16.875 8.539 1 97.06 97 ALA B C 1
ATOM 2674 O O . ALA B 1 97 ? -3.893 18.016 8.07 1 97.06 97 ALA B O 1
ATOM 2675 N N . HIS B 1 98 ? -4.691 15.883 8.266 1 95.38 98 HIS B N 1
ATOM 2676 C CA . HIS B 1 98 ? -5.785 16.047 7.312 1 95.38 98 HIS B CA 1
ATOM 2677 C C . HIS B 1 98 ? -5.27 16.5 5.953 1 95.38 98 HIS B C 1
ATOM 2679 O O . HIS B 1 98 ? -5.887 17.359 5.309 1 95.38 98 HIS B O 1
ATOM 2685 N N . THR B 1 99 ? -4.102 15.969 5.609 1 95.06 99 THR B N 1
ATOM 2686 C CA . THR B 1 99 ? -3.506 16.281 4.316 1 95.06 99 THR B CA 1
ATOM 2687 C C . THR B 1 99 ? -4.016 15.328 3.238 1 95.06 99 THR B C 1
ATOM 2689 O O . THR B 1 99 ? -4.277 15.75 2.109 1 95.06 99 THR B O 1
ATOM 2692 N N . LEU B 1 100 ? -4.258 14.109 3.58 1 94.56 100 LEU B N 1
ATOM 2693 C CA . LEU B 1 100 ? -4.621 13.07 2.625 1 94.56 100 LEU B CA 1
ATOM 2694 C C . LEU B 1 100 ? -5.98 13.359 1.995 1 94.56 100 LEU B C 1
ATOM 2696 O O . LEU B 1 100 ? -6.164 13.172 0.791 1 94.56 100 LEU B O 1
ATOM 2700 N N . PRO B 1 101 ? -6.957 13.93 2.729 1 91 101 PRO B N 1
ATOM 2701 C CA . PRO B 1 101 ? -8.32 14.078 2.215 1 91 101 PRO B CA 1
ATOM 2702 C C . PRO B 1 101 ? -8.383 14.953 0.964 1 91 101 PRO B C 1
ATOM 2704 O O . PRO B 1 101 ? -9.211 14.719 0.082 1 91 101 PRO B O 1
ATOM 2707 N N . TRP B 1 102 ? -7.559 15.906 0.827 1 90.69 102 TRP B N 1
ATOM 2708 C CA . TRP B 1 102 ? -7.641 16.828 -0.298 1 90.69 102 TRP B CA 1
ATOM 2709 C C . TRP B 1 102 ? -6.473 16.625 -1.257 1 90.69 102 TRP B C 1
ATOM 2711 O O . TRP B 1 102 ? -6.305 17.391 -2.209 1 90.69 102 TRP B O 1
ATOM 2721 N N . CYS B 1 103 ? -5.715 15.641 -1.009 1 91.81 103 CYS B N 1
ATOM 2722 C CA . CYS B 1 103 ? -4.574 15.344 -1.868 1 91.81 103 CYS B CA 1
ATOM 2723 C C . CYS B 1 103 ? -5.023 14.672 -3.16 1 91.81 103 CYS B C 1
ATOM 2725 O O . CYS B 1 103 ? -5.82 13.734 -3.133 1 91.81 103 CYS B O 1
ATOM 2727 N N . THR B 1 104 ? -4.535 15.094 -4.289 1 90.5 104 THR B N 1
ATOM 2728 C CA . THR B 1 104 ? -4.922 14.555 -5.59 1 90.5 104 THR B CA 1
ATOM 2729 C C . THR B 1 104 ? -4.438 13.117 -5.75 1 90.5 104 THR B C 1
ATOM 2731 O O . THR B 1 104 ? -5.066 12.32 -6.445 1 90.5 104 THR B O 1
ATOM 2734 N N . ASP B 1 105 ? -3.309 12.844 -5.164 1 93.5 105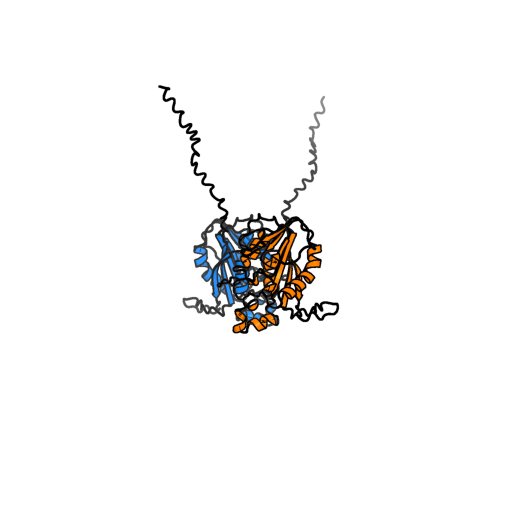 ASP B N 1
ATOM 2735 C CA . ASP B 1 105 ? -2.729 11.508 -5.223 1 93.5 105 ASP B CA 1
ATOM 2736 C C . ASP B 1 105 ? -2.189 11.086 -3.857 1 93.5 105 ASP B C 1
ATOM 2738 O O . ASP B 1 105 ? -0.985 11.164 -3.607 1 93.5 105 ASP B O 1
ATOM 2742 N N . PRO B 1 106 ? -3.086 10.547 -3.059 1 96 106 PRO B N 1
ATOM 2743 C CA . PRO B 1 106 ? -2.684 10.164 -1.701 1 96 106 PRO B CA 1
ATOM 2744 C C . PRO B 1 106 ? -1.586 9.102 -1.685 1 96 106 PRO B C 1
ATOM 2746 O O . PRO B 1 106 ? -0.736 9.109 -0.791 1 96 106 PRO B O 1
ATOM 2749 N N . HIS B 1 107 ? -1.614 8.234 -2.645 1 96.38 107 HIS B N 1
ATOM 2750 C CA . HIS B 1 107 ? -0.593 7.195 -2.711 1 96.38 107 HIS B CA 1
ATOM 2751 C C . HIS B 1 107 ? 0.788 7.797 -2.951 1 96.38 107 HIS B C 1
ATOM 2753 O O . HIS B 1 107 ? 1.758 7.414 -2.293 1 96.38 107 HIS B O 1
ATOM 2759 N N . ARG B 1 108 ? 0.857 8.703 -3.842 1 95.44 108 ARG B N 1
ATOM 2760 C CA . ARG B 1 108 ? 2.121 9.383 -4.117 1 95.44 108 ARG B CA 1
ATOM 2761 C C . ARG B 1 108 ? 2.594 10.172 -2.902 1 95.44 108 ARG B C 1
ATOM 2763 O O . ARG B 1 108 ? 3.787 10.195 -2.598 1 95.44 108 ARG B O 1
ATOM 2770 N N . LEU B 1 109 ? 1.659 10.82 -2.273 1 97 109 LEU B N 1
ATOM 2771 C CA . LEU B 1 109 ? 1.997 11.578 -1.071 1 97 109 LEU B CA 1
ATOM 2772 C C . LEU B 1 109 ? 2.613 10.672 -0.013 1 97 109 LEU B C 1
ATOM 2774 O O . LEU B 1 109 ? 3.637 11.008 0.584 1 97 109 LEU B O 1
ATOM 2778 N N . LEU B 1 110 ? 2.039 9.523 0.188 1 98 110 LEU B N 1
ATOM 2779 C CA . LEU B 1 110 ? 2.549 8.57 1.167 1 98 110 LEU B CA 1
ATOM 2780 C C . LEU B 1 110 ? 3.92 8.047 0.751 1 98 110 LEU B C 1
ATOM 2782 O O . LEU B 1 110 ? 4.801 7.859 1.594 1 98 110 LEU B O 1
ATOM 2786 N N . ARG B 1 111 ? 4.113 7.848 -0.536 1 96.62 111 ARG B N 1
ATOM 2787 C CA . ARG B 1 111 ? 5.418 7.414 -1.023 1 96.62 111 ARG B CA 1
ATOM 2788 C C . ARG B 1 111 ? 6.48 8.477 -0.771 1 96.62 111 ARG B C 1
ATOM 2790 O O . ARG B 1 111 ? 7.613 8.164 -0.408 1 96.62 111 ARG B O 1
ATOM 2797 N N . GLU B 1 112 ? 6.055 9.727 -0.974 1 96.81 112 GLU B N 1
ATOM 2798 C CA . GLU B 1 112 ? 6.977 10.828 -0.72 1 96.81 112 GLU B CA 1
ATOM 2799 C C . GLU B 1 112 ? 7.34 10.914 0.76 1 96.81 112 GLU B C 1
ATOM 2801 O O . GLU B 1 112 ? 8.508 11.102 1.109 1 96.81 112 GLU B O 1
ATOM 2806 N N . ALA B 1 113 ? 6.367 10.789 1.574 1 98.25 113 ALA B N 1
ATOM 2807 C CA . ALA B 1 113 ? 6.629 10.789 3.012 1 98.25 113 ALA B CA 1
ATOM 2808 C C . ALA B 1 113 ? 7.566 9.648 3.396 1 98.25 113 ALA B C 1
ATOM 2810 O O . ALA B 1 113 ? 8.508 9.844 4.172 1 98.25 113 ALA B O 1
ATOM 2811 N N . ASP B 1 114 ? 7.301 8.492 2.838 1 97.94 114 ASP B N 1
ATOM 2812 C CA . ASP B 1 114 ? 8.156 7.332 3.076 1 97.94 114 ASP B CA 1
ATOM 2813 C C . ASP B 1 114 ? 9.578 7.59 2.6 1 97.94 114 ASP B C 1
ATOM 2815 O O . ASP B 1 114 ? 10.539 7.23 3.283 1 97.94 114 ASP B O 1
ATOM 2819 N N . ARG B 1 115 ? 9.688 8.172 1.479 1 96.69 115 ARG B N 1
ATOM 2820 C CA . ARG B 1 115 ? 10.984 8.43 0.871 1 96.69 115 ARG B CA 1
ATOM 2821 C C . ARG B 1 115 ? 11.828 9.359 1.743 1 96.69 115 ARG B C 1
ATOM 2823 O O . ARG B 1 115 ? 13.008 9.094 1.976 1 96.69 115 ARG B O 1
ATOM 2830 N N . VAL B 1 116 ? 11.281 10.406 2.275 1 97.81 116 VAL B N 1
ATOM 2831 C CA . VAL B 1 116 ? 12.055 11.438 2.963 1 97.81 116 VAL B CA 1
ATOM 2832 C C . VAL B 1 116 ? 12.289 11.031 4.414 1 97.81 116 VAL B C 1
ATOM 2834 O O . VAL B 1 116 ? 13.219 11.516 5.062 1 97.81 116 VAL B O 1
ATOM 2837 N N . LEU B 1 117 ? 11.492 10.156 4.949 1 98.06 117 LEU B N 1
ATOM 2838 C CA . LEU B 1 117 ? 11.625 9.719 6.336 1 98.06 117 LEU B CA 1
ATOM 2839 C C . LEU B 1 117 ? 12.859 8.844 6.516 1 98.06 117 LEU B C 1
ATOM 2841 O O . LEU B 1 117 ? 13.148 7.984 5.68 1 98.06 117 LEU B O 1
ATOM 2845 N N . ILE B 1 118 ? 13.562 9.086 7.547 1 97.25 118 ILE B N 1
ATOM 2846 C CA . ILE B 1 118 ? 14.664 8.211 7.938 1 97.25 118 ILE B CA 1
ATOM 2847 C C . ILE B 1 118 ? 14.109 6.883 8.445 1 97.25 118 ILE B C 1
ATOM 2849 O O . ILE B 1 118 ? 12.922 6.781 8.766 1 97.25 118 ILE B O 1
ATOM 2853 N N . ASP B 1 119 ? 15.016 5.867 8.523 1 95.5 119 ASP B N 1
ATOM 2854 C CA . ASP B 1 119 ? 14.633 4.629 9.195 1 95.5 119 ASP B CA 1
ATOM 2855 C C . ASP B 1 119 ? 14.289 4.887 10.664 1 95.5 119 ASP B C 1
ATOM 2857 O O . ASP B 1 119 ? 14.977 5.656 11.336 1 95.5 119 ASP B O 1
ATOM 2861 N N . ASP B 1 120 ? 13.242 4.359 11.117 1 95.25 120 ASP B N 1
ATOM 2862 C CA . ASP B 1 120 ? 12.695 4.52 12.461 1 95.25 120 ASP B CA 1
ATOM 2863 C C . ASP B 1 120 ? 12.094 5.91 12.648 1 95.25 120 ASP B C 1
ATOM 2865 O O . ASP B 1 120 ? 11.875 6.352 13.781 1 95.25 120 ASP B O 1
ATOM 2869 N N . GLY B 1 121 ? 11.992 6.633 11.516 1 97.69 121 GLY B N 1
ATOM 2870 C CA . GLY B 1 121 ? 11.297 7.91 11.57 1 97.69 121 GLY B CA 1
ATOM 2871 C C . GLY B 1 121 ? 9.812 7.766 11.867 1 97.69 121 GLY B C 1
ATOM 2872 O O . GLY B 1 121 ? 9.273 6.66 11.828 1 97.69 121 GLY B O 1
ATOM 2873 N N . TRP B 1 122 ? 9.172 8.922 12.156 1 98.25 122 TRP B N 1
ATOM 2874 C CA . TRP B 1 122 ? 7.777 8.945 12.586 1 98.25 122 TRP B CA 1
ATOM 2875 C C . TRP B 1 122 ? 6.875 9.5 11.492 1 98.25 122 TRP B C 1
ATOM 2877 O O . TRP B 1 122 ? 7.223 10.484 10.836 1 98.25 122 TRP B O 1
ATOM 2887 N N . LEU B 1 123 ? 5.773 8.828 11.305 1 98.75 123 LEU B N 1
ATOM 2888 C CA . LEU B 1 123 ? 4.715 9.32 10.43 1 98.75 123 LEU B CA 1
ATOM 2889 C C . LEU B 1 123 ? 3.406 9.477 11.195 1 98.75 123 LEU B C 1
ATOM 2891 O O . LEU B 1 123 ? 2.93 8.523 11.812 1 98.75 123 LEU B O 1
ATOM 2895 N N . VAL B 1 124 ? 2.875 10.656 11.195 1 98.75 124 VAL B N 1
ATOM 2896 C CA . VAL B 1 124 ? 1.604 10.953 11.852 1 98.75 124 VAL B CA 1
ATOM 2897 C C . VAL B 1 124 ? 0.559 11.328 10.805 1 98.75 124 VAL B C 1
ATOM 2899 O O . VAL B 1 124 ? 0.784 12.234 9.992 1 98.75 124 VAL B O 1
ATOM 2902 N N . ILE B 1 125 ? -0.514 10.656 10.82 1 98.62 125 ILE B N 1
ATOM 2903 C CA . ILE B 1 125 ? -1.583 10.906 9.859 1 98.62 125 ILE B CA 1
ATOM 2904 C C . ILE B 1 125 ? -2.9 11.133 10.594 1 98.62 125 ILE B C 1
ATOM 2906 O O . ILE B 1 125 ? -3.229 10.398 11.531 1 98.62 125 ILE B O 1
ATOM 2910 N N . SER B 1 126 ? -3.627 12.148 10.234 1 97.38 126 SER B N 1
ATOM 2911 C CA . SER B 1 126 ? -4.988 12.328 10.727 1 97.38 126 SER B CA 1
ATOM 2912 C C . SER B 1 126 ? -5.961 12.594 9.578 1 97.38 126 SER B C 1
ATOM 2914 O O . SER B 1 126 ? -5.547 12.969 8.484 1 97.38 126 SER B O 1
ATOM 2916 N N . GLY B 1 127 ? -7.168 12.359 9.789 1 94.94 127 GLY B N 1
ATOM 2917 C CA . GLY B 1 127 ? -8.242 12.57 8.828 1 94.94 127 GLY B CA 1
ATOM 2918 C C . GLY B 1 127 ? -9.625 12.398 9.422 1 94.94 127 GLY B C 1
ATOM 2919 O O . GLY B 1 127 ? -9.766 12.281 10.641 1 94.94 127 GLY B O 1
ATOM 2920 N N . PHE B 1 128 ? -10.578 12.539 8.531 1 92 128 PHE B N 1
ATOM 2921 C CA . PHE B 1 128 ? -11.961 12.305 8.945 1 92 128 PHE B CA 1
ATOM 2922 C C . PHE B 1 128 ? -12.336 10.836 8.781 1 92 128 PHE B C 1
ATOM 2924 O O . PHE B 1 128 ? -11.906 10.188 7.824 1 92 128 PHE B O 1
ATOM 2931 N N . ASN B 1 129 ? -13.109 10.391 9.664 1 89.38 129 ASN B N 1
ATOM 2932 C CA . ASN B 1 129 ? -13.609 9.023 9.617 1 89.38 129 ASN B CA 1
ATOM 2933 C C . ASN B 1 129 ? -14.875 8.914 8.773 1 89.38 129 ASN B C 1
ATOM 2935 O O . ASN B 1 129 ? -15.906 9.484 9.117 1 89.38 129 ASN B O 1
ATOM 2939 N N . PRO B 1 130 ? -14.82 8.086 7.723 1 88.75 130 PRO B N 1
ATOM 2940 C CA . PRO B 1 130 ? -16.016 7.973 6.875 1 88.75 130 PRO B CA 1
ATOM 2941 C C . PRO B 1 130 ? -17.156 7.23 7.562 1 88.75 130 PRO B C 1
ATOM 2943 O O . PRO B 1 130 ? -18.312 7.379 7.172 1 88.75 130 PRO B O 1
ATOM 2946 N N . LEU B 1 131 ? -16.891 6.414 8.539 1 84.88 131 LEU B N 1
ATOM 2947 C CA . LEU B 1 131 ? -17.922 5.645 9.25 1 84.88 131 LEU B CA 1
ATOM 2948 C C . LEU B 1 131 ? -18.453 6.426 10.438 1 84.88 131 LEU B C 1
ATOM 2950 O O . LEU B 1 131 ? -19 5.84 11.375 1 84.88 131 LEU B O 1
ATOM 2954 N N . SER B 1 132 ? -18.406 7.703 10.445 1 83.69 132 SER B N 1
ATOM 2955 C CA . SER B 1 132 ? -18.891 8.594 11.492 1 83.69 132 SER B CA 1
ATOM 2956 C C . SER B 1 132 ? -20.156 9.328 11.062 1 83.69 132 SER B C 1
ATOM 2958 O O . SER B 1 132 ? -20.625 9.148 9.938 1 83.69 132 SER B O 1
ATOM 2960 N N . LEU B 1 133 ? -20.719 10.125 12.031 1 77.56 133 LEU B N 1
ATOM 2961 C CA . LEU B 1 133 ? -21.859 10.969 11.695 1 77.56 133 LEU B CA 1
ATOM 2962 C C . LEU B 1 133 ? -21.516 11.938 10.57 1 77.56 133 LEU B C 1
ATOM 2964 O O . LEU B 1 133 ? -22.344 12.219 9.703 1 77.56 133 LEU B O 1
ATOM 2968 N N . MET B 1 134 ? -20.344 12.367 10.625 1 79.06 134 MET B N 1
ATOM 2969 C CA . MET B 1 134 ? -19.859 13.25 9.57 1 79.06 134 MET B CA 1
ATOM 2970 C C . MET B 1 134 ? -19.844 12.531 8.227 1 79.06 134 MET B C 1
ATOM 2972 O O . MET B 1 134 ? -20.203 13.109 7.199 1 79.06 134 MET B O 1
ATOM 2976 N N . GLY B 1 135 ? -19.391 11.312 8.258 1 79.56 135 GLY B N 1
ATOM 2977 C CA . GLY B 1 135 ? -19.422 10.516 7.043 1 79.56 135 GLY B CA 1
ATOM 2978 C C . GLY B 1 135 ? -20.812 10.305 6.496 1 79.56 135 GLY B C 1
ATOM 2979 O O . GLY B 1 135 ? -21.031 10.32 5.281 1 79.56 135 GLY B O 1
ATOM 2980 N N . LEU B 1 136 ? -21.734 10.141 7.379 1 80.75 136 LEU B N 1
ATOM 2981 C CA . LEU B 1 136 ? -23.141 9.969 6.977 1 80.75 136 LEU B CA 1
ATOM 2982 C C . LEU B 1 136 ? -23.688 11.25 6.352 1 80.75 136 LEU B C 1
ATOM 2984 O O . LEU B 1 136 ? -24.469 11.195 5.402 1 80.75 136 LEU B O 1
ATOM 2988 N N . ARG B 1 137 ? -23.266 12.328 6.871 1 80.06 137 ARG B N 1
ATOM 2989 C CA . ARG B 1 137 ? -23.734 13.609 6.355 1 80.06 137 ARG B CA 1
ATOM 2990 C C . ARG B 1 137 ? -23.188 13.867 4.953 1 80.06 137 ARG B C 1
ATOM 2992 O O . ARG B 1 137 ? -23.797 14.578 4.16 1 80.06 137 ARG B O 1
ATOM 2999 N N . LYS B 1 138 ? -22.094 13.281 4.699 1 81.38 138 LYS B N 1
ATOM 3000 C CA . LYS B 1 138 ? -21.469 13.414 3.385 1 81.38 138 LYS B CA 1
ATOM 3001 C C . LYS B 1 138 ? -22.344 12.797 2.295 1 81.38 138 LYS B C 1
ATOM 3003 O O . LYS B 1 138 ? -22.219 13.148 1.119 1 81.38 138 LYS B O 1
ATOM 3008 N N . LEU B 1 139 ? -23.188 11.883 2.662 1 79.31 139 LEU B N 1
ATOM 3009 C CA . LEU B 1 139 ? -24.078 11.234 1.697 1 79.31 139 LEU B CA 1
ATOM 3010 C C . LEU B 1 139 ? -25.172 12.188 1.228 1 79.31 139 LEU B C 1
ATOM 3012 O O . LEU B 1 139 ? -25.828 11.922 0.225 1 79.31 139 LEU B O 1
ATOM 3016 N N . VAL B 1 140 ? -25.297 13.344 1.947 1 76.94 140 VAL B N 1
ATOM 3017 C CA . VAL B 1 140 ? -26.281 14.352 1.563 1 76.94 140 VAL B CA 1
ATOM 3018 C C . VAL B 1 140 ? -25.719 15.227 0.441 1 76.94 140 VAL B C 1
ATOM 3020 O O . VAL B 1 140 ? -24.719 15.914 0.628 1 76.94 140 VAL B O 1
ATOM 3023 N N . PRO B 1 141 ? -26.234 15.242 -0.725 1 76.38 141 PRO B N 1
ATOM 3024 C CA . PRO B 1 141 ? -25.672 15.844 -1.935 1 76.38 141 PRO B CA 1
ATOM 3025 C C . PRO B 1 141 ? -25.359 17.328 -1.761 1 76.38 141 PRO B C 1
ATOM 3027 O O . PRO B 1 141 ? -24.344 17.812 -2.262 1 76.38 141 PRO B O 1
ATOM 3030 N N . VAL B 1 142 ? -26.188 18.125 -1.064 1 72 142 VAL B N 1
ATOM 3031 C CA . VAL B 1 142 ? -25.984 19.562 -0.915 1 72 142 VAL B CA 1
ATOM 3032 C C . VAL B 1 142 ? -24.75 19.828 -0.059 1 72 142 VAL B C 1
ATOM 3034 O O . VAL B 1 142 ? -23.984 20.75 -0.327 1 72 142 VAL B O 1
ATOM 3037 N N . LEU B 1 143 ? -24.5 19.031 0.848 1 73 143 LEU B N 1
ATOM 3038 C CA . LEU B 1 143 ? -23.406 19.203 1.793 1 73 143 LEU B CA 1
ATOM 3039 C C . LEU B 1 143 ? -22.094 18.719 1.197 1 73 143 LEU B C 1
ATOM 3041 O O . LEU B 1 143 ? -21.016 19.219 1.569 1 73 143 LEU B O 1
ATOM 3045 N N . ARG B 1 144 ? -22.109 17.969 0.179 1 72.12 144 ARG B N 1
ATOM 3046 C CA . ARG B 1 144 ? -20.938 17.266 -0.366 1 72.12 144 ARG B CA 1
ATOM 3047 C C . ARG B 1 144 ? -19.984 18.25 -1.049 1 72.12 144 ARG B C 1
ATOM 3049 O O . ARG B 1 144 ? -18.812 17.938 -1.229 1 72.12 144 ARG B O 1
ATOM 3056 N N . LYS B 1 145 ? -20.453 19.516 -1.239 1 76.31 145 LYS B N 1
ATOM 3057 C CA . LYS B 1 145 ? -19.641 20.469 -1.987 1 76.31 145 LYS B CA 1
ATOM 3058 C C . LYS B 1 145 ? -18.875 21.391 -1.046 1 76.31 145 LYS B C 1
ATOM 3060 O O . LYS B 1 145 ? -18 22.141 -1.483 1 76.31 145 LYS B O 1
ATOM 3065 N N . THR B 1 146 ? -19.203 21.25 0.219 1 79.94 146 THR B N 1
ATOM 3066 C CA . THR B 1 146 ? -18.562 22.156 1.175 1 79.94 146 THR B CA 1
ATOM 3067 C C . THR B 1 146 ? -17.578 21.406 2.061 1 79.94 146 THR B C 1
ATOM 3069 O O . THR B 1 146 ? -17.812 20.25 2.426 1 79.94 146 THR B O 1
ATOM 3072 N N . PRO B 1 147 ? -16.5 22.078 2.463 1 79 147 PRO B N 1
ATOM 3073 C CA . PRO B 1 147 ? -15.586 21.453 3.43 1 79 147 PRO B CA 1
ATOM 3074 C C . PRO B 1 147 ? -16.234 21.234 4.793 1 79 147 PRO B C 1
ATOM 3076 O O . PRO B 1 147 ? -17.062 22.047 5.23 1 79 147 PRO B O 1
ATOM 3079 N N . PRO B 1 148 ? -16.047 20.094 5.336 1 79.88 148 PRO B N 1
ATOM 3080 C CA . PRO B 1 148 ? -15.055 19.078 5.023 1 79.88 148 PRO B CA 1
ATOM 3081 C C . PRO B 1 148 ? -15.617 17.953 4.152 1 79.88 148 PRO B C 1
ATOM 3083 O O . PRO B 1 148 ? -14.898 17 3.816 1 79.88 148 PRO B O 1
ATOM 3086 N N . TYR B 1 149 ? -16.828 18.125 3.781 1 77.88 149 TYR B N 1
ATOM 3087 C CA . TYR B 1 149 ? -17.531 17.031 3.123 1 77.88 149 TYR B CA 1
ATOM 3088 C C . TYR B 1 149 ? -17.031 16.844 1.695 1 77.88 149 TYR B C 1
ATOM 3090 O O . TYR B 1 149 ? -17.25 15.789 1.089 1 77.88 149 TYR B O 1
ATOM 3098 N N . ASN B 1 150 ? -16.344 17.844 1.192 1 79.19 150 ASN B N 1
ATOM 3099 C CA . ASN B 1 150 ? -15.805 17.734 -0.158 1 79.19 150 ASN B CA 1
ATOM 3100 C C . ASN B 1 150 ? -14.484 16.953 -0.173 1 79.19 150 ASN B C 1
ATOM 3102 O O . ASN B 1 150 ? -13.875 16.781 -1.229 1 79.19 150 ASN B O 1
ATOM 3106 N N . SER B 1 151 ? -14.086 16.562 0.933 1 84.31 151 SER B N 1
ATOM 3107 C CA . SER B 1 151 ? -12.82 15.836 1.058 1 84.31 151 SER B CA 1
ATOM 3108 C C . SER B 1 151 ? -13.023 14.336 0.904 1 84.31 151 SER B C 1
ATOM 3110 O O . SER B 1 151 ? -14.141 13.836 1.035 1 84.31 151 SER B O 1
ATOM 3112 N N . ARG B 1 152 ? -11.969 13.672 0.555 1 88.62 152 ARG B N 1
ATOM 3113 C CA . ARG B 1 152 ? -12 12.211 0.606 1 88.62 152 ARG B CA 1
ATOM 3114 C C . ARG B 1 152 ? -11.781 11.711 2.029 1 88.62 152 ARG B C 1
ATOM 3116 O O . ARG B 1 152 ? -11 12.289 2.787 1 88.62 152 ARG B O 1
ATOM 3123 N N . MET B 1 153 ? -12.586 10.773 2.277 1 89.38 153 MET B N 1
ATOM 3124 C CA . MET B 1 153 ? -12.438 10.133 3.582 1 89.38 153 MET B CA 1
ATOM 3125 C C . MET B 1 153 ? -12.039 8.672 3.434 1 89.38 153 MET B C 1
ATOM 3127 O O . MET B 1 153 ? -12.688 7.91 2.717 1 89.38 153 MET B O 1
ATOM 3131 N N . PHE B 1 154 ? -10.93 8.336 4.027 1 92.06 154 PHE B N 1
ATOM 3132 C CA . PHE B 1 154 ? -10.438 6.969 3.963 1 92.06 154 PHE B CA 1
ATOM 3133 C C . PHE B 1 154 ? -10.695 6.234 5.273 1 92.06 154 PHE B C 1
ATOM 3135 O O . PHE B 1 154 ? -10.508 6.801 6.355 1 92.06 154 PHE B O 1
ATOM 3142 N N . THR B 1 155 ? -11.102 5.039 5.082 1 92.81 155 THR B N 1
ATOM 3143 C CA . THR B 1 155 ? -11.305 4.254 6.293 1 92.81 155 THR B CA 1
ATOM 3144 C C . THR B 1 155 ? -9.977 3.998 7.004 1 92.81 155 THR B C 1
ATOM 3146 O O . THR B 1 155 ? -8.922 4.004 6.371 1 92.81 155 THR B O 1
ATOM 3149 N N . LEU B 1 156 ? -10.062 3.865 8.289 1 93 156 LEU B N 1
ATOM 3150 C CA . LEU B 1 156 ? -8.883 3.562 9.086 1 93 156 LEU B CA 1
ATOM 3151 C C . LEU B 1 156 ? -8.195 2.295 8.594 1 93 156 LEU B C 1
ATOM 3153 O O . LEU B 1 156 ? -6.973 2.268 8.422 1 93 156 LEU B O 1
ATOM 3157 N N . MET B 1 157 ? -8.93 1.284 8.25 1 92.19 157 MET B N 1
ATOM 3158 C CA . MET B 1 157 ? -8.398 -0.012 7.844 1 92.19 157 MET B CA 1
ATOM 3159 C C . MET B 1 157 ? -7.625 0.106 6.531 1 92.19 157 MET B C 1
ATOM 3161 O O . MET B 1 157 ? -6.586 -0.531 6.359 1 92.19 157 MET B O 1
ATOM 3165 N N . ARG B 1 158 ? -8.141 0.855 5.648 1 93.81 158 ARG B N 1
ATOM 3166 C CA . ARG B 1 158 ? -7.469 1.06 4.371 1 93.81 158 ARG B CA 1
ATOM 3167 C C . ARG B 1 158 ? -6.117 1.739 4.562 1 93.81 158 ARG B C 1
ATOM 3169 O O . ARG B 1 158 ? -5.121 1.345 3.949 1 93.81 158 ARG B O 1
ATOM 3176 N N . GLN B 1 159 ? -6.141 2.709 5.43 1 96.69 159 GLN B N 1
ATOM 3177 C CA . GLN B 1 159 ? -4.898 3.426 5.691 1 96.69 159 GLN B CA 1
ATOM 3178 C C . GLN B 1 159 ? -3.883 2.527 6.391 1 96.69 159 GLN B C 1
ATOM 3180 O O . GLN B 1 159 ? -2.689 2.584 6.09 1 96.69 159 GLN B O 1
ATOM 3185 N N . LEU B 1 160 ? -4.371 1.748 7.301 1 96.69 160 LEU B N 1
ATOM 3186 C CA . LEU B 1 160 ? -3.484 0.796 7.961 1 96.69 160 LEU B CA 1
ATOM 3187 C C . LEU B 1 160 ? -2.91 -0.197 6.957 1 96.69 160 LEU B C 1
ATOM 3189 O O . LEU B 1 160 ? -1.737 -0.569 7.047 1 96.69 160 LEU B O 1
ATOM 3193 N N . ASP B 1 161 ? -3.723 -0.607 6.039 1 95.88 161 ASP B N 1
ATOM 3194 C CA . ASP B 1 161 ? -3.287 -1.494 4.965 1 95.88 161 ASP B CA 1
ATOM 3195 C C . ASP B 1 161 ? -2.178 -0.852 4.137 1 95.88 161 ASP B C 1
ATOM 3197 O O . ASP B 1 161 ? -1.171 -1.495 3.832 1 95.88 161 ASP B O 1
ATOM 3201 N N . TRP B 1 162 ? -2.303 0.44 3.781 1 97.06 162 TRP B N 1
ATOM 3202 C CA . TRP B 1 162 ? -1.281 1.186 3.053 1 97.06 162 TRP B CA 1
ATOM 3203 C C . TRP B 1 162 ? 0.028 1.222 3.832 1 97.06 162 TRP B C 1
ATOM 3205 O O . TRP B 1 162 ? 1.096 0.945 3.279 1 97.06 162 TRP B O 1
ATOM 3215 N N . LEU B 1 163 ? -0.1 1.537 5.094 1 97.69 163 LEU B N 1
ATOM 3216 C CA . LEU B 1 163 ? 1.093 1.705 5.918 1 97.69 163 LEU B CA 1
ATOM 3217 C C . LEU B 1 163 ? 1.814 0.375 6.105 1 97.69 163 LEU B C 1
ATOM 3219 O O . LEU B 1 163 ? 3.047 0.333 6.145 1 97.69 163 LEU B O 1
ATOM 3223 N N . SER B 1 164 ? 1.055 -0.68 6.191 1 95.94 164 SER B N 1
ATOM 3224 C CA . SER B 1 164 ? 1.66 -2.006 6.273 1 95.94 164 SER B CA 1
ATOM 3225 C C . SER B 1 164 ? 2.436 -2.338 5.004 1 95.94 164 SER B C 1
ATOM 3227 O O . SER B 1 164 ? 3.549 -2.861 5.07 1 95.94 164 SER B O 1
ATOM 3229 N N . LEU B 1 165 ? 1.823 -2.041 3.922 1 96.19 165 LEU B N 1
ATOM 3230 C CA . LEU B 1 165 ? 2.459 -2.301 2.635 1 96.19 165 LEU B CA 1
ATOM 3231 C C . LEU B 1 165 ? 3.764 -1.522 2.504 1 96.19 165 LEU B C 1
ATOM 3233 O O . LEU B 1 165 ? 4.734 -2.021 1.932 1 96.19 165 LEU B O 1
ATOM 3237 N N . LEU B 1 166 ? 3.801 -0.352 3.098 1 96.44 166 LEU B N 1
ATOM 3238 C CA . LEU B 1 166 ? 5 0.479 3.043 1 96.44 166 LEU B CA 1
ATOM 3239 C C . LEU B 1 166 ? 5.953 0.131 4.18 1 96.44 166 LEU B C 1
ATOM 3241 O O . LEU B 1 166 ? 6.953 0.822 4.395 1 96.44 166 LEU B O 1
ATOM 3245 N N . ASN B 1 167 ? 5.59 -0.826 4.93 1 95.56 167 ASN B N 1
ATOM 3246 C CA . ASN B 1 167 ? 6.422 -1.396 5.98 1 95.56 167 ASN B CA 1
ATOM 3247 C C . ASN B 1 167 ? 6.52 -0.466 7.188 1 95.56 167 ASN B C 1
ATOM 3249 O O . ASN B 1 167 ? 7.586 -0.337 7.793 1 95.56 167 ASN B O 1
ATOM 3253 N N . PHE B 1 168 ? 5.441 0.212 7.496 1 97.12 168 PHE B N 1
ATOM 3254 C CA . PHE B 1 168 ? 5.348 0.991 8.727 1 97.12 168 PHE B CA 1
ATOM 3255 C C . PHE B 1 168 ? 4.805 0.14 9.867 1 97.12 168 PHE B C 1
ATOM 3257 O O . PHE B 1 168 ? 3.928 -0.702 9.656 1 97.12 168 PHE B O 1
ATOM 3264 N N . GLU B 1 169 ? 5.332 0.358 10.992 1 96.56 169 GLU B N 1
ATOM 3265 C CA . GLU B 1 169 ? 4.742 -0.179 12.219 1 96.56 169 GLU B CA 1
ATOM 3266 C C . GLU B 1 169 ? 3.789 0.825 12.859 1 96.56 169 GLU B C 1
ATOM 3268 O O . GLU B 1 169 ? 4.207 1.91 13.273 1 96.56 169 GLU B O 1
ATOM 3273 N N . VAL B 1 170 ? 2.547 0.453 12.93 1 97.06 170 VAL B N 1
ATOM 3274 C CA . VAL B 1 170 ? 1.565 1.345 13.539 1 97.06 170 VAL B CA 1
ATOM 3275 C C . VAL B 1 170 ? 1.6 1.188 15.062 1 97.06 170 VAL B C 1
ATOM 3277 O O . VAL B 1 170 ? 1.298 0.116 15.586 1 97.06 170 VAL B O 1
ATOM 3280 N N . LEU B 1 171 ? 1.953 2.225 15.734 1 97.06 171 LEU B N 1
ATOM 3281 C CA . LEU B 1 171 ? 2.094 2.197 17.188 1 97.06 171 LEU B CA 1
ATOM 3282 C C . LEU B 1 171 ? 0.786 2.586 17.875 1 97.06 171 LEU B C 1
ATOM 3284 O O . LEU B 1 171 ? 0.531 2.188 19 1 97.06 171 LEU B O 1
ATOM 3288 N N . HIS B 1 172 ? 0.05 3.414 17.109 1 96.62 172 HIS B N 1
ATOM 3289 C CA . HIS B 1 172 ? -1.199 3.891 17.703 1 96.62 172 HIS B CA 1
ATOM 3290 C C . HIS B 1 172 ? -2.193 4.293 16.609 1 96.62 172 HIS B C 1
ATOM 3292 O O . HIS B 1 172 ? -1.807 4.867 15.594 1 96.62 172 HIS B O 1
ATOM 3298 N N . TYR B 1 173 ? -3.377 3.959 16.844 1 95.31 173 TYR B N 1
ATOM 3299 C CA . TYR B 1 173 ? -4.48 4.527 16.078 1 95.31 173 TYR B CA 1
ATOM 3300 C C . TYR B 1 173 ? -5.711 4.727 16.953 1 95.31 173 TYR B C 1
ATOM 3302 O O . TYR B 1 173 ? -5.938 3.961 17.891 1 95.31 173 TYR B O 1
ATOM 3310 N N . SER B 1 174 ? -6.41 5.785 16.656 1 92.25 174 SER B N 1
ATOM 3311 C CA . SER B 1 174 ? -7.602 6.09 17.453 1 92.25 174 SER B CA 1
ATOM 3312 C C . SER B 1 174 ? -8.633 6.848 16.609 1 92.25 174 SER B C 1
ATOM 3314 O O . SER B 1 174 ? -8.305 7.43 15.586 1 92.25 174 SER B O 1
ATOM 3316 N N . ARG B 1 175 ? -9.805 6.645 17.047 1 90.25 175 ARG B N 1
ATOM 3317 C CA . ARG B 1 175 ? -10.922 7.461 16.594 1 90.25 175 ARG B CA 1
ATOM 3318 C C . ARG B 1 175 ? -11.492 8.289 17.75 1 90.25 175 ARG B C 1
ATOM 3320 O O . ARG B 1 175 ? -11.594 7.805 18.875 1 90.25 175 ARG B O 1
ATOM 3327 N N . PHE B 1 176 ? -11.734 9.586 17.438 1 85.62 176 PHE B N 1
ATOM 3328 C CA . PHE B 1 176 ? -12.234 10.414 18.531 1 85.62 176 PHE B CA 1
ATOM 3329 C C . PHE B 1 176 ? -13.164 11.5 18.016 1 85.62 176 PHE B C 1
ATOM 3331 O O . PHE B 1 176 ? -13.195 11.781 16.812 1 85.62 176 PHE B O 1
ATOM 3338 N N . HIS B 1 177 ? -14.094 11.938 18.922 1 75.81 177 HIS B N 1
ATOM 3339 C CA . HIS B 1 177 ? -15.117 12.922 18.609 1 75.81 177 HIS B CA 1
ATOM 3340 C C . HIS B 1 177 ? -14.781 14.281 19.219 1 75.81 177 HIS B C 1
ATOM 3342 O O . HIS B 1 177 ? -14.125 14.352 20.266 1 75.81 177 HIS B O 1
ATOM 3348 N N . VAL B 1 178 ? -15.203 15.328 18.266 1 68.25 178 VAL B N 1
ATOM 3349 C CA . VAL B 1 178 ? -15.102 16.688 18.781 1 68.25 178 VAL B CA 1
ATOM 3350 C C . VAL B 1 178 ? -16.484 17.188 19.219 1 68.25 178 VAL B C 1
ATOM 3352 O O . VAL B 1 178 ? -17.469 17 18.5 1 68.25 178 VAL B O 1
ATOM 3355 N N . LEU B 1 179 ? -16.75 17.281 20.5 1 59.62 179 LEU B N 1
ATOM 3356 C CA . LEU B 1 179 ? -18 17.891 20.922 1 59.62 179 LEU B CA 1
ATOM 3357 C C . LEU B 1 179 ? -17.875 19.406 21.031 1 59.62 179 LEU B C 1
ATOM 3359 O O . LEU B 1 179 ? -16.875 19.906 21.531 1 59.62 179 LEU B O 1
ATOM 3363 N N . PRO B 1 180 ? -18.703 20.141 20.047 1 54.41 180 PRO B N 1
ATOM 3364 C CA . PRO B 1 180 ? -18.656 21.609 20.109 1 54.41 180 PRO B CA 1
ATOM 3365 C C . PRO B 1 180 ? -18.719 22.141 21.547 1 54.41 180 PRO B C 1
ATOM 3367 O O . PRO B 1 180 ? -18.391 23.312 21.781 1 54.41 180 PRO B O 1
ATOM 3370 N N . TRP B 1 181 ? -19.734 21.688 22.312 1 49.44 181 TRP B N 1
ATOM 3371 C CA . TRP B 1 181 ? -20.094 22.406 23.531 1 49.44 181 TRP B CA 1
ATOM 3372 C C . TRP B 1 181 ? -18.953 22.375 24.531 1 49.44 181 TRP B C 1
ATOM 3374 O O . TRP B 1 181 ? -18.531 21.297 24.969 1 49.44 181 TRP B O 1
ATOM 3384 N N . LYS B 1 182 ? -17.922 23.141 24.125 1 48.88 182 LYS B N 1
ATOM 3385 C CA . LYS B 1 182 ? -17.078 23.438 25.266 1 48.88 182 LYS B CA 1
ATOM 3386 C C . LYS B 1 182 ? -17.922 23.703 26.516 1 48.88 182 LYS B C 1
ATOM 3388 O O . LYS B 1 182 ? -18.562 24.75 26.625 1 48.88 182 LYS B O 1
ATOM 3393 N N . LYS B 1 183 ? -18.672 22.906 27.094 1 42.72 183 LYS B N 1
ATOM 3394 C CA . LYS B 1 183 ? -19.141 23.5 28.328 1 42.72 183 LYS B CA 1
ATOM 3395 C C . LYS B 1 183 ? -18.062 24.359 28.969 1 42.72 183 LYS B C 1
ATOM 3397 O O . LYS B 1 183 ? -16.875 24.094 28.812 1 42.72 183 LYS B O 1
ATOM 3402 N N . GLN B 1 184 ? -18.219 25.656 29.406 1 38.78 184 GLN B N 1
ATOM 3403 C CA . GLN B 1 184 ? -17.531 26.5 30.375 1 38.78 184 GLN B CA 1
ATOM 3404 C C . GLN B 1 184 ? -16.688 25.672 31.328 1 38.78 184 GLN B C 1
ATOM 3406 O O . GLN B 1 184 ? -15.758 26.188 31.953 1 38.78 184 GLN B O 1
ATOM 3411 N N . GLY B 1 185 ? -17.266 24.766 32.25 1 39.91 185 GLY B N 1
ATOM 3412 C CA . GLY B 1 185 ? -16.391 24.219 33.281 1 39.91 185 GLY B CA 1
ATOM 3413 C C . GLY B 1 185 ? -15.242 23.406 32.719 1 39.91 185 GLY B C 1
ATOM 3414 O O . GLY B 1 185 ? -15.18 23.156 31.5 1 39.91 185 GLY B O 1
ATOM 3415 N N . GLY B 1 186 ? -14.453 22.453 33.5 1 39.94 186 GLY B N 1
ATOM 3416 C CA . GLY B 1 186 ? -13.164 21.781 33.469 1 39.94 186 GLY B CA 1
ATOM 3417 C C . GLY B 1 186 ? -12.961 20.969 32.188 1 39.94 186 GLY B C 1
ATOM 3418 O O . GLY B 1 186 ? -12.367 21.453 31.219 1 39.94 186 GLY B O 1
ATOM 3419 N N . ARG B 1 187 ? -13.25 19.609 32.188 1 41.44 187 ARG B N 1
ATOM 3420 C CA . ARG B 1 187 ? -12.625 18.453 31.547 1 41.44 187 ARG B CA 1
ATOM 3421 C C . ARG B 1 187 ? -13.141 18.281 30.125 1 41.44 187 ARG B C 1
ATOM 3423 O O . ARG B 1 187 ? -14.352 18.203 29.906 1 41.44 187 ARG B O 1
ATOM 3430 N N . LEU B 1 188 ? -12.586 18.844 29.125 1 46.75 188 LEU B N 1
ATOM 3431 C CA . LEU B 1 188 ? -12.859 18.469 27.75 1 46.75 188 LEU B CA 1
ATOM 3432 C C . LEU B 1 188 ? -13.328 17.031 27.656 1 46.75 188 LEU B C 1
ATOM 3434 O O . LEU B 1 188 ? -12.617 16.109 28.078 1 46.75 188 LEU B O 1
ATOM 3438 N N . LEU B 1 189 ? -14.578 16.734 27.766 1 42.09 189 LEU B N 1
ATOM 3439 C CA . LEU B 1 189 ? -15.07 15.367 27.641 1 42.09 189 LEU B CA 1
ATOM 3440 C C . LEU B 1 189 ? -14.531 14.711 26.375 1 42.09 189 LEU B C 1
ATOM 3442 O O . LEU B 1 189 ? -14.867 15.117 25.266 1 42.09 189 LEU B O 1
ATOM 3446 N N . ASN B 1 190 ? -13.273 14.547 26.125 1 47.38 190 ASN B N 1
ATOM 3447 C CA . ASN B 1 190 ? -12.812 13.547 25.156 1 47.38 190 ASN B CA 1
ATOM 3448 C C . ASN B 1 190 ? -13.648 12.273 25.219 1 47.38 190 ASN B C 1
ATOM 3450 O O . ASN B 1 190 ? -13.492 11.469 26.141 1 47.38 190 ASN B O 1
ATOM 3454 N N . THR B 1 191 ? -15 12.352 25.078 1 45.94 191 THR B N 1
ATOM 3455 C CA . THR B 1 191 ? -15.68 11.062 25.125 1 45.94 191 THR B CA 1
ATOM 3456 C C . THR B 1 191 ? -15.102 10.102 24.094 1 45.94 191 THR B C 1
ATOM 3458 O O . THR B 1 191 ? -15.039 10.414 22.906 1 45.94 191 THR B O 1
ATOM 3461 N N . HIS B 1 192 ? -14.141 9.406 24.422 1 46.41 192 HIS B N 1
ATOM 3462 C CA . HIS B 1 192 ? -13.617 8.242 23.719 1 46.41 192 HIS B CA 1
ATOM 3463 C C . HIS B 1 192 ? -14.742 7.367 23.188 1 46.41 192 HIS B C 1
ATOM 3465 O O . HIS B 1 192 ? -15.008 6.293 23.734 1 46.41 192 HIS B O 1
ATOM 3471 N N . ILE B 1 193 ? -15.852 7.832 22.828 1 49.62 193 ILE B N 1
ATOM 3472 C CA . ILE B 1 193 ? -16.672 6.781 22.234 1 49.62 193 ILE B CA 1
ATOM 3473 C C . ILE B 1 193 ? -16.078 6.367 20.891 1 49.62 193 ILE B C 1
ATOM 3475 O O . ILE B 1 193 ? -16.125 7.129 19.922 1 49.62 193 ILE B O 1
ATOM 3479 N N . PRO B 1 194 ? -15.227 5.383 20.844 1 50.5 194 PRO B N 1
ATOM 3480 C CA . PRO B 1 194 ? -14.359 4.895 19.766 1 50.5 194 PRO B CA 1
ATOM 3481 C C . PRO B 1 194 ? -15.047 4.891 18.406 1 50.5 194 PRO B C 1
ATOM 3483 O O . PRO B 1 194 ? -14.469 5.359 17.422 1 50.5 194 PRO B O 1
ATOM 3486 N N . ALA B 1 195 ? -16.234 4.117 18.281 1 51.97 195 ALA B N 1
ATOM 3487 C CA . ALA B 1 195 ? -16.75 3.727 16.984 1 51.97 195 ALA B CA 1
ATOM 3488 C C . ALA B 1 195 ? -17.312 4.926 16.234 1 51.97 195 ALA B C 1
ATOM 3490 O O . ALA B 1 195 ? -17.375 4.93 15 1 51.97 195 ALA B O 1
ATOM 3491 N N . LEU B 1 196 ? -17.562 6.043 17.016 1 62.03 196 LEU B N 1
ATOM 3492 C CA . LEU B 1 196 ? -18.359 7.047 16.328 1 62.03 196 LEU B CA 1
ATOM 3493 C C . LEU B 1 196 ? -17.594 8.359 16.203 1 62.03 196 LEU B C 1
ATOM 3495 O O . LEU B 1 196 ? -18.203 9.414 15.977 1 62.03 196 LEU B O 1
ATOM 3499 N N . GLY B 1 197 ? -16.266 8.266 16.375 1 76.94 197 GLY B N 1
ATOM 3500 C CA . GLY B 1 197 ? -15.555 9.539 16.312 1 76.94 197 GLY B CA 1
ATOM 3501 C C . GLY B 1 197 ? -15.312 10.023 14.898 1 76.94 197 GLY B C 1
ATOM 3502 O O . GLY B 1 197 ? -15.023 9.219 14.008 1 76.94 197 GLY B O 1
ATOM 3503 N N . CYS B 1 198 ? -15.445 11.344 14.727 1 86.62 198 CYS B N 1
ATOM 3504 C CA . CYS B 1 198 ? -15.383 11.922 13.383 1 86.62 198 CYS B CA 1
ATOM 3505 C C . CYS B 1 198 ? -13.938 12.102 12.945 1 86.62 198 CYS B C 1
ATOM 3507 O O . CYS B 1 198 ? -13.664 12.266 11.75 1 86.62 198 CYS B O 1
ATOM 3509 N N . LEU B 1 199 ? -13.016 12.031 13.945 1 92.56 199 LEU B N 1
ATOM 3510 C CA . LEU B 1 199 ? -11.602 12.18 13.594 1 92.56 199 LEU B CA 1
ATOM 3511 C C . LEU B 1 199 ? -10.859 10.859 13.781 1 92.56 199 LEU B C 1
ATOM 3513 O O . LEU B 1 199 ? -11.266 10.023 14.594 1 92.56 199 LEU B O 1
ATOM 3517 N N . GLN B 1 200 ? -9.922 10.688 13.031 1 94.88 200 GLN B N 1
ATOM 3518 C CA . GLN B 1 200 ? -9.031 9.547 13.203 1 94.88 200 GLN B CA 1
ATOM 3519 C C . GLN B 1 200 ? -7.574 9.992 13.242 1 94.88 200 GLN B C 1
ATOM 3521 O O . GLN B 1 200 ? -7.199 10.977 12.594 1 94.88 200 GLN B O 1
ATOM 3526 N N . LEU B 1 201 ? -6.777 9.305 14 1 96.56 201 LEU B N 1
ATOM 3527 C CA . LEU B 1 201 ? -5.355 9.578 14.156 1 96.56 201 LEU B CA 1
ATOM 3528 C C . LEU B 1 201 ? -4.539 8.297 14.078 1 96.56 201 LEU B C 1
ATOM 3530 O O . LEU B 1 201 ? -4.918 7.273 14.664 1 96.56 201 LEU B O 1
ATOM 3534 N N . ILE B 1 202 ? -3.471 8.32 13.305 1 98.25 202 ILE B N 1
ATOM 3535 C CA . ILE B 1 202 ? -2.537 7.207 13.211 1 98.25 202 ILE B CA 1
ATOM 3536 C C . ILE B 1 202 ? -1.121 7.691 13.508 1 98.25 202 ILE B C 1
ATOM 3538 O O . ILE B 1 202 ? -0.683 8.711 12.977 1 98.25 202 ILE B O 1
ATOM 3542 N N . VAL B 1 203 ? -0.45 7.039 14.414 1 98.62 203 VAL B N 1
ATOM 3543 C CA . VAL B 1 203 ? 0.966 7.254 14.695 1 98.62 203 VAL B CA 1
ATOM 3544 C C . VAL B 1 203 ? 1.762 6.008 14.312 1 98.62 203 VAL B C 1
ATOM 3546 O O . VAL B 1 203 ? 1.499 4.918 14.828 1 98.62 203 VAL B O 1
ATOM 3549 N N . ALA B 1 204 ? 2.664 6.195 13.375 1 98.56 204 ALA B N 1
ATOM 3550 C CA . ALA B 1 204 ? 3.408 5.047 12.859 1 98.56 204 ALA B CA 1
ATOM 3551 C C . ALA B 1 204 ? 4.902 5.348 12.797 1 98.56 204 ALA B C 1
ATOM 3553 O O . ALA B 1 204 ? 5.312 6.512 12.805 1 98.56 204 ALA B O 1
ATOM 3554 N N . ARG B 1 205 ? 5.691 4.262 12.742 1 97.88 205 ARG B N 1
ATOM 3555 C CA . ARG B 1 205 ? 7.141 4.352 12.602 1 97.88 205 ARG B CA 1
ATOM 3556 C C . ARG B 1 205 ? 7.625 3.545 11.398 1 97.88 205 ARG B C 1
ATOM 3558 O O . ARG B 1 205 ? 7.145 2.436 11.156 1 97.88 205 ARG B O 1
ATOM 3565 N N . LYS B 1 206 ? 8.531 4.148 10.688 1 97.31 206 LYS B N 1
ATOM 3566 C CA . LYS B 1 206 ? 9.117 3.449 9.547 1 97.31 206 LYS B CA 1
ATOM 3567 C C . LYS B 1 206 ? 10.055 2.338 10.008 1 97.31 206 LYS B C 1
ATOM 3569 O O . LYS B 1 206 ? 11.016 2.594 10.742 1 97.31 206 LYS B O 1
ATOM 3574 N N . ARG B 1 207 ? 9.828 1.101 9.531 1 92 207 ARG B N 1
ATOM 3575 C CA . ARG B 1 207 ? 10.648 -0.03 9.969 1 92 207 ARG B CA 1
ATOM 3576 C C . ARG B 1 207 ? 11.938 -0.112 9.164 1 92 207 ARG B C 1
ATOM 3578 O O . ARG B 1 207 ? 11.977 0.251 7.988 1 92 207 ARG B O 1
ATOM 3585 N N . THR B 1 208 ? 13.023 -0.49 9.906 1 80.56 208 THR B N 1
ATOM 3586 C CA . THR B 1 208 ? 14.305 -0.732 9.258 1 80.56 208 THR B CA 1
ATOM 3587 C C . THR B 1 208 ? 14.383 -2.166 8.742 1 80.56 208 THR B C 1
ATOM 3589 O O . THR B 1 208 ? 13.891 -3.094 9.391 1 80.56 208 THR B O 1
ATOM 3592 N N . ILE B 1 209 ? 14.461 -2.463 7.496 1 65.12 209 ILE B N 1
ATOM 3593 C CA . ILE B 1 209 ? 14.656 -3.822 7 1 65.12 209 ILE B CA 1
ATOM 3594 C C . ILE B 1 209 ? 16 -4.363 7.477 1 65.12 209 ILE B C 1
ATOM 3596 O O . ILE B 1 209 ? 17.047 -3.744 7.25 1 65.12 209 ILE B O 1
ATOM 3600 N N . PRO B 1 210 ? 15.938 -5.367 8.398 1 53.62 210 PRO B N 1
ATOM 3601 C CA . PRO B 1 210 ? 17.219 -5.91 8.844 1 53.62 210 PRO B CA 1
ATOM 3602 C C . PRO B 1 210 ? 18.141 -6.305 7.688 1 53.62 210 PRO B C 1
ATOM 3604 O O . PRO B 1 210 ? 17.656 -6.762 6.645 1 53.62 210 PRO B O 1
ATOM 3607 N N . LEU B 1 211 ? 19.078 -5.586 7.457 1 47.38 211 LEU B N 1
ATOM 3608 C CA . LEU B 1 211 ? 20.156 -6.047 6.594 1 47.38 211 LEU B CA 1
ATOM 3609 C C . LEU B 1 211 ? 20.625 -7.445 7.004 1 47.38 211 LEU B C 1
ATOM 3611 O O . LEU B 1 211 ? 21.406 -7.594 7.945 1 47.38 211 LEU B O 1
ATOM 3615 N N . THR B 1 212 ? 19.797 -8.328 7.41 1 41.41 212 THR B N 1
ATOM 3616 C CA . THR B 1 212 ? 20.406 -9.57 7.875 1 41.41 212 THR B CA 1
ATOM 3617 C C . THR B 1 212 ? 21.438 -10.086 6.867 1 41.41 212 THR B C 1
ATOM 3619 O O . THR B 1 212 ? 21.938 -11.195 7.004 1 41.41 212 THR B O 1
ATOM 3622 N N . LEU B 1 213 ? 21.453 -9.773 5.59 1 40.47 213 LEU B N 1
ATOM 3623 C CA . LEU B 1 213 ? 22.375 -10.766 5.055 1 40.47 213 LEU B CA 1
ATOM 3624 C C . LEU B 1 213 ? 23.719 -10.719 5.805 1 40.47 213 LEU B C 1
ATOM 3626 O O . LEU B 1 213 ? 24.5 -9.797 5.609 1 40.47 213 LEU B O 1
ATOM 3630 N N . ASN B 1 214 ? 23.75 -10.867 7.074 1 34.25 214 ASN B N 1
ATOM 3631 C CA . ASN B 1 214 ? 25.094 -11.266 7.484 1 34.25 214 ASN B CA 1
ATOM 3632 C C . ASN B 1 214 ? 25.672 -12.312 6.539 1 34.25 214 ASN B C 1
ATOM 3634 O O . ASN B 1 214 ? 25.062 -13.352 6.305 1 34.25 214 ASN B O 1
ATOM 3638 N N . PRO B 1 215 ? 26.562 -12.125 5.539 1 34.97 215 PRO B N 1
ATOM 3639 C CA . PRO B 1 215 ? 27.359 -13.234 5.016 1 34.97 215 PRO B CA 1
ATOM 3640 C C . PRO B 1 215 ? 27.672 -14.289 6.07 1 34.97 215 PRO B C 1
ATOM 3642 O O . PRO B 1 215 ? 27.625 -14 7.27 1 34.97 215 PRO B O 1
ATOM 3645 N N . LEU B 1 216 ? 27.484 -15.648 5.875 1 32.75 216 LEU B N 1
ATOM 3646 C CA . LEU B 1 216 ? 28.156 -16.719 6.59 1 32.75 216 LEU B CA 1
ATOM 3647 C C . LEU B 1 216 ? 29.5 -16.25 7.129 1 32.75 216 LEU B C 1
ATOM 3649 O O . LEU B 1 216 ? 30.328 -15.719 6.379 1 32.75 216 LEU B O 1
ATOM 3653 N N . ARG B 1 217 ? 29.625 -15.727 8.25 1 32.06 217 ARG B N 1
ATOM 3654 C CA . ARG B 1 217 ? 30.859 -15.852 9.016 1 32.06 217 ARG B CA 1
ATOM 3655 C C . ARG B 1 217 ? 31.5 -17.219 8.805 1 32.06 217 ARG B C 1
ATOM 3657 O O . ARG B 1 217 ? 30.922 -18.234 9.18 1 32.06 217 ARG B O 1
ATOM 3664 N N . HIS B 1 218 ? 32.25 -17.516 7.68 1 30.12 218 HIS B N 1
ATOM 3665 C CA . HIS B 1 218 ? 33.375 -18.453 7.785 1 30.12 218 HIS B CA 1
ATOM 3666 C C . HIS B 1 218 ? 34.125 -18.266 9.102 1 30.12 218 HIS B C 1
ATOM 3668 O O . HIS B 1 218 ? 34.75 -17.234 9.32 1 30.12 218 HIS B O 1
ATOM 3674 N N . ASN B 1 219 ? 33.469 -18.438 10.102 1 27.59 219 ASN B N 1
ATOM 3675 C CA . ASN B 1 219 ? 34.312 -18.828 11.227 1 27.59 219 ASN B CA 1
ATOM 3676 C C . ASN B 1 219 ? 35.438 -19.75 10.781 1 27.59 219 ASN B C 1
ATOM 3678 O O . ASN B 1 219 ? 35.219 -20.906 10.445 1 27.59 219 ASN B O 1
ATOM 3682 N N . LYS B 1 220 ? 36.375 -19.203 10.023 1 31.16 220 LYS B N 1
ATOM 3683 C CA . LYS B 1 220 ? 37.75 -19.734 10.047 1 31.16 220 LYS B CA 1
ATOM 3684 C C . LYS B 1 220 ? 38.156 -20.094 11.469 1 31.16 220 LYS B C 1
ATOM 3686 O O . LYS B 1 220 ? 38.5 -19.219 12.273 1 31.16 220 LYS B O 1
ATOM 3691 N N . SER B 1 221 ? 37.375 -20.844 12.109 1 28.14 221 SER B N 1
ATOM 3692 C CA . SER B 1 221 ? 38.156 -21.562 13.109 1 28.14 221 SER B CA 1
ATOM 3693 C C . SER B 1 221 ? 39.5 -22.047 12.547 1 28.14 221 SER B C 1
ATOM 3695 O O . SER B 1 221 ? 39.531 -22.75 11.547 1 28.14 221 SER B O 1
ATOM 3697 N N . LYS B 1 222 ? 40.5 -21.125 12.656 1 34 222 LYS B N 1
ATOM 3698 C CA . LYS B 1 222 ? 41.906 -21.438 12.625 1 34 222 LYS B CA 1
ATOM 3699 C C . LYS B 1 222 ? 42.188 -22.797 13.273 1 34 222 LYS B C 1
ATOM 3701 O O . LYS B 1 222 ? 42.406 -22.875 14.484 1 34 222 LYS B O 1
ATOM 3706 N N . THR B 1 223 ? 41.25 -23.672 13.141 1 26.86 223 THR B N 1
ATOM 3707 C CA . THR B 1 223 ? 41.938 -24.859 13.633 1 26.86 223 THR B CA 1
ATOM 3708 C C . THR B 1 223 ? 43.25 -25.094 12.867 1 26.86 223 THR B C 1
ATOM 3710 O O . THR B 1 223 ? 43.219 -25.188 11.641 1 26.86 223 THR B O 1
ATOM 3713 N N . PRO B 1 224 ? 44.344 -24.641 13.523 1 28.77 224 PRO B N 1
ATOM 3714 C CA . PRO B 1 224 ? 45.719 -24.891 13.07 1 28.77 224 PRO B CA 1
ATOM 3715 C C . PRO B 1 224 ? 45.844 -26.25 12.383 1 28.77 224 PRO B C 1
ATOM 3717 O O . PRO B 1 224 ? 45.375 -27.266 12.906 1 28.77 224 PRO B O 1
ATOM 3720 N N . ILE B 1 225 ? 45.406 -26.234 11.125 1 27.8 225 ILE B N 1
ATOM 3721 C CA . ILE B 1 225 ? 45.969 -27.438 10.547 1 27.8 225 ILE B CA 1
ATOM 3722 C C . ILE B 1 225 ? 47.406 -27.625 11.031 1 27.8 225 ILE B C 1
ATOM 3724 O O . ILE B 1 225 ? 48.281 -26.781 10.773 1 27.8 225 ILE B O 1
ATOM 3728 N N . ARG B 1 226 ? 47.531 -28.125 12.305 1 25.91 226 ARG B N 1
ATOM 3729 C CA . ARG B 1 226 ? 48.812 -28.703 12.688 1 25.91 226 ARG B CA 1
ATOM 3730 C C . ARG B 1 226 ? 49.5 -29.359 11.492 1 25.91 226 ARG B C 1
ATOM 3732 O O . ARG B 1 226 ? 48.938 -30.234 10.844 1 25.91 226 ARG B O 1
ATOM 3739 N N . GLN B 1 227 ? 50.312 -28.5 10.766 1 25.97 227 GLN B N 1
ATOM 3740 C CA . GLN B 1 227 ? 51.406 -29.016 9.938 1 25.97 227 GLN B CA 1
ATOM 3741 C C . GLN B 1 227 ? 52 -30.281 10.539 1 25.97 227 GLN B C 1
ATOM 3743 O O . GLN B 1 227 ? 52.75 -30.219 11.492 1 25.97 227 GLN B O 1
ATOM 3748 N N . THR B 1 228 ? 51.094 -31.156 11.305 1 22.45 228 THR B N 1
ATOM 3749 C CA . THR B 1 228 ? 51.906 -32.281 11.711 1 22.45 228 THR B CA 1
ATOM 3750 C C . THR B 1 228 ? 52.75 -32.781 10.547 1 22.45 228 THR B C 1
ATOM 3752 O O . THR B 1 228 ? 52.219 -33.156 9.5 1 22.45 228 THR B O 1
ATOM 3755 N N . VAL B 1 229 ? 53.906 -32.156 10.406 1 24.89 229 VAL B N 1
ATOM 3756 C CA . VAL B 1 229 ? 55.156 -32.531 9.742 1 24.89 229 VAL B CA 1
ATOM 3757 C C . VAL B 1 229 ? 55.375 -34.031 9.875 1 24.89 229 VAL B C 1
ATOM 3759 O O . VAL B 1 229 ? 56.469 -34.531 9.648 1 24.89 229 VAL B O 1
ATOM 3762 N N . GLY B 1 230 ? 54.281 -34.875 10.43 1 22.25 230 GLY B N 1
ATOM 3763 C CA . GLY B 1 230 ? 55 -36.094 10.797 1 22.25 230 GLY B CA 1
ATOM 3764 C C . GLY B 1 230 ? 55.781 -36.688 9.641 1 22.25 230 GLY B C 1
ATOM 3765 O O . GLY B 1 230 ? 55.219 -37.156 8.656 1 22.25 230 GLY B O 1
ATOM 3766 N N . ALA B 1 231 ? 56.906 -36.062 9.211 1 23.64 231 ALA B N 1
ATOM 3767 C CA . ALA B 1 231 ? 57.969 -36.656 8.406 1 23.64 231 ALA B CA 1
ATOM 3768 C C . ALA B 1 231 ? 58.25 -38.094 8.844 1 23.64 231 ALA B C 1
ATOM 3770 O O . ALA B 1 231 ? 58.594 -38.344 10.008 1 23.64 231 ALA B O 1
ATOM 3771 N N . THR B 1 232 ? 57.312 -39.094 8.555 1 23.19 232 THR B N 1
ATOM 3772 C CA . THR B 1 232 ? 57.906 -40.438 8.672 1 23.19 232 THR B CA 1
ATOM 3773 C C . THR B 1 232 ? 59.344 -40.438 8.156 1 23.19 232 THR B C 1
ATOM 3775 O O . THR B 1 232 ? 59.562 -40.25 6.961 1 23.19 232 THR B O 1
ATOM 3778 N N . ARG B 1 233 ? 60.312 -39.75 8.883 1 22.06 233 ARG B N 1
ATOM 3779 C CA . ARG B 1 233 ? 61.781 -39.938 8.734 1 22.06 233 ARG B CA 1
ATOM 3780 C C . ARG B 1 233 ? 62.125 -41.375 8.484 1 22.06 233 ARG B C 1
ATOM 3782 O O . ARG B 1 233 ? 61.5 -42.281 9.023 1 22.06 233 ARG B O 1
ATOM 3789 N N . GLN B 1 234 ? 62.969 -41.562 7.508 1 23.28 234 GLN B N 1
ATOM 3790 C CA . GLN B 1 234 ? 63.875 -42.562 6.977 1 23.28 234 GLN B CA 1
ATOM 3791 C C . GLN B 1 234 ? 64.75 -43.125 8.078 1 23.28 234 GLN B C 1
ATOM 3793 O O . GLN B 1 234 ? 65.562 -42.406 8.703 1 23.28 234 GLN B O 1
ATOM 3798 N N . TYR B 1 235 ? 64.25 -43.812 9.18 1 21.86 235 TYR B N 1
ATOM 3799 C CA . TYR B 1 235 ? 65.188 -44.656 9.906 1 21.86 235 TYR B CA 1
ATOM 3800 C C . TYR B 1 235 ? 66.25 -45.281 8.961 1 21.86 235 TYR B C 1
ATOM 3802 O O . TYR B 1 235 ? 65.875 -46.031 8.062 1 21.86 235 TYR B O 1
ATOM 3810 N N . ARG B 1 236 ? 67.375 -44.531 8.891 1 25.33 236 ARG B N 1
ATOM 3811 C CA . ARG B 1 236 ? 68.688 -44.875 8.32 1 25.33 236 ARG B CA 1
ATOM 3812 C C . ARG B 1 236 ? 69.062 -46.312 8.656 1 25.33 236 ARG B C 1
ATOM 3814 O O . ARG B 1 236 ? 68.562 -46.875 9.625 1 25.33 236 ARG B O 1
ATOM 3821 N N . LYS B 1 237 ? 70.188 -46.594 8.117 1 27.31 237 LYS B N 1
ATOM 3822 C CA . LYS B 1 237 ? 71.188 -47.656 7.828 1 27.31 237 LYS B CA 1
ATOM 3823 C C . LYS B 1 237 ? 71.875 -48.125 9.102 1 27.31 237 LYS B C 1
ATOM 3825 O O . LYS B 1 237 ? 72.375 -47.312 9.898 1 27.31 237 LYS B O 1
ATOM 3830 N N . PRO B 1 238 ? 71.5 -48.969 10.016 1 26.05 238 PRO B N 1
ATOM 3831 C CA . PRO B 1 238 ? 72.688 -49.438 10.727 1 26.05 238 PRO B CA 1
ATOM 3832 C C . PRO B 1 238 ? 73.875 -49.625 9.797 1 26.05 238 PRO B C 1
ATOM 3834 O O . PRO B 1 238 ? 73.75 -50.281 8.758 1 26.05 238 PRO B O 1
ATOM 3837 N N . ASP B 1 239 ? 74.75 -48.562 9.461 1 20.91 239 ASP B N 1
ATOM 3838 C CA . ASP B 1 239 ? 76.25 -48.656 9.352 1 20.91 239 ASP B CA 1
ATOM 3839 C C . ASP B 1 239 ? 76.812 -49.594 10.398 1 20.91 239 ASP B C 1
ATOM 3841 O O . ASP B 1 239 ? 76.375 -49.594 11.547 1 20.91 239 ASP B O 1
ATOM 3845 N N . GLY B 1 240 ? 77.625 -50.344 9.812 1 22.5 240 GLY B N 1
ATOM 3846 C CA . GLY B 1 240 ? 79.062 -50.562 9.727 1 22.5 240 GLY B CA 1
ATOM 3847 C C . GLY B 1 240 ? 79.875 -49.312 9.906 1 22.5 240 GLY B C 1
ATOM 3848 O O . GLY B 1 240 ? 79.375 -48.188 9.711 1 22.5 240 GLY B O 1
#

Radius of gyration: 30.79 Å; Cα contacts (8 Å, |Δi|>4): 876; chains: 2; bounding box: 105×130×64 Å

Sequence (480 aa):
MKPARLSQTVVAPGCWGELPWGNYYREALEQQLNPWFAKMYGFHLLKIGNLSAEINSEACAVSHQVNVSSQGSPMQVLADPLHLPFADKSVDVCLLAHTLPWCTDPHRLLREADRVLIDDGWLVISGFNPLSLMGLRKLVPVLRKTPPYNSRMFTLMRQLDWLSLLNFEVLHYSRFHVLPWKKQGGRLLNTHIPALGCLQLIVARKRTIPLTLNPLRHNKSKTPIRQTVGATRQYRKPDGMKPARLSQTVVAPGCWGELPWGNYYREALEQQLNPWFAKMYGFHLLKIGNLSAEINSEACAVSHQVNVSSQGSPMQVLADPLHLPFADKSVDVCLLAHTLPWCTDPHRLLREADRVLIDDGWLVISGFNPLSLMGLRKLVPVLRKTPPYNSRMFTLMRQLDWLSLLNFEVLHYSRFHVLPWKKQGGRLLNTHIPALGCLQLIVARKRTIPLTLNPLRHNKSKTPIRQTVGATRQYRKPDG

Organism: Salmonella typhimurium (strain SL1344) (NCBI:txid216597)